Protein AF-A0A218UCG9-F1 (afdb_monomer)

Mean predicted aligned error: 7.32 Å

pLDDT: mean 89.15, std 19.09, range [26.41, 98.94]

Structure (mmCIF, N/CA/C/O backbone):
data_AF-A0A218UCG9-F1
#
_entry.id   AF-A0A218UCG9-F1
#
loop_
_atom_site.group_PDB
_atom_site.id
_atom_site.type_symbol
_atom_site.label_atom_id
_atom_site.label_alt_id
_atom_site.label_comp_id
_atom_site.label_asym_id
_atom_site.label_entity_id
_atom_site.label_seq_id
_atom_site.pdbx_PDB_ins_code
_atom_site.Cartn_x
_atom_site.Cartn_y
_atom_site.Cartn_z
_atom_site.occupancy
_atom_site.B_iso_or_equiv
_atom_site.auth_seq_id
_atom_site.auth_comp_id
_atom_site.auth_asym_id
_atom_site.auth_atom_id
_atom_site.pdbx_PDB_model_num
ATOM 1 N N . MET A 1 1 ? 18.295 7.820 -29.537 1.00 63.53 1 MET A N 1
ATOM 2 C CA . MET A 1 1 ? 17.544 6.668 -28.992 1.00 63.53 1 MET A CA 1
ATOM 3 C C . MET A 1 1 ? 18.217 5.347 -29.344 1.00 63.53 1 MET A C 1
ATOM 5 O O . MET A 1 1 ? 18.337 4.524 -28.452 1.00 63.53 1 MET A O 1
ATOM 9 N N . ALA A 1 2 ? 18.728 5.161 -30.570 1.00 69.00 2 ALA A N 1
ATOM 10 C CA . ALA A 1 2 ? 19.475 3.954 -30.943 1.00 69.00 2 ALA A CA 1
ATOM 11 C C . ALA A 1 2 ? 20.537 3.550 -29.897 1.00 69.00 2 ALA A C 1
ATOM 13 O O . ALA A 1 2 ? 21.327 4.386 -29.454 1.00 69.00 2 ALA A O 1
ATOM 14 N N . GLY A 1 3 ? 20.516 2.280 -29.487 1.00 86.81 3 GLY A N 1
ATOM 15 C CA . GLY A 1 3 ? 21.429 1.706 -28.495 1.00 86.81 3 GLY A CA 1
ATOM 16 C C . GLY A 1 3 ? 21.031 1.907 -27.028 1.00 86.81 3 GLY A C 1
ATOM 17 O O . GLY A 1 3 ? 21.696 1.351 -26.157 1.00 86.81 3 GLY A O 1
ATOM 18 N N . LYS A 1 4 ? 19.956 2.654 -26.732 1.00 95.88 4 LYS A N 1
ATOM 19 C CA . LYS A 1 4 ? 19.441 2.807 -25.362 1.00 95.88 4 LYS A CA 1
ATOM 20 C C . LYS A 1 4 ? 18.717 1.552 -24.885 1.00 95.88 4 LYS A C 1
ATOM 22 O O . LYS A 1 4 ? 18.033 0.881 -25.662 1.00 95.88 4 LYS A O 1
ATOM 27 N N . LYS A 1 5 ? 18.853 1.245 -23.597 1.00 98.31 5 LYS A N 1
ATOM 28 C CA . LYS A 1 5 ? 18.184 0.127 -22.927 1.00 98.31 5 LYS A CA 1
ATOM 29 C C . LYS A 1 5 ? 16.985 0.637 -22.139 1.00 98.31 5 LYS A C 1
ATOM 31 O O . LYS A 1 5 ? 17.120 1.528 -21.304 1.00 98.31 5 LYS A O 1
ATOM 36 N N . VAL A 1 6 ? 15.817 0.061 -22.391 1.00 98.69 6 VAL A N 1
ATOM 37 C CA . VAL A 1 6 ? 14.566 0.428 -21.723 1.00 98.69 6 VAL A CA 1
ATOM 38 C C . VAL A 1 6 ? 14.056 -0.763 -20.926 1.00 98.69 6 VAL A C 1
ATOM 40 O O . VAL A 1 6 ? 13.921 -1.856 -21.473 1.00 98.69 6 VAL A O 1
ATOM 43 N N . LEU A 1 7 ? 13.749 -0.545 -19.649 1.00 98.81 7 LEU A N 1
ATOM 44 C CA . LEU A 1 7 ? 12.991 -1.487 -18.832 1.00 98.81 7 LEU A CA 1
ATOM 45 C C . LEU A 1 7 ? 11.553 -0.991 -18.717 1.00 98.81 7 LEU A C 1
ATOM 47 O O . LEU A 1 7 ? 11.323 0.090 -18.182 1.00 98.81 7 LEU A O 1
ATOM 51 N N . ILE A 1 8 ? 10.590 -1.790 -19.171 1.00 98.81 8 ILE A N 1
ATOM 52 C CA . ILE A 1 8 ? 9.170 -1.549 -18.908 1.00 98.81 8 ILE A CA 1
ATOM 53 C C . ILE A 1 8 ? 8.723 -2.471 -17.773 1.00 98.81 8 ILE A C 1
ATOM 55 O O . ILE A 1 8 ? 8.709 -3.691 -17.935 1.00 98.81 8 ILE A O 1
ATOM 59 N N . VAL A 1 9 ? 8.349 -1.898 -16.632 1.00 98.81 9 VAL A N 1
ATOM 60 C CA . VAL A 1 9 ? 7.700 -2.617 -15.531 1.00 98.81 9 VAL A CA 1
ATOM 61 C C . VAL A 1 9 ? 6.192 -2.495 -15.730 1.00 98.81 9 VAL A C 1
ATOM 63 O O . VAL A 1 9 ? 5.617 -1.409 -15.619 1.00 98.81 9 VAL A O 1
ATOM 66 N N . TYR A 1 10 ? 5.558 -3.608 -16.081 1.00 98.75 10 TYR A N 1
ATOM 67 C CA . TYR A 1 10 ? 4.154 -3.672 -16.466 1.00 98.75 10 TYR A CA 1
ATOM 68 C C . TYR A 1 10 ? 3.320 -4.356 -15.385 1.00 98.75 10 TYR A C 1
ATOM 70 O O . TYR A 1 10 ? 3.647 -5.456 -14.939 1.00 98.75 10 TYR A O 1
ATOM 78 N N . ALA A 1 11 ? 2.226 -3.714 -14.975 1.00 98.19 11 ALA A N 1
ATOM 79 C CA . ALA A 1 11 ? 1.339 -4.211 -13.930 1.00 98.19 11 ALA A CA 1
ATOM 80 C C . ALA A 1 11 ? -0.123 -4.169 -14.382 1.00 98.19 11 ALA A C 1
ATOM 82 O O . ALA A 1 11 ? -0.868 -3.251 -14.041 1.00 98.19 11 ALA A O 1
ATOM 83 N N . HIS A 1 12 ? -0.545 -5.177 -15.144 1.00 96.62 12 HIS A N 1
ATOM 84 C CA . HIS A 1 12 ? -1.955 -5.412 -15.438 1.00 96.62 12 HIS A CA 1
ATOM 85 C C . HIS A 1 12 ? -2.219 -6.904 -15.682 1.00 96.62 12 HIS A C 1
ATOM 87 O O . HIS A 1 12 ? -1.478 -7.561 -16.403 1.00 96.62 12 HIS A O 1
ATOM 93 N N . GLN A 1 13 ? -3.288 -7.436 -15.095 1.00 92.81 13 GLN A N 1
ATOM 94 C CA . GLN A 1 13 ? -3.608 -8.869 -15.112 1.00 92.81 13 GLN A CA 1
ATOM 95 C C . GLN A 1 13 ? -4.192 -9.393 -16.436 1.00 92.81 13 GLN A C 1
ATOM 97 O O . GLN A 1 13 ? -4.227 -10.598 -16.656 1.00 92.81 13 GLN A O 1
ATOM 102 N N . GLU A 1 14 ? -4.674 -8.498 -17.301 1.00 93.25 14 GLU A N 1
ATOM 103 C CA . GLU A 1 14 ? -5.245 -8.827 -18.616 1.00 93.25 14 GLU A CA 1
ATOM 104 C C . GLU A 1 14 ? -4.355 -8.275 -19.751 1.00 93.25 14 GLU A C 1
ATOM 106 O O . GLU A 1 14 ? -4.349 -7.051 -19.962 1.00 93.25 14 GLU A O 1
ATOM 111 N N . PRO A 1 15 ? -3.617 -9.132 -20.486 1.00 91.38 15 PRO A N 1
ATOM 112 C CA . PRO A 1 15 ? -2.743 -8.726 -21.591 1.00 91.38 15 PRO A CA 1
ATOM 113 C C . PRO A 1 15 ? -3.464 -8.063 -22.771 1.00 91.38 15 PRO A C 1
ATOM 115 O O . PRO A 1 15 ? -2.863 -7.253 -23.475 1.00 91.38 15 PRO A O 1
ATOM 118 N N . LYS A 1 16 ? -4.749 -8.365 -23.004 1.00 92.00 16 LYS A N 1
ATOM 119 C CA . LYS A 1 16 ? -5.552 -7.734 -24.072 1.00 92.00 16 LYS A CA 1
ATOM 120 C C . LYS A 1 16 ? -6.190 -6.405 -23.654 1.00 92.00 16 LYS A C 1
ATOM 122 O O . LYS A 1 16 ? -6.933 -5.805 -24.425 1.00 92.00 16 LYS A O 1
ATOM 127 N N . SER A 1 17 ? -5.923 -5.937 -22.438 1.00 93.12 17 SER A N 1
ATOM 128 C CA . SER A 1 17 ? -6.448 -4.668 -21.935 1.00 93.12 17 SER A CA 1
ATOM 129 C C . SER A 1 17 ? -5.906 -3.462 -22.704 1.00 93.12 17 SER A C 1
ATOM 131 O O . SER A 1 17 ? -4.928 -3.546 -23.453 1.00 93.12 17 SER A O 1
ATOM 133 N N . PHE A 1 18 ? -6.482 -2.286 -22.446 1.00 92.88 18 PHE A N 1
ATOM 134 C CA . PHE A 1 18 ? -5.922 -1.031 -22.944 1.00 92.88 18 PHE A CA 1
ATOM 135 C C . PHE A 1 18 ? -4.480 -0.809 -22.446 1.00 92.88 18 PHE A C 1
ATOM 137 O O . PHE A 1 18 ? -3.621 -0.423 -23.230 1.00 92.88 18 PHE A O 1
ATOM 144 N N . ASN A 1 19 ? -4.169 -1.160 -21.189 1.00 95.38 19 ASN A N 1
ATOM 145 C CA . ASN A 1 19 ? -2.794 -1.134 -20.671 1.00 95.38 19 ASN A CA 1
ATOM 146 C C . ASN A 1 19 ? -1.866 -2.083 -21.441 1.00 95.38 19 ASN A C 1
ATOM 148 O O . ASN A 1 19 ? -0.729 -1.722 -21.729 1.00 95.38 19 ASN A O 1
ATOM 152 N N . GLY A 1 20 ? -2.331 -3.288 -21.779 1.00 96.06 20 GLY A N 1
ATOM 153 C CA . GLY A 1 20 ? -1.560 -4.235 -22.593 1.00 96.06 20 GLY A CA 1
ATOM 154 C C . GLY A 1 20 ? -1.344 -3.752 -24.026 1.00 96.06 20 GLY A C 1
ATOM 155 O O . GLY A 1 20 ? -0.258 -3.908 -24.582 1.00 96.06 20 GLY A O 1
ATOM 156 N N . SER A 1 21 ? -2.331 -3.057 -24.591 1.00 96.62 21 SER A N 1
ATOM 157 C CA . SER A 1 21 ? -2.189 -2.383 -25.886 1.00 96.62 21 SER A CA 1
ATOM 158 C C . SER A 1 21 ? -1.150 -1.257 -25.829 1.00 96.62 21 SER A C 1
ATOM 160 O O . SER A 1 21 ? -0.301 -1.176 -26.715 1.00 96.62 21 SER A O 1
ATOM 162 N N . LEU A 1 22 ? -1.156 -0.435 -24.771 1.00 97.12 22 LEU A N 1
ATOM 163 C CA . LEU A 1 22 ? -0.139 0.603 -24.547 1.00 97.12 22 LEU A CA 1
ATOM 164 C C . LEU A 1 22 ? 1.263 0.005 -24.382 1.00 97.12 22 LEU A C 1
ATOM 166 O O . LEU A 1 22 ? 2.203 0.500 -25.001 1.00 97.12 22 LEU A O 1
ATOM 170 N N . LEU A 1 23 ? 1.400 -1.088 -23.619 1.00 98.19 23 LEU A N 1
ATOM 171 C CA . LEU A 1 23 ? 2.656 -1.836 -23.504 1.00 98.19 23 LEU A CA 1
ATOM 172 C C . LEU A 1 23 ? 3.152 -2.284 -24.883 1.00 98.19 23 LEU A C 1
ATOM 174 O O . LEU A 1 23 ? 4.303 -2.032 -25.231 1.00 98.19 23 LEU A O 1
ATOM 178 N N . LYS A 1 24 ? 2.288 -2.929 -25.675 1.00 98.06 24 LYS A N 1
ATOM 179 C CA . LYS A 1 24 ? 2.643 -3.432 -27.006 1.00 98.06 24 LYS A CA 1
ATOM 180 C C . LYS A 1 24 ? 3.116 -2.305 -27.925 1.00 98.06 24 LYS A C 1
ATOM 182 O O . LYS A 1 24 ? 4.172 -2.433 -28.537 1.00 98.06 24 LYS A O 1
ATOM 187 N N . ILE A 1 25 ? 2.381 -1.193 -27.968 1.00 97.88 25 ILE A N 1
ATOM 188 C CA . ILE A 1 25 ? 2.750 -0.012 -28.762 1.00 97.88 25 ILE A CA 1
ATOM 189 C C . ILE A 1 25 ? 4.098 0.553 -28.300 1.00 97.88 25 ILE A C 1
ATOM 191 O O . ILE A 1 25 ? 4.953 0.842 -29.136 1.00 97.88 25 ILE A O 1
ATOM 195 N N . ALA A 1 26 ? 4.316 0.678 -26.987 1.00 97.88 26 ALA A N 1
ATOM 196 C CA . ALA A 1 26 ? 5.573 1.181 -26.442 1.00 97.88 26 ALA A CA 1
ATOM 197 C C . ALA A 1 26 ? 6.760 0.287 -26.829 1.00 97.88 26 ALA A C 1
ATOM 199 O O . ALA A 1 26 ? 7.779 0.799 -27.288 1.00 97.88 26 ALA A O 1
ATOM 200 N N . VAL A 1 27 ? 6.624 -1.038 -26.697 1.00 98.50 27 VAL A N 1
ATOM 201 C CA . VAL A 1 27 ? 7.658 -1.999 -27.115 1.00 98.50 27 VAL A CA 1
ATOM 202 C C . VAL A 1 27 ? 7.946 -1.859 -28.609 1.00 98.50 27 VAL A C 1
ATOM 204 O O . VAL A 1 27 ? 9.099 -1.668 -28.988 1.00 98.50 27 VAL A O 1
ATOM 207 N N . GLU A 1 28 ? 6.915 -1.902 -29.455 1.00 98.38 28 GLU A N 1
ATOM 208 C CA . GLU A 1 28 ? 7.070 -1.819 -30.911 1.00 98.38 28 GLU A CA 1
ATOM 209 C C . GLU A 1 28 ? 7.769 -0.528 -31.350 1.00 98.38 28 GLU A C 1
ATOM 211 O O . GLU A 1 28 ? 8.692 -0.569 -32.166 1.00 98.38 28 GLU A O 1
ATOM 216 N N . GLU A 1 29 ? 7.348 0.615 -30.814 1.00 98.06 29 GLU A N 1
ATOM 217 C CA . GLU A 1 29 ? 7.859 1.919 -31.228 1.00 98.06 29 GLU A CA 1
ATOM 218 C C . GLU A 1 29 ? 9.285 2.167 -30.723 1.00 98.06 29 GLU A C 1
ATOM 220 O O . GLU A 1 29 ? 10.153 2.598 -31.484 1.00 98.06 29 GLU A O 1
ATOM 225 N N . LEU A 1 30 ? 9.584 1.805 -29.473 1.00 98.00 30 LEU A N 1
ATOM 226 C CA . LEU A 1 30 ? 10.942 1.908 -28.935 1.00 98.00 30 LEU A CA 1
ATOM 227 C C . LEU A 1 30 ? 11.913 0.981 -29.677 1.00 98.00 30 LEU A C 1
ATOM 229 O O . LEU A 1 30 ? 13.037 1.387 -29.983 1.00 98.00 30 LEU A O 1
ATOM 233 N N . THR A 1 31 ? 11.490 -0.239 -30.019 1.00 98.00 31 THR A N 1
ATOM 234 C CA . THR A 1 31 ? 12.310 -1.157 -30.819 1.00 98.00 31 THR A CA 1
ATOM 235 C C . THR A 1 31 ? 12.560 -0.615 -32.229 1.00 98.00 31 THR A C 1
ATOM 237 O O . THR A 1 31 ? 13.704 -0.655 -32.686 1.00 98.00 31 THR A O 1
ATOM 240 N N . LYS A 1 32 ? 11.556 -0.033 -32.904 1.00 97.94 32 LYS A N 1
ATOM 241 C CA . LYS A 1 32 ? 11.741 0.627 -34.218 1.00 97.94 32 LYS A CA 1
ATOM 242 C C . LYS A 1 32 ? 12.747 1.779 -34.166 1.00 97.94 32 LYS A C 1
ATOM 244 O O . LYS A 1 32 ? 13.480 1.993 -35.127 1.00 97.94 32 LYS A O 1
ATOM 249 N N . GLN A 1 33 ? 12.829 2.482 -33.038 1.00 97.31 33 GLN A N 1
ATOM 250 C CA . GLN A 1 33 ? 13.807 3.552 -32.801 1.00 97.31 33 GLN A CA 1
ATOM 251 C C . GLN A 1 33 ? 15.217 3.043 -32.432 1.00 97.31 33 GLN A C 1
ATOM 253 O O . GLN A 1 33 ? 16.117 3.846 -32.160 1.00 97.31 33 GLN A O 1
ATOM 258 N N . GLY A 1 34 ? 15.428 1.722 -32.425 1.00 97.69 34 GLY A N 1
ATOM 259 C CA . GLY A 1 34 ? 16.712 1.084 -32.139 1.00 97.69 34 GLY A CA 1
ATOM 260 C C . GLY A 1 34 ? 17.023 0.911 -30.650 1.00 97.69 34 GLY A C 1
ATOM 261 O O . GLY A 1 34 ? 18.193 0.723 -30.305 1.00 97.69 34 GLY A O 1
ATOM 262 N N . CYS A 1 35 ? 16.027 1.001 -29.761 1.00 98.06 35 CYS A N 1
ATOM 263 C CA . CYS A 1 35 ? 16.195 0.689 -28.341 1.00 98.06 35 CYS A CA 1
ATOM 264 C C . CYS A 1 35 ? 16.125 -0.827 -28.090 1.00 98.06 35 CYS A C 1
ATOM 266 O O . CYS A 1 35 ? 15.324 -1.538 -28.699 1.00 98.06 35 CYS A O 1
ATOM 268 N N . SER A 1 36 ? 16.902 -1.314 -27.121 1.00 98.19 36 SER A N 1
ATOM 269 C CA . SER A 1 36 ? 16.730 -2.655 -26.550 1.00 98.19 36 SER A CA 1
ATOM 270 C C . SER A 1 36 ? 15.690 -2.585 -25.437 1.00 98.19 36 SER A C 1
ATOM 272 O O . SER A 1 36 ? 15.929 -1.924 -24.427 1.00 98.19 36 SER A O 1
ATOM 274 N N . VAL A 1 37 ? 14.551 -3.256 -25.602 1.00 98.56 37 VAL A N 1
ATOM 275 C CA . VAL A 1 37 ? 13.436 -3.204 -24.644 1.00 98.56 37 VAL A CA 1
ATOM 276 C C . VAL A 1 37 ? 13.336 -4.519 -23.875 1.00 98.56 37 VAL A C 1
ATOM 278 O O . VAL A 1 37 ? 13.197 -5.583 -24.473 1.00 98.56 37 VAL A O 1
ATOM 281 N N . THR A 1 38 ? 13.369 -4.435 -22.548 1.00 98.62 38 THR A N 1
ATOM 282 C CA . THR A 1 38 ? 13.112 -5.545 -21.623 1.00 98.62 38 THR A CA 1
ATOM 283 C C . THR A 1 38 ? 11.809 -5.271 -20.885 1.00 98.62 38 THR A C 1
ATOM 285 O O . THR A 1 38 ? 11.592 -4.156 -20.414 1.00 98.62 38 THR A O 1
ATOM 288 N N . VAL A 1 39 ? 10.947 -6.280 -20.751 1.00 98.75 39 VAL A N 1
ATOM 289 C CA . VAL A 1 39 ? 9.670 -6.159 -20.034 1.00 98.75 39 VAL A CA 1
ATOM 290 C C . VAL A 1 39 ? 9.690 -7.037 -18.784 1.00 98.75 39 VAL A C 1
ATOM 292 O O . VAL A 1 39 ? 9.998 -8.227 -18.862 1.00 98.75 39 VAL A O 1
ATOM 295 N N . SER A 1 40 ? 9.341 -6.452 -17.641 1.00 98.81 40 SER A N 1
ATOM 296 C CA . SER A 1 40 ? 8.953 -7.169 -16.425 1.00 98.81 40 SER A CA 1
ATOM 297 C C . SER A 1 40 ? 7.432 -7.099 -16.294 1.00 98.81 40 SER A C 1
ATOM 299 O O . SER A 1 40 ? 6.897 -6.131 -15.756 1.00 98.81 40 SER A O 1
ATOM 301 N N . ASP A 1 41 ? 6.732 -8.101 -16.832 1.00 98.62 41 ASP A N 1
ATOM 302 C CA . ASP A 1 41 ? 5.285 -8.269 -16.647 1.00 98.62 41 ASP A CA 1
ATOM 303 C C . ASP A 1 41 ? 5.035 -8.925 -15.289 1.00 98.62 41 ASP A C 1
ATOM 305 O O . ASP A 1 41 ? 5.192 -10.136 -15.122 1.00 98.62 41 ASP A O 1
ATOM 309 N N . LEU A 1 42 ? 4.677 -8.109 -14.298 1.00 98.75 42 LEU A N 1
ATOM 310 C CA . LEU A 1 42 ? 4.601 -8.544 -12.908 1.00 98.75 42 LEU A CA 1
ATOM 311 C C . LEU A 1 42 ? 3.534 -9.621 -12.683 1.00 98.75 42 LEU A C 1
ATOM 313 O O . LEU A 1 42 ? 3.734 -10.503 -11.845 1.00 98.75 42 LEU A O 1
ATOM 317 N N . TYR A 1 43 ? 2.427 -9.581 -13.429 1.00 98.19 43 TYR A N 1
ATOM 318 C CA . TYR A 1 43 ? 1.375 -10.591 -13.315 1.00 98.19 43 TYR A CA 1
ATOM 319 C C . TYR A 1 43 ? 1.780 -11.894 -14.004 1.00 98.19 43 TYR A C 1
ATOM 321 O O . T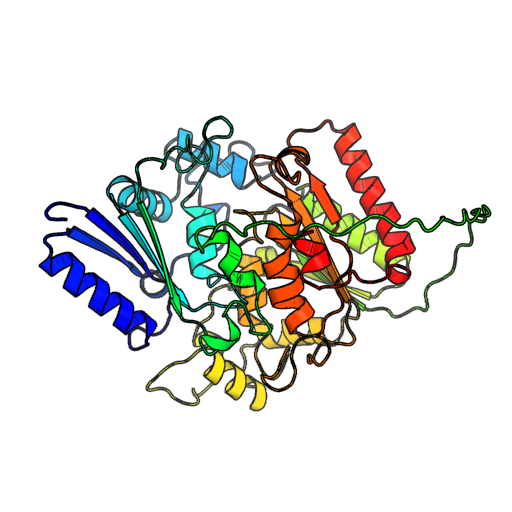YR A 1 43 ? 1.606 -12.960 -13.411 1.00 98.19 43 TYR A O 1
ATOM 329 N N . ALA A 1 44 ? 2.389 -11.831 -15.193 1.00 97.81 44 ALA A N 1
ATOM 330 C CA . ALA A 1 44 ? 2.912 -13.025 -15.865 1.00 97.81 44 ALA A CA 1
ATOM 331 C C . ALA A 1 44 ? 4.052 -13.688 -15.070 1.00 97.81 44 ALA A C 1
ATOM 333 O O . ALA A 1 44 ? 4.153 -14.914 -15.028 1.00 97.81 44 ALA A O 1
ATOM 334 N N . MET A 1 45 ? 4.878 -12.886 -14.393 1.00 97.94 45 MET A N 1
ATOM 335 C CA . MET A 1 45 ? 5.944 -13.351 -13.497 1.00 97.94 45 MET A CA 1
ATOM 336 C C . MET A 1 45 ? 5.426 -13.897 -12.160 1.00 97.94 45 MET A C 1
ATOM 338 O O . MET A 1 45 ? 6.211 -14.467 -11.407 1.00 97.94 45 MET A O 1
ATOM 342 N N . GLN A 1 46 ? 4.143 -13.694 -11.836 1.00 97.69 46 GLN A N 1
ATOM 343 C CA . GLN A 1 46 ? 3.578 -13.949 -10.505 1.00 97.69 46 GLN A CA 1
ATOM 344 C C . GLN A 1 46 ? 4.394 -13.280 -9.385 1.00 97.69 46 GLN A C 1
ATOM 346 O O . GLN A 1 46 ? 4.570 -13.846 -8.303 1.00 97.69 46 GLN A O 1
ATOM 351 N N . PHE A 1 47 ? 4.904 -12.069 -9.649 1.00 98.56 47 PHE A N 1
ATOM 352 C CA . PHE A 1 47 ? 5.809 -11.355 -8.750 1.00 98.56 47 PHE A CA 1
ATOM 353 C C . PHE A 1 47 ? 5.228 -11.302 -7.336 1.00 98.56 47 PHE A C 1
ATOM 355 O O . PHE A 1 47 ? 4.040 -11.027 -7.184 1.00 98.56 47 PHE A O 1
ATOM 362 N N . GLU A 1 48 ? 6.033 -11.587 -6.310 1.00 98.25 48 GLU A N 1
ATOM 363 C CA . GLU A 1 48 ? 5.617 -11.541 -4.906 1.00 98.25 48 GLU A CA 1
ATOM 364 C C . GLU A 1 48 ? 5.664 -10.118 -4.364 1.00 98.25 48 GLU A C 1
ATOM 366 O O . GLU A 1 48 ? 6.742 -9.591 -4.159 1.00 98.25 48 GLU A O 1
ATOM 371 N N . PRO A 1 49 ? 4.537 -9.427 -4.146 1.00 98.00 49 PRO A N 1
ATOM 372 C CA . PRO A 1 49 ? 4.605 -8.040 -3.712 1.00 98.00 49 PRO A CA 1
ATOM 373 C C . PRO A 1 49 ? 4.776 -7.890 -2.198 1.00 98.00 49 PRO A C 1
ATOM 375 O O . PRO A 1 49 ? 5.047 -6.784 -1.735 1.00 98.00 49 PRO A O 1
ATOM 378 N N . ARG A 1 50 ? 4.617 -8.955 -1.403 1.00 98.50 50 ARG A N 1
ATOM 379 C CA . ARG A 1 50 ? 4.808 -8.876 0.048 1.00 98.50 50 ARG A CA 1
ATOM 380 C C . ARG A 1 50 ? 6.298 -8.813 0.365 1.00 98.50 50 ARG A C 1
ATOM 382 O O . ARG A 1 50 ? 7.043 -9.751 0.096 1.00 98.50 50 ARG A O 1
ATOM 389 N N . ALA A 1 51 ? 6.702 -7.726 1.009 1.00 97.75 51 ALA A N 1
ATOM 390 C CA . ALA A 1 51 ? 8.001 -7.601 1.651 1.00 97.75 51 ALA A CA 1
ATOM 391 C C . ALA A 1 51 ? 8.090 -8.605 2.809 1.00 97.75 51 ALA A C 1
ATOM 393 O O . ALA A 1 51 ? 7.391 -8.457 3.813 1.00 97.75 51 ALA A O 1
ATOM 394 N N . THR A 1 52 ? 8.907 -9.651 2.692 1.00 96.50 52 THR A N 1
ATOM 395 C CA . THR A 1 52 ? 8.987 -10.702 3.723 1.00 96.50 52 THR A CA 1
ATOM 396 C C . THR A 1 52 ? 10.417 -11.139 3.990 1.00 96.50 52 THR A C 1
ATOM 398 O O . THR A 1 52 ? 11.349 -10.812 3.260 1.00 96.50 52 THR A O 1
ATOM 401 N N . ARG A 1 53 ? 10.591 -11.961 5.029 1.00 95.06 53 ARG A N 1
ATOM 402 C CA . ARG A 1 53 ? 11.852 -12.642 5.329 1.00 95.06 53 ARG A CA 1
ATOM 403 C C . ARG A 1 53 ? 12.441 -13.400 4.128 1.00 95.06 53 ARG A C 1
ATOM 405 O O . ARG A 1 53 ? 13.658 -13.573 4.070 1.00 95.06 53 ARG A O 1
ATOM 412 N N . ASN A 1 54 ? 11.608 -13.843 3.188 1.00 96.00 54 ASN A N 1
ATOM 413 C CA . ASN A 1 54 ? 12.042 -14.616 2.024 1.00 96.00 54 ASN A CA 1
ATOM 414 C C . ASN A 1 54 ? 12.875 -13.798 1.026 1.00 96.00 54 ASN A C 1
ATOM 416 O O . ASN A 1 54 ? 13.535 -14.386 0.176 1.00 96.00 54 ASN A O 1
ATOM 420 N N . ASP A 1 55 ? 12.914 -12.472 1.174 1.00 97.56 55 ASP A N 1
ATOM 421 C CA . ASP A 1 55 ? 13.735 -11.583 0.345 1.00 97.56 55 ASP A CA 1
ATOM 422 C C . ASP A 1 55 ? 15.233 -11.675 0.678 1.00 97.56 55 ASP A C 1
ATOM 424 O O . ASP A 1 55 ? 16.067 -11.081 -0.002 1.00 97.56 55 ASP A O 1
ATOM 428 N N . ILE A 1 56 ? 15.585 -12.431 1.723 1.00 97.44 56 ILE A N 1
ATOM 429 C CA . ILE A 1 56 ? 16.946 -12.579 2.234 1.00 97.44 56 ILE A CA 1
ATOM 430 C C . ILE A 1 56 ? 17.338 -14.057 2.195 1.00 97.44 56 ILE A C 1
ATOM 432 O O . ILE A 1 56 ? 16.725 -14.915 2.831 1.00 97.44 56 ILE A O 1
ATOM 436 N N . VAL A 1 57 ? 18.408 -14.371 1.484 1.00 95.75 57 VAL A N 1
ATOM 437 C CA . VAL A 1 57 ? 19.019 -15.698 1.423 1.00 95.75 57 VAL A CA 1
ATOM 438 C C . VAL A 1 57 ? 20.075 -15.809 2.523 1.00 95.75 57 VAL A C 1
ATOM 440 O O . VAL A 1 57 ? 20.942 -14.955 2.652 1.00 95.75 57 VAL A O 1
ATOM 443 N N . GLY A 1 58 ? 20.039 -16.872 3.325 1.00 90.81 58 GLY A N 1
ATOM 444 C CA . GLY A 1 58 ? 20.983 -17.049 4.436 1.00 90.81 58 GLY A CA 1
ATOM 445 C C . GLY A 1 58 ? 20.468 -16.465 5.751 1.00 90.81 58 GLY A C 1
ATOM 446 O O . GLY A 1 58 ? 19.272 -16.542 6.008 1.00 90.81 58 GLY A O 1
ATOM 447 N N . HIS A 1 59 ? 21.349 -15.954 6.616 1.00 90.00 59 HIS A N 1
ATOM 448 C CA . HIS A 1 59 ? 21.002 -15.505 7.972 1.00 90.00 59 HIS A CA 1
ATOM 449 C C . HIS A 1 59 ? 20.573 -14.029 8.019 1.00 90.00 59 HIS A C 1
ATOM 451 O O . HIS A 1 59 ? 21.037 -13.205 7.232 1.00 90.00 59 HIS A O 1
ATOM 457 N N . LEU A 1 60 ? 19.701 -13.699 8.977 1.00 92.38 60 LEU A N 1
ATOM 458 C CA . LEU A 1 60 ? 19.377 -12.310 9.313 1.00 92.38 60 LEU A CA 1
ATOM 459 C C . LEU A 1 60 ? 20.545 -11.653 10.042 1.00 92.38 60 LEU A C 1
ATOM 461 O O . LEU A 1 60 ? 21.307 -12.335 10.724 1.00 92.38 60 LEU A O 1
ATOM 465 N N . HIS A 1 61 ? 20.671 -10.338 9.909 1.00 89.75 61 HIS A N 1
ATOM 466 C CA . HIS A 1 61 ? 21.544 -9.534 10.755 1.00 89.75 61 HIS A CA 1
ATOM 467 C C . HIS A 1 61 ? 21.092 -9.592 12.223 1.00 89.75 61 HIS A C 1
ATOM 469 O O . HIS A 1 61 ? 21.916 -9.825 13.104 1.00 89.75 61 HIS A O 1
ATOM 475 N N . ASN A 1 62 ? 19.788 -9.475 12.478 1.00 88.00 62 ASN A N 1
ATOM 476 C CA . ASN A 1 62 ? 19.164 -9.633 13.783 1.00 88.00 62 ASN A CA 1
ATOM 477 C C . ASN A 1 62 ? 17.942 -10.563 13.689 1.00 88.00 62 ASN A C 1
ATOM 479 O O . ASN A 1 62 ? 16.838 -10.168 13.317 1.00 88.00 62 ASN A O 1
ATOM 483 N N . SER A 1 63 ? 18.124 -11.828 14.073 1.00 82.94 63 SER A N 1
ATOM 484 C CA . SER A 1 63 ? 17.042 -12.820 14.063 1.00 82.94 63 SER A CA 1
ATOM 485 C C . SER A 1 63 ? 16.007 -12.651 15.177 1.00 82.94 63 SER A C 1
ATOM 487 O O . SER A 1 63 ? 14.977 -13.318 15.136 1.00 82.94 63 SER A O 1
ATOM 489 N N . GLU A 1 64 ? 16.270 -11.814 16.183 1.00 84.94 64 GLU A N 1
ATOM 490 C CA . GLU A 1 64 ? 15.382 -11.641 17.340 1.00 84.94 64 GLU A CA 1
ATOM 491 C C . GLU A 1 64 ? 14.372 -10.498 17.176 1.00 84.94 64 GLU A C 1
ATOM 493 O O . GLU A 1 64 ? 13.377 -10.459 17.910 1.00 84.94 64 GLU A O 1
ATOM 498 N N . ALA A 1 65 ? 14.629 -9.583 16.236 1.00 85.50 65 ALA A N 1
ATOM 499 C CA . ALA A 1 65 ? 13.784 -8.435 15.926 1.00 85.50 65 ALA A CA 1
ATOM 500 C C . ALA A 1 65 ? 13.881 -8.088 14.433 1.00 85.50 65 ALA A C 1
ATOM 502 O O . ALA A 1 65 ? 14.683 -7.243 14.029 1.00 85.50 65 ALA A O 1
ATOM 503 N N . PHE A 1 66 ? 13.058 -8.739 13.608 1.00 91.19 66 PHE A N 1
ATOM 504 C CA . PHE A 1 66 ? 13.101 -8.545 12.163 1.00 91.19 66 PHE A CA 1
ATOM 505 C C . PHE A 1 66 ? 12.660 -7.129 11.762 1.00 91.19 66 PHE A C 1
ATOM 507 O O . PHE A 1 66 ? 11.520 -6.712 11.984 1.00 91.19 66 PHE A O 1
ATOM 514 N N . ASN A 1 67 ? 13.566 -6.403 11.108 1.00 93.19 67 ASN A N 1
ATOM 515 C CA . ASN A 1 67 ? 13.294 -5.111 10.493 1.00 93.19 67 ASN A CA 1
ATOM 516 C C . ASN A 1 67 ? 13.550 -5.199 8.992 1.00 93.19 67 ASN A C 1
ATOM 518 O O . ASN A 1 67 ? 14.694 -5.297 8.565 1.00 93.19 67 ASN A O 1
ATOM 522 N N . TYR A 1 68 ? 12.496 -5.133 8.181 1.00 95.38 68 TYR A N 1
ATOM 523 C CA . TYR A 1 68 ? 12.623 -5.349 6.742 1.00 95.38 68 TYR A CA 1
ATOM 524 C C . TYR A 1 68 ? 13.629 -4.401 6.062 1.00 95.38 68 TYR A C 1
ATOM 526 O O . TYR A 1 68 ? 14.434 -4.852 5.248 1.00 95.38 68 TYR A O 1
ATOM 534 N N . GLY A 1 69 ? 13.627 -3.109 6.410 1.00 93.88 69 GLY A N 1
ATOM 535 C CA . GLY A 1 69 ? 14.524 -2.119 5.804 1.00 93.88 69 GLY A CA 1
ATOM 536 C C . GLY A 1 69 ? 15.992 -2.377 6.146 1.00 93.88 69 GLY A C 1
ATOM 537 O O . GLY A 1 69 ? 16.832 -2.461 5.251 1.00 93.88 69 GLY A O 1
ATOM 538 N N . VAL A 1 70 ? 16.292 -2.583 7.431 1.00 93.75 70 VAL A N 1
ATOM 539 C CA . VAL A 1 70 ? 17.658 -2.882 7.898 1.00 93.75 70 VAL A CA 1
ATOM 540 C C . VAL A 1 70 ? 18.143 -4.223 7.349 1.00 93.75 70 VAL A C 1
ATOM 542 O O . VAL A 1 70 ? 19.257 -4.334 6.843 1.00 93.75 70 VAL A O 1
ATOM 545 N N . GLU A 1 71 ? 17.300 -5.249 7.401 1.00 96.44 71 GLU A N 1
ATOM 546 C CA . GLU A 1 71 ? 17.672 -6.606 7.009 1.00 96.44 71 GLU A CA 1
ATOM 547 C C . GLU A 1 71 ? 17.914 -6.739 5.503 1.00 96.44 71 GLU A C 1
ATOM 549 O O . GLU A 1 71 ? 18.862 -7.408 5.085 1.00 96.44 71 GLU A O 1
ATOM 554 N N . THR A 1 72 ? 17.111 -6.068 4.671 1.00 97.06 72 THR A N 1
ATOM 555 C CA . THR A 1 72 ? 17.342 -6.038 3.218 1.00 97.06 72 THR A CA 1
ATOM 556 C C . THR A 1 72 ? 18.564 -5.205 2.844 1.00 97.06 72 THR A C 1
ATOM 558 O O . THR A 1 72 ? 19.301 -5.602 1.941 1.00 97.06 72 THR A O 1
ATOM 561 N N . TRP A 1 73 ? 18.853 -4.117 3.562 1.00 96.31 73 TRP A N 1
ATOM 562 C CA . TRP A 1 73 ? 20.096 -3.361 3.391 1.00 96.31 73 TRP A CA 1
ATOM 563 C C . TRP A 1 73 ? 21.337 -4.205 3.721 1.00 96.31 73 TRP A C 1
ATOM 565 O O . TRP A 1 73 ? 22.289 -4.266 2.937 1.00 96.31 73 TRP A O 1
ATOM 575 N N . GLU A 1 74 ? 21.324 -4.920 4.847 1.00 96.94 74 GLU A N 1
ATOM 576 C CA . GLU A 1 74 ? 22.406 -5.834 5.234 1.00 96.94 74 GLU A CA 1
ATOM 577 C C . GLU A 1 74 ? 22.542 -7.013 4.262 1.00 96.94 74 GLU A C 1
ATOM 579 O O . GLU A 1 74 ? 23.650 -7.421 3.898 1.00 96.94 74 GLU A O 1
ATOM 584 N N . ALA A 1 75 ? 21.425 -7.567 3.791 1.00 97.50 75 ALA A N 1
ATOM 585 C CA . ALA A 1 75 ? 21.431 -8.599 2.762 1.00 97.50 75 ALA A CA 1
ATOM 586 C C . ALA A 1 75 ? 21.994 -8.086 1.431 1.00 97.50 75 ALA A C 1
ATOM 588 O O . ALA A 1 75 ? 22.802 -8.785 0.819 1.00 97.50 75 ALA A O 1
ATOM 589 N N . TYR A 1 76 ? 21.654 -6.865 1.012 1.00 97.50 76 TYR A N 1
ATOM 590 C CA . TYR A 1 76 ? 22.211 -6.244 -0.189 1.00 97.50 76 TYR A CA 1
ATOM 591 C C . TYR A 1 76 ? 23.737 -6.123 -0.107 1.00 97.50 76 TYR A C 1
ATOM 593 O O . TYR A 1 76 ? 24.429 -6.581 -1.017 1.00 97.50 76 TYR A O 1
ATOM 601 N N . LYS A 1 77 ? 24.276 -5.607 1.009 1.00 96.75 77 LYS A N 1
ATOM 602 C CA . LYS A 1 77 ? 25.734 -5.491 1.224 1.00 96.75 77 LYS A CA 1
ATOM 603 C C . LYS A 1 77 ? 26.461 -6.834 1.112 1.00 96.75 77 LYS A C 1
ATOM 605 O O . LYS A 1 77 ? 27.596 -6.880 0.647 1.00 96.75 77 LYS A O 1
ATOM 610 N N . ARG A 1 78 ? 25.808 -7.923 1.524 1.00 96.81 78 ARG A N 1
ATOM 611 C CA . ARG A 1 78 ? 26.357 -9.289 1.483 1.00 96.81 78 ARG A CA 1
ATOM 612 C C . ARG A 1 78 ? 26.096 -10.027 0.163 1.00 96.81 78 ARG A C 1
ATOM 614 O O . ARG A 1 78 ? 26.593 -11.135 -0.002 1.00 96.81 78 ARG A O 1
ATOM 621 N N . GLY A 1 79 ? 25.325 -9.455 -0.766 1.00 97.06 79 GLY A N 1
ATOM 622 C CA . GLY A 1 79 ? 24.894 -10.155 -1.984 1.00 97.06 79 GLY A CA 1
ATOM 623 C C . GLY A 1 79 ? 23.900 -11.292 -1.712 1.00 97.06 79 GLY A C 1
ATOM 624 O O . GLY A 1 79 ? 23.848 -12.270 -2.451 1.00 97.06 79 GLY A O 1
ATOM 625 N N . CYS A 1 80 ? 23.122 -11.169 -0.638 1.00 97.62 80 CYS A N 1
ATOM 626 C CA . CYS A 1 80 ? 22.227 -12.187 -0.095 1.00 97.62 80 CYS A CA 1
ATOM 627 C C . CYS A 1 80 ? 20.742 -11.856 -0.310 1.00 97.62 80 CYS A C 1
ATOM 629 O O . CYS A 1 80 ? 19.901 -12.317 0.453 1.00 97.62 80 CYS A O 1
ATOM 631 N N . LEU A 1 81 ? 20.393 -11.038 -1.304 1.00 98.44 81 LEU A N 1
ATOM 632 C CA . LEU A 1 81 ? 18.989 -10.836 -1.673 1.00 98.44 81 LEU A CA 1
ATOM 633 C C . LEU A 1 81 ? 18.447 -12.047 -2.441 1.00 98.44 81 LEU A C 1
ATOM 635 O O . LEU A 1 81 ? 19.205 -12.787 -3.074 1.00 98.44 81 LEU A O 1
ATOM 639 N N . SER A 1 82 ? 17.132 -12.242 -2.398 1.00 98.25 82 SER A N 1
ATOM 640 C CA . SER A 1 82 ? 16.464 -13.269 -3.196 1.00 98.25 82 SER A CA 1
ATOM 641 C C . SER A 1 82 ? 16.722 -13.074 -4.693 1.00 98.25 82 SER A C 1
ATOM 643 O O . SER A 1 82 ? 16.963 -11.971 -5.194 1.00 98.25 82 SER A O 1
ATOM 645 N N . LYS A 1 83 ? 16.688 -14.189 -5.426 1.00 98.25 83 LYS A N 1
ATOM 646 C CA . LYS A 1 83 ? 17.042 -14.227 -6.847 1.00 98.25 83 LYS A CA 1
ATOM 647 C C . LYS A 1 83 ? 16.189 -13.272 -7.690 1.00 98.25 83 LYS A C 1
ATOM 649 O O . LYS A 1 83 ? 16.734 -12.595 -8.554 1.00 98.25 83 LYS A O 1
ATOM 654 N N . ASP A 1 84 ? 14.890 -13.194 -7.419 1.00 98.19 84 ASP A N 1
ATOM 655 C CA . ASP A 1 84 ? 13.964 -12.313 -8.135 1.00 98.19 84 ASP A CA 1
ATOM 656 C C . ASP A 1 84 ? 14.321 -10.828 -7.953 1.00 98.19 84 ASP A C 1
ATOM 658 O O . ASP A 1 84 ? 14.357 -10.085 -8.932 1.00 98.19 84 ASP A O 1
ATOM 662 N N . LEU A 1 85 ? 14.691 -10.402 -6.740 1.00 98.50 85 LEU A N 1
ATOM 663 C CA . LEU A 1 85 ? 15.169 -9.038 -6.482 1.00 98.50 85 LEU A CA 1
ATOM 664 C C . LEU A 1 85 ? 16.468 -8.758 -7.235 1.00 98.50 85 LEU A C 1
ATOM 666 O O . LEU A 1 85 ? 16.591 -7.720 -7.883 1.00 98.50 85 LEU A O 1
ATOM 670 N N . VAL A 1 86 ? 17.436 -9.677 -7.190 1.00 98.56 86 VAL A N 1
ATOM 671 C CA . VAL A 1 86 ? 18.721 -9.508 -7.889 1.00 98.56 86 VAL A CA 1
ATOM 672 C C . VAL A 1 86 ? 18.524 -9.399 -9.406 1.00 98.56 86 VAL A C 1
ATOM 674 O O . VAL A 1 86 ? 19.185 -8.579 -10.052 1.00 98.56 86 VAL A O 1
ATOM 677 N N . GLU A 1 87 ? 17.614 -10.191 -9.976 1.00 98.69 87 GLU A N 1
ATOM 678 C CA . GLU A 1 87 ? 17.268 -10.155 -11.399 1.00 98.69 87 GLU A CA 1
ATOM 679 C C . GLU A 1 87 ? 16.584 -8.840 -11.794 1.00 98.69 87 GLU A C 1
ATOM 681 O O . GLU A 1 87 ? 17.000 -8.216 -12.775 1.00 98.69 87 GLU A O 1
ATOM 686 N N . GLU A 1 88 ? 15.612 -8.355 -11.018 1.00 98.81 88 GLU A N 1
ATOM 687 C CA . GLU A 1 88 ? 14.974 -7.057 -11.280 1.00 98.81 88 GLU A CA 1
ATOM 688 C C . GLU A 1 88 ? 15.958 -5.894 -11.118 1.00 98.81 88 GLU A C 1
ATOM 690 O O . GLU A 1 88 ? 16.034 -5.017 -11.981 1.00 98.81 88 GLU A O 1
ATOM 695 N N . GLN A 1 89 ? 16.795 -5.910 -10.078 1.00 98.75 89 GLN A N 1
ATOM 696 C CA . GLN A 1 89 ? 17.839 -4.902 -9.901 1.00 98.75 89 GLN A CA 1
ATOM 697 C C . GLN A 1 89 ? 18.837 -4.908 -11.060 1.00 98.75 89 GLN A C 1
ATOM 699 O O . GLN A 1 89 ? 19.290 -3.845 -11.479 1.00 98.75 89 GLN A O 1
ATOM 704 N N . LYS A 1 90 ? 19.176 -6.077 -11.619 1.00 98.69 90 LYS A N 1
ATOM 705 C CA . LYS A 1 90 ? 20.021 -6.163 -12.819 1.00 98.69 90 LYS A CA 1
ATOM 706 C C . LYS A 1 90 ? 19.370 -5.448 -14.003 1.00 98.69 90 LYS A C 1
ATOM 708 O O . LYS A 1 90 ? 20.038 -4.632 -14.636 1.00 98.69 90 LYS A O 1
ATOM 713 N N . LYS A 1 91 ? 18.079 -5.685 -14.257 1.00 98.75 91 LYS A N 1
ATOM 714 C CA . LYS A 1 91 ? 17.334 -4.986 -15.319 1.00 98.75 91 LYS A CA 1
ATOM 715 C C . LYS A 1 91 ? 17.339 -3.472 -15.097 1.00 98.75 91 LYS A C 1
ATOM 717 O O . LYS A 1 91 ? 17.600 -2.722 -16.033 1.00 98.75 91 LYS A O 1
ATOM 722 N N . VAL A 1 92 ? 17.129 -3.022 -13.856 1.00 98.56 92 VAL A N 1
ATOM 723 C CA . VAL A 1 92 ? 17.194 -1.596 -13.496 1.00 98.56 92 VAL A CA 1
ATOM 724 C C . VAL A 1 92 ? 18.591 -1.027 -13.741 1.00 98.56 92 VAL A C 1
ATOM 726 O O . VAL A 1 92 ? 18.698 0.040 -14.338 1.00 98.56 92 VAL A O 1
ATOM 729 N N . ARG A 1 93 ? 19.671 -1.715 -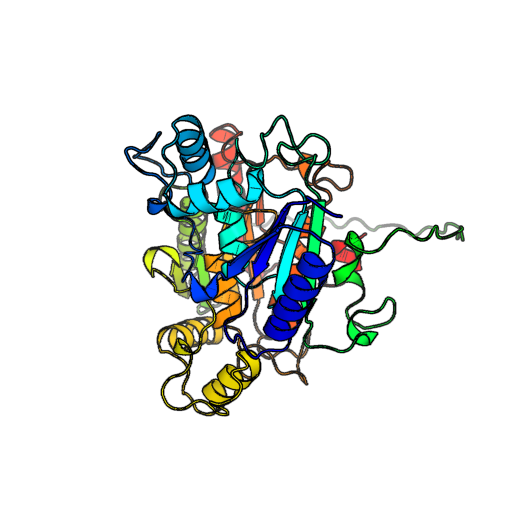13.332 1.00 98.00 93 ARG A N 1
ATOM 730 C CA . ARG A 1 93 ? 21.059 -1.265 -13.569 1.00 98.00 93 ARG A CA 1
ATOM 731 C C . ARG A 1 93 ? 21.348 -1.091 -15.052 1.00 98.00 93 ARG A C 1
ATOM 733 O O . ARG A 1 93 ? 21.926 -0.075 -15.422 1.00 98.00 93 ARG A O 1
ATOM 740 N N . GLU A 1 94 ? 20.933 -2.054 -15.867 1.00 97.56 94 GLU A N 1
ATOM 741 C CA . GLU A 1 94 ? 21.177 -2.057 -17.308 1.00 97.56 94 GLU A CA 1
ATOM 742 C C . GLU A 1 94 ? 20.340 -1.026 -18.070 1.00 97.56 94 GLU A C 1
ATOM 744 O O . GLU A 1 94 ? 20.767 -0.597 -19.137 1.00 97.56 94 GLU A O 1
ATOM 749 N N . ALA A 1 95 ? 19.174 -0.635 -17.554 1.00 98.31 95 ALA A N 1
ATOM 750 C CA . ALA A 1 95 ? 18.297 0.324 -18.209 1.00 98.31 95 ALA A CA 1
ATOM 751 C C . ALA A 1 95 ? 18.804 1.771 -18.090 1.00 98.31 95 ALA A C 1
ATOM 753 O O . ALA A 1 95 ? 19.194 2.228 -17.010 1.00 98.31 95 ALA A O 1
ATOM 754 N N . ASP A 1 96 ? 18.715 2.502 -19.200 1.00 97.75 96 ASP A N 1
ATOM 755 C CA . ASP A 1 96 ? 18.815 3.962 -19.263 1.00 97.75 96 ASP A CA 1
ATOM 756 C C . ASP A 1 96 ? 17.477 4.632 -18.895 1.00 97.75 96 ASP A C 1
ATOM 758 O O . ASP A 1 96 ? 17.455 5.721 -18.322 1.00 97.75 96 ASP A O 1
ATOM 762 N N . LEU A 1 97 ? 16.359 3.984 -19.246 1.00 98.06 97 LEU A N 1
ATOM 763 C CA . LEU A 1 97 ? 14.993 4.464 -19.027 1.00 98.06 97 LEU A CA 1
ATOM 764 C C . LEU A 1 97 ? 14.142 3.370 -18.379 1.00 98.06 97 LEU A C 1
ATOM 766 O O . LEU A 1 97 ? 14.068 2.249 -18.888 1.00 98.06 97 LEU A O 1
ATOM 770 N N . LEU A 1 98 ? 13.457 3.723 -17.295 1.00 98.50 98 LEU A N 1
ATOM 771 C CA . LEU A 1 98 ? 12.414 2.916 -16.675 1.00 98.50 98 LEU A CA 1
ATOM 772 C C . LEU A 1 98 ? 11.044 3.455 -17.088 1.00 98.50 98 LEU A C 1
ATOM 774 O O . LEU A 1 98 ? 10.763 4.636 -16.904 1.00 98.50 98 LEU A O 1
ATOM 778 N N . ILE A 1 99 ? 10.176 2.597 -17.612 1.00 98.50 99 ILE A N 1
ATOM 779 C CA . ILE A 1 99 ? 8.776 2.925 -17.887 1.00 98.50 99 ILE A CA 1
ATOM 780 C C . ILE A 1 99 ? 7.900 2.074 -16.976 1.00 98.50 99 ILE A C 1
ATOM 782 O O . ILE A 1 99 ? 7.977 0.850 -17.007 1.00 98.50 99 ILE A O 1
ATOM 786 N N . PHE A 1 100 ? 7.037 2.708 -16.197 1.00 98.56 100 PHE A N 1
ATOM 787 C CA . PHE A 1 100 ? 6.015 2.026 -15.412 1.00 98.56 100 PHE A CA 1
ATOM 788 C C . PHE A 1 100 ? 4.686 2.100 -16.161 1.00 98.56 100 PHE A C 1
ATOM 790 O O . PHE A 1 100 ? 4.193 3.203 -16.390 1.00 98.56 100 PHE A O 1
ATOM 797 N N . GLN A 1 101 ? 4.118 0.950 -16.542 1.00 98.31 101 GLN A N 1
ATOM 798 C CA . GLN A 1 101 ? 2.828 0.857 -17.240 1.00 98.31 101 GLN A CA 1
ATOM 799 C C . GLN A 1 101 ? 1.780 0.147 -16.374 1.00 98.31 101 GLN A C 1
ATOM 801 O O . GLN A 1 101 ? 1.905 -1.052 -16.120 1.00 98.31 101 GLN A O 1
ATOM 806 N N . PHE A 1 102 ? 0.747 0.865 -15.924 1.00 97.31 102 PHE A N 1
ATOM 807 C CA . PHE A 1 102 ? -0.233 0.330 -14.964 1.00 97.31 102 PHE A CA 1
ATOM 808 C C . PHE A 1 102 ? -1.568 1.103 -14.949 1.00 97.31 102 PHE A C 1
ATOM 810 O O . PHE A 1 102 ? -1.616 2.264 -15.343 1.00 97.31 102 PHE A O 1
ATOM 817 N N . PRO A 1 103 ? -2.673 0.515 -14.463 1.00 95.19 103 PRO A N 1
ATOM 818 C CA . PRO A 1 103 ? -3.902 1.251 -14.179 1.00 95.19 103 PRO A CA 1
ATOM 819 C C . PRO A 1 103 ? -3.842 1.949 -12.812 1.00 95.19 103 PRO A C 1
ATOM 821 O O . PRO A 1 103 ? -3.271 1.405 -11.869 1.00 95.19 103 PRO A O 1
ATOM 824 N N . LEU A 1 104 ? -4.488 3.109 -12.653 1.00 92.56 104 LEU A N 1
ATOM 825 C CA . LEU A 1 104 ? -4.680 3.695 -11.322 1.00 92.56 104 LEU A CA 1
ATOM 826 C C . LEU A 1 104 ? -5.712 2.905 -10.516 1.00 92.56 104 LEU A C 1
ATOM 828 O O . LEU A 1 104 ? -6.884 2.846 -10.887 1.00 92.56 104 LEU A O 1
ATOM 832 N N . PHE A 1 105 ? -5.281 2.357 -9.384 1.00 91.94 105 PHE A N 1
ATOM 833 C CA . PHE A 1 105 ? -6.119 1.744 -8.356 1.00 91.94 105 PHE A CA 1
ATOM 834 C C . PHE A 1 105 ? -6.064 2.626 -7.113 1.00 91.94 105 PHE A C 1
ATOM 836 O O . PHE A 1 105 ? -4.986 2.803 -6.534 1.00 91.94 105 PHE A O 1
ATOM 843 N N . TRP A 1 106 ? -7.209 3.181 -6.707 1.00 91.12 106 TRP A N 1
ATOM 844 C CA . TRP A 1 106 ? -7.297 4.092 -5.558 1.00 91.12 106 TRP A CA 1
ATOM 845 C C . TRP A 1 106 ? -6.330 5.273 -5.652 1.00 91.12 106 TRP A C 1
ATOM 847 O O . TRP A 1 106 ? -5.562 5.545 -4.733 1.00 91.12 106 TRP A O 1
ATOM 857 N N . PHE A 1 107 ? -6.318 5.929 -6.816 1.00 85.56 107 PHE A N 1
ATOM 858 C CA . PHE A 1 107 ? -5.441 7.070 -7.104 1.00 85.56 107 PHE A CA 1
ATOM 859 C C . PHE A 1 107 ? -3.942 6.781 -6.934 1.00 85.56 107 PHE A C 1
ATOM 861 O O . PHE A 1 107 ? -3.134 7.687 -6.743 1.00 85.56 107 PHE A O 1
ATOM 868 N N . ASN A 1 108 ? -3.559 5.509 -7.017 1.00 90.50 108 ASN A N 1
ATOM 869 C CA . ASN A 1 108 ? -2.184 5.063 -6.899 1.00 90.50 108 ASN A CA 1
ATOM 870 C C . ASN A 1 108 ? -1.935 3.845 -7.799 1.00 90.50 108 ASN A C 1
ATOM 872 O O . ASN A 1 108 ? -2.833 3.368 -8.492 1.00 90.50 108 ASN A O 1
ATOM 876 N N . MET A 1 109 ? -0.715 3.322 -7.797 1.00 95.50 109 MET A N 1
ATOM 877 C CA . MET A 1 109 ? -0.399 2.076 -8.486 1.00 95.50 109 MET A CA 1
ATOM 878 C C . MET A 1 109 ? -1.075 0.858 -7.826 1.00 95.50 109 MET A C 1
ATOM 880 O O . MET A 1 109 ? -1.342 0.882 -6.617 1.00 95.50 109 MET A O 1
ATOM 884 N N . PRO A 1 110 ? -1.314 -0.238 -8.569 1.00 97.88 110 PRO A N 1
ATOM 885 C CA . PRO A 1 110 ? -1.779 -1.492 -7.991 1.00 97.88 110 PRO A CA 1
ATOM 886 C C . PRO A 1 110 ? -0.749 -2.063 -7.016 1.00 97.88 110 PRO A C 1
ATOM 888 O O . PRO A 1 110 ? 0.462 -1.884 -7.194 1.00 97.88 110 PRO A O 1
ATOM 891 N N . ALA A 1 111 ? -1.219 -2.808 -6.019 1.00 98.56 111 ALA A N 1
ATOM 892 C CA . ALA A 1 111 ? -0.375 -3.406 -4.990 1.00 98.56 111 ALA A CA 1
ATOM 893 C C . ALA A 1 111 ? 0.799 -4.234 -5.538 1.00 98.56 111 ALA A C 1
ATOM 895 O O . ALA A 1 111 ? 1.869 -4.233 -4.936 1.00 98.56 111 ALA A O 1
ATOM 896 N N . ILE A 1 112 ? 0.645 -4.896 -6.693 1.00 98.75 112 ILE A N 1
ATOM 897 C CA . ILE A 1 112 ? 1.739 -5.676 -7.286 1.00 98.75 112 ILE A CA 1
ATOM 898 C C . ILE A 1 112 ? 2.924 -4.795 -7.716 1.00 98.75 112 ILE A C 1
ATOM 900 O O . ILE A 1 112 ? 4.074 -5.152 -7.469 1.00 98.75 112 ILE A O 1
ATOM 904 N N . LEU A 1 113 ? 2.651 -3.612 -8.283 1.00 98.81 113 LEU A N 1
ATOM 905 C CA . LEU A 1 113 ? 3.688 -2.645 -8.646 1.00 98.81 113 LEU A CA 1
ATOM 906 C C . LEU A 1 113 ? 4.257 -1.960 -7.402 1.00 98.81 113 LEU A C 1
ATOM 908 O O . LEU A 1 113 ? 5.469 -1.773 -7.305 1.00 98.81 113 LEU A O 1
ATOM 912 N N . LYS A 1 114 ? 3.405 -1.663 -6.413 1.00 98.62 114 LYS A N 1
ATOM 913 C CA . LYS A 1 114 ? 3.874 -1.156 -5.120 1.00 98.62 114 LYS A CA 1
ATOM 914 C C . LYS A 1 114 ? 4.847 -2.133 -4.461 1.00 98.62 114 LYS A C 1
ATOM 916 O O . LYS A 1 114 ? 5.885 -1.715 -3.964 1.00 98.62 114 LYS A O 1
ATOM 921 N N . GLY A 1 115 ? 4.555 -3.429 -4.518 1.00 98.69 115 GLY A N 1
ATOM 922 C CA . GLY A 1 115 ? 5.431 -4.470 -3.988 1.00 98.69 115 GLY A CA 1
ATOM 923 C C . GLY A 1 115 ? 6.743 -4.599 -4.746 1.00 98.69 115 GLY A C 1
ATOM 924 O O . GLY A 1 115 ? 7.779 -4.847 -4.135 1.00 98.69 115 GLY A O 1
ATOM 925 N N . TRP A 1 116 ? 6.731 -4.378 -6.063 1.00 98.81 116 TRP A N 1
ATOM 926 C CA . TRP A 1 116 ? 7.970 -4.286 -6.834 1.00 98.81 116 TRP A CA 1
ATOM 927 C C . TRP A 1 116 ? 8.838 -3.128 -6.336 1.00 98.81 116 TRP A C 1
ATOM 929 O O . TRP A 1 116 ? 10.023 -3.327 -6.089 1.00 98.81 116 TRP A O 1
ATOM 939 N N . MET A 1 117 ? 8.258 -1.950 -6.088 1.00 98.50 117 MET A N 1
ATOM 940 C CA . MET A 1 117 ? 9.008 -0.822 -5.520 1.00 98.50 117 MET A CA 1
ATOM 941 C C . MET A 1 117 ? 9.516 -1.122 -4.105 1.00 98.50 117 MET A C 1
ATOM 943 O O . MET A 1 117 ? 10.693 -0.904 -3.828 1.00 98.50 117 MET A O 1
ATOM 947 N N . ASP A 1 118 ? 8.664 -1.687 -3.246 1.00 98.44 118 ASP A N 1
ATOM 948 C CA . ASP A 1 118 ? 8.996 -2.036 -1.857 1.00 98.44 118 ASP A CA 1
ATOM 949 C C . ASP A 1 118 ? 10.172 -3.002 -1.746 1.00 98.44 118 ASP A C 1
ATOM 951 O O . ASP A 1 118 ? 10.998 -2.855 -0.847 1.00 98.44 118 ASP A O 1
ATOM 955 N N . ARG A 1 119 ? 10.249 -3.973 -2.660 1.00 98.44 119 ARG A N 1
ATOM 956 C CA . ARG A 1 119 ? 11.234 -5.057 -2.598 1.00 98.44 119 ARG A CA 1
ATOM 957 C C . ARG A 1 119 ? 12.475 -4.802 -3.449 1.00 98.44 119 ARG A C 1
ATOM 959 O O . ARG A 1 119 ? 13.569 -5.181 -3.052 1.00 98.44 119 ARG A O 1
ATOM 966 N N . VAL A 1 120 ? 12.342 -4.197 -4.632 1.00 98.62 120 VAL A N 1
ATOM 967 C CA . VAL A 1 120 ? 13.468 -4.040 -5.577 1.00 98.62 120 VAL A CA 1
ATOM 968 C C . VAL A 1 120 ? 14.323 -2.827 -5.228 1.00 98.62 120 VAL A C 1
ATOM 970 O O . VAL A 1 120 ? 15.556 -2.896 -5.305 1.00 98.62 120 VAL A O 1
ATOM 973 N N . LEU A 1 121 ? 13.691 -1.726 -4.817 1.00 97.56 121 LEU A N 1
ATOM 974 C CA . LEU A 1 121 ? 14.366 -0.477 -4.479 1.00 97.56 121 LEU A CA 1
ATOM 975 C C . LEU A 1 121 ? 14.830 -0.509 -3.014 1.00 97.56 121 LEU A C 1
ATOM 977 O O . LEU A 1 121 ? 14.342 0.221 -2.166 1.00 97.56 121 LEU A O 1
ATOM 981 N N . VAL A 1 122 ? 15.768 -1.389 -2.678 1.00 97.12 122 VAL A N 1
ATOM 982 C CA . VAL A 1 122 ? 16.321 -1.447 -1.312 1.00 97.12 122 VAL A CA 1
ATOM 983 C C . VAL A 1 122 ? 17.384 -0.367 -1.091 1.00 97.12 122 VAL A C 1
ATOM 985 O O . VAL A 1 122 ? 18.008 0.124 -2.044 1.00 97.12 122 VAL A O 1
ATOM 988 N N . GLN A 1 123 ? 17.646 -0.029 0.173 1.00 96.19 123 GLN A N 1
ATOM 989 C CA . GLN A 1 123 ? 18.791 0.806 0.536 1.00 96.19 123 GLN A CA 1
ATOM 990 C C . GLN A 1 123 ? 20.110 0.147 0.093 1.00 96.19 123 GLN A C 1
ATOM 992 O O . GLN A 1 123 ? 20.268 -1.073 0.130 1.00 96.19 123 GLN A O 1
ATOM 997 N N . GLY A 1 124 ? 21.071 0.959 -0.339 1.00 96.38 124 GLY A N 1
ATOM 998 C CA . GLY A 1 124 ? 22.333 0.537 -0.946 1.00 96.38 124 GLY A CA 1
ATOM 999 C C . GLY A 1 124 ? 22.221 0.266 -2.448 1.00 96.38 124 GLY A C 1
ATOM 1000 O O . GLY A 1 124 ? 23.224 0.373 -3.156 1.00 96.38 124 GLY A O 1
ATOM 1001 N N . PHE A 1 125 ? 21.016 -0.033 -2.946 1.00 97.56 125 PHE A N 1
ATOM 1002 C CA . PHE A 1 125 ? 20.743 -0.167 -4.374 1.00 97.56 125 PHE A CA 1
ATOM 1003 C C . PHE A 1 125 ? 20.152 1.111 -4.972 1.00 97.56 125 PHE A C 1
ATOM 1005 O O . PHE A 1 125 ? 20.738 1.694 -5.881 1.00 97.56 125 PHE A O 1
ATOM 1012 N N . ALA A 1 126 ? 18.986 1.536 -4.477 1.00 95.88 126 ALA A N 1
ATOM 1013 C CA . ALA A 1 126 ? 18.242 2.658 -5.050 1.00 95.88 126 ALA A CA 1
ATOM 1014 C C . ALA A 1 126 ? 18.599 4.003 -4.403 1.00 95.88 126 ALA A C 1
ATOM 1016 O O . ALA A 1 126 ? 18.652 5.036 -5.072 1.00 95.88 126 ALA A O 1
ATOM 1017 N N . TYR A 1 127 ? 18.871 3.980 -3.101 1.00 94.50 127 TYR A N 1
ATOM 1018 C CA . TYR A 1 127 ? 19.233 5.144 -2.301 1.00 94.50 127 TYR A CA 1
ATOM 1019 C C . TYR A 1 127 ? 20.168 4.735 -1.163 1.00 94.50 127 TYR A C 1
ATOM 1021 O O . TYR A 1 127 ? 20.271 3.559 -0.816 1.00 94.50 127 TYR A O 1
ATOM 1029 N N . ASP A 1 128 ? 20.813 5.715 -0.553 1.00 92.81 128 ASP A N 1
ATOM 1030 C CA . ASP A 1 128 ? 21.378 5.607 0.791 1.00 92.81 128 ASP A CA 1
ATOM 1031 C C . ASP A 1 128 ? 20.917 6.832 1.592 1.00 92.81 128 ASP A C 1
ATOM 1033 O O . ASP A 1 128 ? 20.564 7.839 0.986 1.00 92.81 128 ASP A O 1
ATOM 1037 N N . LEU A 1 129 ? 20.899 6.799 2.927 1.00 86.50 129 LEU A N 1
ATOM 1038 C CA . LEU A 1 129 ? 20.475 7.971 3.714 1.00 86.50 129 LEU A CA 1
ATOM 1039 C C . LEU A 1 129 ? 21.340 9.214 3.433 1.00 86.50 129 LEU A C 1
ATOM 1041 O O . LEU A 1 129 ? 20.862 10.338 3.554 1.00 86.50 129 LEU A O 1
ATOM 1045 N N . SER A 1 130 ? 22.588 9.012 3.000 1.00 89.44 130 SER A N 1
ATOM 1046 C CA . SER A 1 130 ? 23.491 10.077 2.540 1.00 89.44 130 SER A CA 1
ATOM 1047 C C . SER A 1 130 ? 23.317 10.472 1.062 1.00 89.44 130 SER A C 1
ATOM 1049 O O . SER A 1 130 ? 23.871 11.482 0.629 1.00 89.44 130 SER A O 1
ATOM 1051 N N . LYS A 1 131 ? 22.576 9.682 0.274 1.00 92.62 131 LYS A N 1
ATOM 1052 C CA . LYS A 1 131 ? 22.423 9.796 -1.186 1.00 92.62 131 LYS A CA 1
ATOM 1053 C C . LYS A 1 131 ? 20.965 9.589 -1.596 1.00 92.62 131 LYS A C 1
ATOM 1055 O O . LYS A 1 131 ? 20.540 8.475 -1.919 1.00 92.62 131 LYS A O 1
ATOM 1060 N N . VAL A 1 132 ? 20.214 10.687 -1.592 1.00 90.38 132 VAL A N 1
ATOM 1061 C CA . VAL A 1 132 ? 18.776 10.757 -1.900 1.00 90.38 132 VAL A CA 1
ATOM 1062 C C . VAL A 1 132 ? 18.482 11.814 -2.973 1.00 90.38 132 VAL A C 1
ATOM 1064 O O . VAL A 1 132 ? 19.308 12.696 -3.216 1.00 90.38 132 VAL A O 1
ATOM 1067 N N . TYR A 1 133 ? 17.297 11.734 -3.588 1.00 87.31 133 TYR A N 1
ATOM 1068 C CA . TYR A 1 133 ? 16.796 12.668 -4.612 1.00 87.31 133 TYR A CA 1
ATOM 1069 C C . TYR A 1 133 ? 17.808 12.890 -5.747 1.00 87.31 133 TYR A C 1
ATOM 1071 O O . TYR A 1 133 ? 18.260 11.916 -6.350 1.00 87.31 133 TYR A O 1
ATOM 1079 N N . ASP A 1 134 ? 18.198 14.141 -5.999 1.00 89.44 134 ASP A N 1
ATOM 1080 C CA . ASP A 1 134 ? 19.126 14.532 -7.065 1.00 89.44 134 ASP A CA 1
ATOM 1081 C C . ASP A 1 134 ? 20.536 13.951 -6.897 1.00 89.44 134 ASP A C 1
ATOM 1083 O O . ASP A 1 134 ? 21.290 13.937 -7.859 1.00 89.44 134 ASP A O 1
ATOM 1087 N N . ASN A 1 135 ? 20.881 13.454 -5.701 1.00 91.12 135 ASN A N 1
ATOM 1088 C CA . ASN A 1 135 ? 22.148 12.773 -5.408 1.00 91.12 135 ASN A CA 1
ATOM 1089 C C . ASN A 1 135 ? 21.971 11.255 -5.204 1.00 91.12 135 ASN A C 1
ATOM 1091 O O . ASN A 1 135 ? 22.842 10.587 -4.636 1.00 91.12 135 ASN A O 1
ATOM 1095 N N . GLY A 1 136 ? 20.809 10.710 -5.578 1.00 92.44 136 GLY A N 1
ATOM 1096 C CA . GLY A 1 136 ? 20.450 9.308 -5.385 1.00 92.44 136 GLY A CA 1
ATOM 1097 C C . GLY A 1 136 ? 21.321 8.337 -6.186 1.00 92.44 136 GLY A C 1
ATOM 1098 O O . GLY A 1 136 ? 21.941 8.686 -7.189 1.00 92.44 136 GLY A O 1
ATOM 1099 N N . LEU A 1 137 ? 21.326 7.062 -5.789 1.00 96.38 137 LEU A N 1
ATOM 1100 C CA . LEU A 1 137 ? 22.127 6.028 -6.467 1.00 96.38 137 LEU A CA 1
ATOM 1101 C C . LEU A 1 137 ? 21.639 5.716 -7.892 1.00 96.38 137 LEU A C 1
ATOM 1103 O O . LEU A 1 137 ? 22.368 5.111 -8.676 1.00 96.38 137 LEU A O 1
ATOM 1107 N N . LEU A 1 138 ? 20.421 6.145 -8.235 1.00 95.75 138 LEU A N 1
ATOM 1108 C CA . LEU A 1 138 ? 19.821 6.003 -9.562 1.00 95.75 138 LEU A CA 1
ATOM 1109 C C . LEU A 1 138 ? 19.692 7.341 -10.314 1.00 95.75 138 LEU A C 1
ATOM 1111 O O . LEU A 1 138 ? 18.972 7.387 -11.305 1.00 95.75 138 LEU A O 1
ATOM 1115 N N . GLN A 1 139 ? 20.382 8.407 -9.882 1.00 93.00 139 GLN A N 1
ATOM 1116 C CA . GLN A 1 139 ? 20.262 9.772 -10.436 1.00 93.00 139 GLN A CA 1
ATOM 1117 C C . GLN A 1 139 ? 20.484 9.883 -11.959 1.00 93.00 139 GLN A C 1
ATOM 1119 O O . GLN A 1 139 ? 19.972 10.795 -12.596 1.00 93.00 139 GLN A O 1
ATOM 1124 N N . GLU A 1 140 ? 21.232 8.956 -12.565 1.00 93.06 140 GLU A N 1
ATOM 1125 C CA . GLU A 1 140 ? 21.503 8.955 -14.012 1.00 93.06 140 GLU A CA 1
ATOM 1126 C C . GLU A 1 140 ? 20.382 8.307 -14.843 1.00 93.06 140 GLU A C 1
ATOM 1128 O O . GLU A 1 140 ? 20.416 8.341 -16.075 1.00 93.06 140 GLU A O 1
ATOM 1133 N N . LYS A 1 141 ? 19.398 7.677 -14.190 1.00 94.94 141 LYS A N 1
ATOM 1134 C CA . LYS A 1 141 ? 18.314 6.950 -14.855 1.00 94.94 141 LYS A CA 1
ATOM 1135 C C . LYS A 1 141 ? 17.138 7.871 -15.126 1.00 94.94 141 LYS A C 1
ATOM 1137 O O . LYS A 1 141 ? 16.706 8.624 -14.258 1.00 94.94 141 LYS A O 1
ATOM 1142 N N . LEU A 1 142 ? 16.556 7.744 -16.313 1.00 95.94 142 LEU A N 1
ATOM 1143 C CA . LEU A 1 142 ? 15.279 8.376 -16.624 1.00 95.94 142 LEU A CA 1
ATOM 1144 C C . LEU A 1 142 ? 14.129 7.482 -16.153 1.00 95.94 142 LEU A C 1
ATOM 1146 O O . LEU A 1 142 ? 14.224 6.253 -16.209 1.00 95.94 142 LEU A O 1
ATOM 1150 N N . SER A 1 143 ? 13.022 8.090 -15.729 1.00 95.38 143 SER A N 1
ATOM 1151 C CA . SER A 1 143 ? 11.790 7.366 -15.413 1.00 95.38 143 SER A CA 1
ATOM 1152 C C . SER A 1 143 ? 10.573 8.014 -16.071 1.00 95.38 143 SER A C 1
ATOM 1154 O O . SER A 1 143 ? 10.497 9.235 -16.200 1.00 95.38 143 SER A O 1
ATOM 1156 N N . LEU A 1 144 ? 9.632 7.183 -16.511 1.00 95.94 144 LEU A N 1
ATOM 1157 C CA . LEU A 1 144 ? 8.356 7.582 -17.091 1.00 95.94 144 LEU A CA 1
ATOM 1158 C C . LEU A 1 144 ? 7.237 6.759 -16.457 1.00 95.94 144 LEU A C 1
ATOM 1160 O O . LEU A 1 144 ? 7.301 5.532 -16.410 1.00 95.94 144 LEU A O 1
ATOM 1164 N N . PHE A 1 145 ? 6.177 7.435 -16.032 1.00 94.25 145 PHE A N 1
ATOM 1165 C CA . PHE A 1 145 ? 4.951 6.804 -15.563 1.00 94.25 145 PHE A CA 1
ATOM 1166 C C . PHE A 1 145 ? 3.887 6.937 -16.654 1.00 94.25 145 PHE A C 1
ATOM 1168 O O . PHE A 1 145 ? 3.463 8.042 -16.983 1.00 94.25 145 PHE A O 1
ATOM 1175 N N . SER A 1 146 ? 3.475 5.809 -17.227 1.00 95.12 146 SER A N 1
ATOM 1176 C CA . SER A 1 146 ? 2.383 5.709 -18.193 1.00 95.12 146 SER A CA 1
ATOM 1177 C C . SER A 1 146 ? 1.244 4.942 -17.538 1.00 95.12 146 SER A C 1
ATOM 1179 O O . SER A 1 146 ? 1.362 3.752 -17.262 1.00 95.12 146 SER A O 1
ATOM 1181 N N . PHE A 1 147 ? 0.132 5.606 -17.244 1.00 93.44 147 PHE A N 1
ATOM 1182 C CA . PHE A 1 147 ? -0.966 4.955 -16.539 1.00 93.44 147 PHE A CA 1
ATOM 1183 C C . PHE A 1 147 ? -2.330 5.344 -17.080 1.00 93.44 147 PHE A C 1
ATOM 1185 O O . PHE A 1 147 ? -2.513 6.399 -17.685 1.00 93.44 147 PHE A O 1
ATOM 1192 N N . THR A 1 148 ? -3.301 4.464 -16.859 1.00 91.62 148 THR A N 1
ATOM 1193 C CA . THR A 1 148 ? -4.689 4.672 -17.282 1.00 91.62 148 THR A CA 1
ATOM 1194 C C . THR A 1 148 ? -5.556 5.061 -16.096 1.00 91.62 148 THR A C 1
ATOM 1196 O O . THR A 1 148 ? -5.440 4.467 -15.022 1.00 91.62 148 THR A O 1
ATOM 1199 N N . THR A 1 149 ? -6.475 5.997 -16.300 1.00 87.06 149 THR A N 1
ATOM 1200 C CA . THR A 1 149 ? -7.459 6.421 -15.298 1.00 87.06 149 THR A CA 1
ATOM 1201 C C . THR A 1 149 ? -8.840 5.846 -15.609 1.00 87.06 149 THR A C 1
ATOM 1203 O O . THR A 1 149 ? -9.150 5.559 -16.763 1.00 87.06 149 THR A O 1
ATOM 1206 N N . GLY A 1 150 ? -9.682 5.681 -14.584 1.00 74.69 150 GLY A N 1
ATOM 1207 C CA . GLY A 1 150 ? -11.081 5.263 -14.759 1.00 74.69 150 GLY A CA 1
ATOM 1208 C C . GLY A 1 150 ? -12.049 6.408 -15.096 1.00 74.69 150 GLY A C 1
ATOM 1209 O O . GLY A 1 150 ? -13.168 6.147 -15.521 1.00 74.69 150 GLY A O 1
ATOM 1210 N N . GLY A 1 151 ? -11.633 7.667 -14.906 1.00 71.06 151 GLY A N 1
ATOM 1211 C CA . GLY A 1 151 ? -12.423 8.872 -15.198 1.00 71.06 151 GLY A CA 1
ATOM 1212 C C . GLY A 1 151 ? -11.919 9.658 -16.413 1.00 71.06 151 GLY A C 1
ATOM 1213 O O . GLY A 1 151 ? -10.807 9.416 -16.894 1.00 71.06 151 GLY A O 1
ATOM 1214 N N . SER A 1 152 ? -12.731 10.610 -16.888 1.00 66.62 152 SER A N 1
ATOM 1215 C CA . SER A 1 152 ? -12.394 11.475 -18.027 1.00 66.62 152 SER A CA 1
ATOM 1216 C C . SER A 1 152 ? -11.284 12.472 -17.687 1.00 66.62 152 SER A C 1
ATOM 1218 O O . SER A 1 152 ? -11.011 12.747 -16.518 1.00 66.62 152 SER A O 1
ATOM 1220 N N . LYS A 1 153 ? -10.654 13.057 -18.712 1.00 66.88 153 LYS A N 1
ATOM 1221 C CA . LYS A 1 153 ? -9.602 14.069 -18.533 1.00 66.88 153 LYS A CA 1
ATOM 1222 C C . LYS A 1 153 ? -10.091 15.258 -17.705 1.00 66.88 153 LYS A C 1
ATOM 1224 O O . LYS A 1 153 ? -9.323 15.796 -16.917 1.00 66.88 153 LYS A O 1
ATOM 1229 N N . GLU A 1 154 ? -11.352 15.647 -17.863 1.00 63.84 154 GLU A N 1
ATOM 1230 C CA . GLU A 1 154 ? -11.982 16.763 -17.155 1.00 63.84 154 GLU A CA 1
ATOM 1231 C C . GLU A 1 154 ? -12.042 16.507 -15.648 1.00 63.84 154 GLU A C 1
ATOM 1233 O O . GLU A 1 154 ? -11.773 17.429 -14.883 1.00 63.84 154 GLU A O 1
ATOM 1238 N N . ASN A 1 155 ? -12.273 15.257 -15.225 1.00 59.94 155 ASN A N 1
ATOM 1239 C CA . ASN A 1 155 ? -12.254 14.878 -13.811 1.00 59.94 155 ASN A CA 1
ATOM 1240 C C . ASN A 1 155 ? -10.868 15.100 -13.178 1.00 59.94 155 ASN A C 1
ATOM 1242 O O . ASN A 1 155 ? -10.786 15.399 -11.992 1.00 59.94 155 ASN A O 1
ATOM 1246 N N . TYR A 1 156 ? -9.791 15.014 -13.967 1.00 56.25 156 TYR A N 1
ATOM 1247 C CA . TYR A 1 156 ? -8.402 15.203 -13.521 1.00 56.25 156 TYR A CA 1
ATOM 1248 C C . TYR A 1 156 ? -7.779 16.543 -13.962 1.00 56.25 156 TYR A C 1
ATOM 1250 O O . TYR A 1 156 ? -6.590 16.773 -13.738 1.00 56.25 156 TYR A O 1
ATOM 1258 N N . ALA A 1 157 ? -8.540 17.424 -14.619 1.00 45.75 157 ALA A N 1
ATOM 1259 C CA . ALA A 1 157 ? -8.060 18.725 -15.077 1.00 45.75 157 ALA A CA 1
ATOM 1260 C C . ALA A 1 157 ? -8.115 19.775 -13.953 1.00 45.75 157 ALA A C 1
ATOM 1262 O O . ALA A 1 157 ? -8.874 19.643 -12.999 1.00 45.75 157 ALA A O 1
ATOM 1263 N N . ILE A 1 158 ? -7.376 20.879 -14.126 1.00 42.94 158 ILE A N 1
ATOM 1264 C CA . ILE A 1 158 ? -7.218 22.010 -13.180 1.00 42.94 158 ILE A CA 1
ATOM 1265 C C . ILE A 1 158 ? -8.561 22.579 -12.645 1.00 42.94 158 ILE A C 1
ATOM 1267 O O . ILE A 1 158 ? -8.587 23.229 -11.604 1.00 42.94 158 ILE A O 1
ATOM 1271 N N . ARG A 1 159 ? -9.692 22.327 -13.326 1.00 42.25 159 ARG A N 1
ATOM 1272 C CA . ARG A 1 159 ? -11.045 22.782 -12.942 1.00 42.25 159 ARG A CA 1
ATOM 1273 C C . ARG A 1 159 ? -12.042 21.663 -12.572 1.00 42.25 159 ARG A C 1
ATOM 1275 O O . ARG A 1 159 ? -13.193 21.991 -12.308 1.00 42.25 159 ARG A O 1
ATOM 1282 N N . GLY A 1 160 ? -11.652 20.387 -12.591 1.00 39.81 160 GLY A N 1
ATOM 1283 C CA . GLY A 1 160 ? -12.515 19.261 -12.186 1.00 39.81 160 GLY A CA 1
ATOM 1284 C C . GLY A 1 160 ? -12.444 18.986 -10.685 1.00 39.81 160 GLY A C 1
ATOM 1285 O O . GLY A 1 160 ? -11.524 19.466 -10.044 1.00 39.81 160 GLY A O 1
ATOM 1286 N N . ASP A 1 161 ? -13.360 18.203 -10.108 1.00 48.81 161 ASP A N 1
ATOM 1287 C CA . ASP A 1 161 ? -13.423 17.936 -8.652 1.00 48.81 161 ASP A CA 1
ATOM 1288 C C . ASP A 1 161 ? -12.141 17.319 -8.060 1.00 48.81 161 ASP A C 1
ATOM 1290 O O . ASP A 1 161 ? -11.859 17.453 -6.871 1.00 48.81 161 ASP A O 1
ATOM 1294 N N . ILE A 1 162 ? -11.302 16.708 -8.900 1.00 49.97 162 ILE A N 1
ATOM 1295 C CA . ILE A 1 162 ? -10.137 15.930 -8.480 1.00 49.97 162 ILE A CA 1
ATOM 1296 C C . ILE A 1 162 ? -8.800 16.690 -8.680 1.00 49.97 162 ILE A C 1
ATOM 1298 O O . ILE A 1 162 ? -7.734 16.096 -8.871 1.00 49.97 162 ILE A O 1
ATOM 1302 N N . ARG A 1 163 ? -8.875 18.033 -8.592 1.00 49.03 163 ARG A N 1
ATOM 1303 C CA . ARG A 1 163 ? -7.851 19.080 -8.861 1.00 49.03 163 ARG A CA 1
ATOM 1304 C C . ARG A 1 163 ? -6.397 18.783 -8.457 1.00 49.03 163 ARG A C 1
ATOM 1306 O O . ARG A 1 163 ? -5.489 19.298 -9.099 1.00 49.03 163 ARG A O 1
ATOM 1313 N N . TYR A 1 164 ? -6.149 18.012 -7.397 1.00 45.44 164 TYR A N 1
ATOM 1314 C CA . TYR A 1 164 ? -4.835 17.962 -6.728 1.00 45.44 164 TYR A CA 1
ATOM 1315 C C . TYR A 1 164 ? -4.051 16.661 -6.926 1.00 45.44 164 TYR A C 1
ATOM 1317 O O . TYR A 1 164 ? -2.953 16.508 -6.398 1.00 45.44 164 TYR A O 1
ATOM 1325 N N . LEU A 1 165 ? -4.574 15.715 -7.704 1.00 47.78 165 LEU A N 1
ATOM 1326 C CA . LEU A 1 165 ? -3.960 14.389 -7.829 1.00 47.78 165 LEU A CA 1
ATOM 1327 C C . LEU A 1 165 ? -2.695 14.321 -8.678 1.00 47.78 165 LEU A C 1
ATOM 1329 O O . LEU A 1 165 ? -1.898 13.404 -8.507 1.00 47.78 165 LEU A O 1
ATOM 1333 N N . LEU A 1 166 ? -2.532 15.248 -9.620 1.00 48.31 166 LEU A N 1
ATOM 1334 C CA . LEU A 1 166 ? -1.420 15.245 -10.575 1.00 48.31 166 LEU A CA 1
ATOM 1335 C C . LEU A 1 166 ? -0.483 16.440 -10.377 1.00 48.31 166 LEU A C 1
ATOM 1337 O O . LEU A 1 166 ? 0.422 16.635 -11.185 1.00 48.31 166 LEU A O 1
ATOM 1341 N N . TRP A 1 167 ? -0.683 17.233 -9.319 1.00 37.38 167 TRP A N 1
ATOM 1342 C CA . TRP A 1 167 ? 0.081 18.458 -9.080 1.00 37.38 167 TRP A CA 1
ATOM 1343 C C . TRP A 1 167 ? 1.605 18.243 -8.971 1.00 37.38 167 TRP A C 1
ATOM 1345 O O . TRP A 1 167 ? 2.329 19.089 -9.488 1.00 37.38 167 TRP A O 1
ATOM 1355 N N . PRO A 1 168 ? 2.147 17.111 -8.462 1.00 42.72 168 PRO A N 1
ATOM 1356 C CA . PRO A 1 168 ? 3.595 16.895 -8.531 1.00 42.72 168 PRO A CA 1
ATOM 1357 C C . PRO A 1 168 ? 4.119 16.610 -9.951 1.00 42.72 168 PRO A C 1
ATOM 1359 O O . PRO A 1 168 ? 5.327 16.592 -10.158 1.00 42.72 168 PRO A O 1
ATOM 1362 N N . MET A 1 169 ? 3.246 16.356 -10.934 1.00 39.59 169 MET A N 1
ATOM 1363 C CA . MET A 1 169 ? 3.621 15.920 -12.288 1.00 39.59 169 MET A CA 1
ATOM 1364 C C . MET A 1 169 ? 3.374 16.972 -13.376 1.00 39.59 169 MET A C 1
ATOM 1366 O O . MET A 1 169 ? 3.573 16.684 -14.557 1.00 39.59 169 MET A O 1
ATOM 1370 N N . GLN A 1 170 ? 2.954 18.189 -13.021 1.00 39.75 170 GLN A N 1
ATOM 1371 C CA . GLN A 1 170 ? 2.734 19.263 -13.990 1.00 39.75 170 GLN A CA 1
ATOM 1372 C C . GLN A 1 170 ? 3.655 20.444 -13.681 1.00 39.75 170 GLN A C 1
ATOM 1374 O O . GLN A 1 170 ? 3.653 20.993 -12.585 1.00 39.75 170 GLN A O 1
ATOM 1379 N N . THR A 1 171 ? 4.480 20.806 -14.667 1.00 34.09 171 THR A N 1
ATOM 1380 C CA . THR A 1 171 ? 5.422 21.935 -14.624 1.00 34.09 171 THR A CA 1
ATOM 1381 C C . THR A 1 171 ? 4.758 23.208 -14.087 1.00 34.09 171 THR A C 1
ATOM 1383 O O . THR A 1 171 ? 3.671 23.543 -14.569 1.00 34.09 171 THR A O 1
ATOM 1386 N N . PRO A 1 172 ? 5.407 23.972 -13.188 1.00 34.62 172 PRO A N 1
ATOM 1387 C CA . PRO A 1 172 ? 4.836 25.213 -12.690 1.00 34.62 172 PRO A CA 1
ATOM 1388 C C . PRO A 1 172 ? 4.720 26.226 -13.833 1.00 34.62 172 PRO A C 1
ATOM 1390 O O . PRO A 1 172 ? 5.728 26.719 -14.347 1.00 34.62 172 PRO A O 1
ATOM 1393 N N . GLN A 1 173 ? 3.496 26.571 -14.234 1.00 35.50 173 GLN A N 1
ATOM 1394 C CA . GLN A 1 173 ? 3.275 27.842 -14.913 1.00 35.50 173 GLN A CA 1
ATOM 1395 C C . GLN A 1 173 ? 3.336 28.940 -13.852 1.00 35.50 173 GLN A C 1
ATOM 1397 O O . GLN A 1 173 ? 2.625 28.897 -12.854 1.00 35.50 173 GLN A O 1
ATOM 1402 N N . LYS A 1 174 ? 4.242 29.900 -14.061 1.00 32.75 174 LYS A N 1
ATOM 1403 C CA . LYS A 1 174 ? 4.397 31.098 -13.233 1.00 32.75 174 LYS A CA 1
ATOM 1404 C C . LYS A 1 174 ? 3.058 31.832 -13.134 1.00 32.75 174 LYS A C 1
ATOM 1406 O O . LYS A 1 174 ? 2.654 32.483 -14.095 1.00 32.75 174 LYS A O 1
ATOM 1411 N N . GLU A 1 175 ? 2.408 31.781 -11.978 1.00 34.06 175 GLU A N 1
ATOM 1412 C CA . GLU A 1 175 ? 1.318 32.703 -11.673 1.00 34.06 175 GLU A CA 1
ATOM 1413 C C . GLU A 1 175 ? 1.915 34.080 -11.358 1.00 34.06 175 GLU A C 1
ATOM 1415 O O . GLU A 1 175 ? 2.704 34.257 -10.428 1.00 34.06 175 GLU A O 1
ATOM 1420 N N . GLN A 1 176 ? 1.588 35.056 -12.207 1.00 29.06 176 GLN A N 1
ATOM 1421 C CA . GLN A 1 176 ? 1.860 36.466 -11.961 1.00 29.06 176 GLN A CA 1
ATOM 1422 C C . GLN A 1 176 ? 0.884 36.997 -10.912 1.00 29.06 176 GLN A C 1
ATOM 1424 O O . GLN A 1 176 ? -0.293 36.646 -10.894 1.00 29.06 176 GLN A O 1
ATOM 1429 N N . GLY A 1 177 ? 1.430 37.830 -10.027 1.00 31.47 177 GLY A N 1
ATOM 1430 C CA . GLY A 1 177 ? 0.832 38.211 -8.760 1.00 31.47 177 GLY A CA 1
ATOM 1431 C C . GLY A 1 177 ? -0.515 38.917 -8.844 1.00 31.47 177 GLY A C 1
ATOM 1432 O O . GLY A 1 177 ? -0.749 39.773 -9.693 1.00 31.47 177 GLY A O 1
ATOM 1433 N N . VAL A 1 178 ? -1.339 38.633 -7.840 1.00 29.72 178 VAL A N 1
ATOM 1434 C CA . VAL A 1 178 ? -2.376 39.542 -7.360 1.00 29.72 178 VAL A CA 1
ATOM 1435 C C . VAL A 1 178 ? -2.331 39.518 -5.832 1.00 29.72 178 VAL A C 1
ATOM 1437 O O . VAL A 1 178 ? -2.526 38.482 -5.204 1.00 29.72 178 VAL A O 1
ATOM 1440 N N . SER A 1 179 ? -2.017 40.671 -5.244 1.00 34.75 179 SER A N 1
ATOM 1441 C CA . SER A 1 179 ? -2.122 40.939 -3.806 1.00 34.75 179 SER A CA 1
ATOM 1442 C C . SER A 1 179 ? -3.590 41.109 -3.404 1.00 34.75 179 SER A C 1
ATOM 1444 O O . SER A 1 179 ? -4.363 41.670 -4.188 1.00 34.75 179 SER A O 1
ATOM 1446 N N . PRO A 1 180 ? -3.963 40.745 -2.165 1.00 33.25 180 PRO A N 1
ATOM 1447 C CA . PRO A 1 180 ? -4.900 41.610 -1.467 1.00 33.25 180 PRO A CA 1
ATOM 1448 C C . PRO A 1 180 ? -4.487 41.979 -0.038 1.00 33.25 180 PRO A C 1
ATOM 1450 O O . PRO A 1 180 ? -3.899 41.215 0.725 1.00 33.25 180 PRO A O 1
ATOM 1453 N N . ASN A 1 181 ? -4.879 43.213 0.269 1.00 28.12 181 ASN A N 1
ATOM 1454 C CA . ASN A 1 181 ? -4.774 43.943 1.517 1.00 28.12 181 ASN A CA 1
ATOM 1455 C C . ASN A 1 181 ? -5.234 43.179 2.764 1.00 28.12 181 ASN A C 1
ATOM 1457 O O . ASN A 1 181 ? -6.210 42.433 2.767 1.00 28.12 181 ASN A O 1
ATOM 1461 N N . SER A 1 182 ? -4.550 43.522 3.851 1.00 30.41 182 SER A N 1
ATOM 1462 C CA . SER A 1 182 ? -4.856 43.232 5.245 1.00 30.41 182 SER A CA 1
ATOM 1463 C C . SER A 1 182 ? -6.196 43.803 5.713 1.00 30.41 182 SER A C 1
ATOM 1465 O O . SER A 1 182 ? -6.435 44.999 5.545 1.00 30.41 182 SER A O 1
ATOM 1467 N N . THR A 1 183 ? -6.948 43.016 6.483 1.00 27.89 183 THR A N 1
ATOM 1468 C CA . THR A 1 183 ? -7.733 43.517 7.621 1.00 27.89 183 THR A CA 1
ATOM 1469 C C . THR A 1 183 ? -7.819 42.471 8.736 1.00 27.89 183 THR A C 1
ATOM 1471 O O . THR A 1 183 ? -7.991 41.278 8.506 1.00 27.89 183 THR A O 1
ATOM 1474 N N . ASN A 1 184 ? -7.646 42.975 9.957 1.00 27.69 184 ASN A N 1
ATOM 1475 C CA . ASN A 1 184 ? -7.666 42.291 11.246 1.00 27.69 184 ASN A CA 1
ATOM 1476 C C . ASN A 1 184 ? -8.976 41.546 11.533 1.00 27.69 184 ASN A C 1
ATOM 1478 O O . ASN A 1 184 ? -10.040 42.089 11.258 1.00 27.69 184 ASN A O 1
ATOM 1482 N N . CYS A 1 185 ? -8.892 40.440 12.283 1.00 26.41 185 CYS A N 1
ATOM 1483 C CA . CYS A 1 185 ? -9.872 40.129 13.327 1.00 26.41 185 CYS A CA 1
ATOM 1484 C C . CYS A 1 185 ? -9.240 39.316 14.470 1.00 26.41 185 CYS A C 1
ATOM 1486 O O . CYS A 1 185 ? -8.491 38.365 14.270 1.00 26.41 185 CYS A O 1
ATOM 1488 N N . SER A 1 186 ? -9.549 39.769 15.679 1.00 27.59 186 SER A N 1
ATOM 1489 C CA . SER A 1 186 ? -9.096 39.348 17.002 1.00 27.59 186 SER A CA 1
ATOM 1490 C C . SER A 1 186 ? -9.580 37.960 17.430 1.00 27.59 186 SER A C 1
ATOM 1492 O O . SER A 1 186 ? -10.748 37.622 17.250 1.00 27.59 186 SER A O 1
ATOM 1494 N N . ALA A 1 187 ? -8.706 37.217 18.109 1.00 27.89 187 ALA A N 1
ATOM 1495 C CA . ALA A 1 187 ? -9.035 35.997 18.843 1.00 27.89 187 ALA A CA 1
ATOM 1496 C C . ALA A 1 187 ? -9.756 36.292 20.174 1.00 27.89 187 ALA A C 1
ATOM 1498 O O . ALA A 1 187 ? -9.429 37.285 20.831 1.00 27.89 187 ALA A O 1
ATOM 1499 N N . PRO A 1 188 ? -10.618 35.382 20.660 1.00 28.95 188 PRO A N 1
ATOM 1500 C CA . PRO A 1 188 ? -10.871 35.243 22.082 1.00 28.95 188 PRO A CA 1
ATOM 1501 C C . PRO A 1 188 ? -10.208 33.974 22.634 1.00 28.95 188 PRO A C 1
ATOM 1503 O O . PRO A 1 188 ? -10.377 32.866 22.128 1.00 28.95 188 PRO A O 1
ATOM 1506 N N . ALA A 1 189 ? -9.466 34.161 23.722 1.00 29.88 189 ALA A N 1
ATOM 1507 C CA . ALA A 1 189 ? -8.985 33.094 24.583 1.00 29.88 189 ALA A CA 1
ATOM 1508 C C . ALA A 1 189 ? -10.164 32.417 25.301 1.00 29.88 189 ALA A C 1
ATOM 1510 O O . ALA A 1 189 ? -11.029 33.100 25.851 1.00 29.88 189 ALA A O 1
ATOM 1511 N N . SER A 1 190 ? -10.160 31.085 25.374 1.00 29.47 190 SER A N 1
ATOM 1512 C CA . SER A 1 190 ? -11.025 30.340 26.293 1.00 29.47 190 SER A CA 1
ATOM 1513 C C . SER A 1 190 ? -10.184 29.459 27.218 1.00 29.47 190 SER A C 1
ATOM 1515 O O . SER A 1 190 ? -9.234 28.793 26.814 1.00 29.47 190 SER A O 1
ATOM 1517 N N . ARG A 1 191 ? -10.502 29.569 28.511 1.00 29.27 191 ARG A N 1
ATOM 1518 C CA . ARG A 1 191 ? -9.871 28.885 29.642 1.00 29.27 191 ARG A CA 1
ATOM 1519 C C . ARG A 1 191 ? -10.366 27.441 29.717 1.00 29.27 191 ARG A C 1
ATOM 1521 O O . ARG A 1 191 ? -11.566 27.203 29.635 1.00 29.27 191 ARG A O 1
ATOM 1528 N N . ILE A 1 192 ? -9.450 26.512 29.973 1.00 31.86 192 ILE A N 1
ATOM 1529 C CA . ILE A 1 192 ? -9.741 25.113 30.313 1.00 31.86 192 ILE A CA 1
ATOM 1530 C C . ILE A 1 192 ? -9.975 25.020 31.830 1.00 31.86 192 ILE A C 1
ATOM 1532 O O . ILE A 1 192 ? -9.096 25.447 32.585 1.00 31.86 192 ILE A O 1
ATOM 1536 N N . PRO A 1 193 ? -11.085 24.443 32.325 1.00 35.41 193 PRO A N 1
ATOM 1537 C CA . PRO A 1 193 ? -11.153 23.965 33.695 1.00 35.41 193 PRO A CA 1
ATOM 1538 C C . PRO A 1 193 ? -10.646 22.521 33.779 1.00 35.41 193 PRO A C 1
ATOM 1540 O O . PRO A 1 193 ? -11.091 21.635 33.050 1.00 35.41 193 PRO A O 1
ATOM 1543 N N . ASN A 1 194 ? -9.725 22.298 34.716 1.00 37.16 194 ASN A N 1
ATOM 1544 C CA . ASN A 1 194 ? -9.294 20.984 35.173 1.00 37.16 194 ASN A CA 1
ATOM 1545 C C . ASN A 1 194 ? -10.471 20.201 35.771 1.00 37.16 194 ASN A C 1
ATOM 1547 O O . ASN A 1 194 ? -11.111 20.659 36.716 1.00 37.16 194 ASN A O 1
ATOM 1551 N N . GLY A 1 195 ? -10.693 18.987 35.270 1.00 31.88 195 GLY A N 1
ATOM 1552 C CA . GLY A 1 195 ? -11.607 18.012 35.854 1.00 31.88 195 GLY A CA 1
ATOM 1553 C C . GLY A 1 195 ? -11.445 16.663 35.164 1.00 31.88 195 GLY A C 1
ATOM 1554 O O . GLY A 1 195 ? -11.913 16.476 34.044 1.00 31.88 195 GLY A O 1
ATOM 1555 N N . LEU A 1 196 ? -10.752 15.726 35.816 1.00 38.72 196 LEU A N 1
ATOM 1556 C CA . LEU A 1 196 ? -10.601 14.349 35.349 1.00 38.72 196 LEU A CA 1
ATOM 1557 C C . LEU A 1 196 ? -11.935 13.612 35.542 1.00 38.72 196 LEU A C 1
ATOM 1559 O O . LEU A 1 196 ? -12.163 12.955 36.553 1.00 38.72 196 LEU A O 1
ATOM 1563 N N . LEU A 1 197 ? -12.838 13.768 34.579 1.00 35.47 197 LEU A N 1
ATOM 1564 C CA . LEU A 1 197 ? -14.078 13.007 34.501 1.00 35.47 197 LEU A CA 1
ATOM 1565 C C . LEU A 1 197 ? -13.819 11.745 33.671 1.00 35.47 197 LEU A C 1
ATOM 1567 O O . LEU A 1 197 ? -13.696 11.796 32.444 1.00 35.47 197 LEU A O 1
ATOM 1571 N N . VAL A 1 198 ? -13.715 10.607 34.359 1.00 36.59 198 VAL A N 1
ATOM 1572 C CA . VAL A 1 198 ? -13.737 9.277 33.740 1.00 36.59 198 VAL A CA 1
ATOM 1573 C C . VAL A 1 198 ? -15.171 9.024 33.275 1.00 36.59 198 VAL A C 1
ATOM 1575 O O . VAL A 1 198 ? -16.012 8.537 34.025 1.00 36.59 198 VAL A O 1
ATOM 1578 N N . PHE A 1 199 ? -15.475 9.439 32.048 1.00 44.88 199 PHE A N 1
ATOM 1579 C CA . PHE A 1 199 ? -16.728 9.099 31.384 1.00 44.88 199 PHE A CA 1
ATOM 1580 C C . PHE A 1 199 ? -16.597 7.705 30.772 1.00 44.88 199 PHE A C 1
ATOM 1582 O O . PHE A 1 199 ? -15.746 7.483 29.911 1.00 44.88 199 PHE A O 1
ATOM 1589 N N . PHE A 1 200 ? -17.452 6.782 31.203 1.00 45.66 200 PHE A N 1
ATOM 1590 C CA . PHE A 1 200 ? -17.673 5.528 30.494 1.00 45.66 200 PHE A CA 1
ATOM 1591 C C . PHE A 1 200 ? -18.249 5.854 29.108 1.00 45.66 200 PHE A C 1
ATOM 1593 O O . PHE A 1 200 ? -19.319 6.456 29.004 1.00 45.66 200 PHE A O 1
ATOM 1600 N N . LEU A 1 201 ? -17.519 5.499 28.048 1.00 51.09 201 LEU A N 1
ATOM 1601 C CA . LEU A 1 201 ? -18.046 5.486 26.683 1.00 51.09 201 LEU A CA 1
ATOM 1602 C C . LEU A 1 201 ? -19.245 4.530 26.634 1.00 51.09 201 LEU A C 1
ATOM 1604 O O . LEU A 1 201 ? -19.244 3.536 27.367 1.00 51.09 201 LEU A O 1
ATOM 1608 N N . PRO A 1 202 ? -20.271 4.795 25.807 1.00 48.81 202 PRO A N 1
ATOM 1609 C CA . PRO A 1 202 ? -21.361 3.847 25.660 1.00 48.81 202 PRO A CA 1
ATOM 1610 C C . PRO A 1 202 ? -20.769 2.497 25.212 1.00 48.81 202 PRO A C 1
ATOM 1612 O O . PRO A 1 202 ? -20.060 2.456 24.201 1.00 48.81 202 PRO A O 1
ATOM 1615 N N . PRO A 1 203 ? -20.995 1.405 25.964 1.00 55.50 203 PRO A N 1
ATOM 1616 C CA . PRO A 1 203 ? -20.475 0.094 25.601 1.00 55.50 203 PRO A CA 1
ATOM 1617 C C . PRO A 1 203 ? -20.969 -0.291 24.202 1.00 55.50 203 PRO A C 1
ATOM 1619 O O . PRO A 1 203 ? -22.137 -0.079 23.878 1.00 55.50 203 PRO A O 1
ATOM 1622 N N . GLY A 1 204 ? -20.083 -0.861 23.379 1.00 80.38 204 GLY A N 1
ATOM 1623 C CA . GLY A 1 204 ? -20.474 -1.455 22.095 1.00 80.38 204 GLY A CA 1
ATOM 1624 C C . GLY A 1 204 ? -19.876 -0.853 20.822 1.00 80.38 204 GLY A C 1
ATOM 1625 O O . GLY A 1 204 ? -20.244 -1.320 19.747 1.00 80.38 204 GLY A O 1
ATOM 1626 N N . LYS A 1 205 ? -18.947 0.114 20.893 1.00 94.94 205 LYS A N 1
ATOM 1627 C CA . LYS A 1 205 ? -18.200 0.543 19.695 1.00 94.94 205 LYS A CA 1
ATOM 1628 C C . LYS A 1 205 ? -17.316 -0.584 19.163 1.00 94.94 205 LYS A C 1
ATOM 1630 O O . LYS A 1 205 ? -16.631 -1.263 19.933 1.00 94.94 205 LYS A O 1
ATOM 1635 N N . LYS A 1 206 ? -17.330 -0.786 17.849 1.00 98.50 206 LYS A N 1
ATOM 1636 C CA . LYS A 1 206 ? -16.560 -1.819 17.153 1.00 98.50 206 LYS A CA 1
ATOM 1637 C C . LYS A 1 206 ? -15.386 -1.190 16.411 1.00 98.50 206 LYS A C 1
ATOM 1639 O O . LYS A 1 206 ? -15.559 -0.249 15.641 1.00 98.50 206 LYS A O 1
ATOM 1644 N N . VAL A 1 207 ? -14.191 -1.724 16.623 1.00 98.88 207 VAL A N 1
ATOM 1645 C CA . VAL A 1 207 ? -12.960 -1.250 15.983 1.00 98.88 207 VAL A CA 1
ATOM 1646 C C . VAL A 1 207 ? -12.359 -2.376 15.159 1.00 98.88 207 VAL A C 1
ATOM 1648 O O . VAL A 1 207 ? -12.136 -3.470 15.677 1.00 98.88 207 VAL A O 1
ATOM 1651 N N . LEU A 1 208 ? -12.060 -2.097 13.894 1.00 98.94 208 LEU A N 1
ATOM 1652 C CA . LEU A 1 208 ? -11.210 -2.945 13.067 1.00 98.94 208 LEU A CA 1
ATOM 1653 C C . LEU A 1 208 ? -9.825 -2.309 12.977 1.00 98.94 208 LEU A C 1
ATOM 1655 O O . LEU A 1 208 ? -9.688 -1.186 12.497 1.00 98.94 208 LEU A O 1
ATOM 1659 N N . ILE A 1 209 ? -8.800 -3.041 13.404 1.00 98.94 209 ILE A N 1
ATOM 1660 C CA . ILE A 1 209 ? -7.402 -2.670 13.190 1.00 98.94 209 ILE A CA 1
ATOM 1661 C C . ILE A 1 209 ? -6.843 -3.528 12.057 1.00 98.94 209 ILE A C 1
ATOM 1663 O O . ILE A 1 209 ? -6.720 -4.744 12.196 1.00 98.94 209 ILE A O 1
ATOM 1667 N N . VAL A 1 210 ? -6.489 -2.904 10.938 1.00 98.94 210 VAL A N 1
ATOM 1668 C CA . VAL A 1 210 ? -5.774 -3.557 9.839 1.00 98.94 210 VAL A CA 1
ATOM 1669 C C . VAL A 1 210 ? -4.282 -3.307 10.044 1.00 98.94 210 VAL A C 1
ATOM 1671 O O . VAL A 1 210 ? -3.807 -2.171 9.969 1.00 98.94 210 VAL A O 1
ATOM 1674 N N . TYR A 1 211 ? -3.549 -4.371 10.359 1.00 98.94 211 TYR A N 1
ATOM 1675 C CA . TYR A 1 211 ? -2.147 -4.325 10.761 1.00 98.94 211 TYR A CA 1
ATOM 1676 C C . TYR A 1 211 ? -1.247 -4.917 9.679 1.00 98.94 211 TYR A C 1
ATOM 1678 O O . TYR A 1 211 ? -1.472 -6.034 9.212 1.00 98.94 211 TYR A O 1
ATOM 1686 N N . ALA A 1 212 ? -0.211 -4.174 9.292 1.00 98.75 212 ALA A N 1
ATOM 1687 C CA . ALA A 1 212 ? 0.696 -4.549 8.214 1.00 98.75 212 ALA A CA 1
ATOM 1688 C C . ALA A 1 212 ? 2.164 -4.436 8.641 1.00 98.75 212 ALA A C 1
ATOM 1690 O O . ALA A 1 212 ? 2.893 -3.560 8.175 1.00 98.75 212 ALA A O 1
ATOM 1691 N N . HIS A 1 213 ? 2.619 -5.345 9.504 1.00 98.44 213 HIS A N 1
ATOM 1692 C CA . HIS A 1 213 ? 4.038 -5.497 9.826 1.00 98.44 213 HIS A CA 1
ATOM 1693 C C . HIS A 1 213 ? 4.399 -6.975 10.063 1.00 98.44 213 HIS A C 1
ATOM 1695 O O . HIS A 1 213 ? 3.594 -7.738 10.583 1.00 98.44 213 HIS A O 1
ATOM 1701 N N . GLN A 1 214 ? 5.601 -7.386 9.656 1.00 95.88 214 GLN A N 1
ATOM 1702 C CA . GLN A 1 214 ? 6.048 -8.787 9.646 1.00 95.88 214 GLN A CA 1
ATOM 1703 C C . GLN A 1 214 ? 6.469 -9.292 11.034 1.00 95.88 214 GLN A C 1
ATOM 1705 O O . GLN A 1 214 ? 6.379 -10.478 11.323 1.00 95.88 214 GLN A O 1
ATOM 1710 N N . GLU A 1 215 ? 6.990 -8.384 11.860 1.00 95.69 215 GLU A N 1
ATOM 1711 C CA . GLU A 1 215 ? 7.561 -8.671 13.180 1.00 95.69 215 GLU A CA 1
ATOM 1712 C C . GLU A 1 215 ? 6.634 -8.206 14.322 1.00 95.69 215 GLU A C 1
ATOM 1714 O O . GLU A 1 215 ? 6.493 -6.990 14.519 1.00 95.69 215 GLU A O 1
ATOM 1719 N N . PRO A 1 216 ? 6.047 -9.127 15.113 1.00 93.69 216 PRO A N 1
ATOM 1720 C CA . PRO A 1 216 ? 5.214 -8.792 16.270 1.00 93.69 216 PRO A CA 1
ATOM 1721 C C . PRO A 1 216 ? 5.928 -7.984 17.362 1.00 93.69 216 PRO A C 1
ATOM 1723 O O . PRO A 1 216 ? 5.280 -7.211 18.067 1.00 93.69 216 PRO A O 1
ATOM 1726 N N . LYS A 1 217 ? 7.254 -8.120 17.514 1.00 94.12 217 LYS A N 1
ATOM 1727 C CA . LYS A 1 217 ? 8.050 -7.342 18.487 1.00 94.12 217 LYS A CA 1
ATOM 1728 C C . LYS A 1 217 ? 8.452 -5.950 17.987 1.00 94.12 217 LYS A C 1
ATOM 1730 O O . LYS A 1 217 ? 9.145 -5.213 18.691 1.00 94.12 217 LYS A O 1
ATOM 1735 N N . SER A 1 218 ? 8.056 -5.582 16.771 1.00 96.06 218 SER A N 1
ATOM 1736 C CA . SER A 1 218 ? 8.362 -4.275 16.192 1.00 96.06 218 SER A CA 1
ATOM 1737 C C . SER A 1 218 ? 7.702 -3.135 16.963 1.00 96.06 218 SER A C 1
ATOM 1739 O O . SER A 1 218 ? 6.748 -3.322 17.721 1.00 96.06 218 SER A O 1
ATOM 1741 N N . PHE A 1 219 ? 8.150 -1.906 16.705 1.00 97.50 219 PHE A N 1
ATOM 1742 C CA . PHE A 1 219 ? 7.472 -0.727 17.238 1.00 97.50 219 PHE A CA 1
ATOM 1743 C C . PHE A 1 219 ? 6.008 -0.635 16.760 1.00 97.50 219 PHE A C 1
ATOM 1745 O O . PHE A 1 219 ? 5.130 -0.300 17.549 1.00 97.50 219 PHE A O 1
ATOM 1752 N N . ASN A 1 220 ? 5.722 -1.038 15.514 1.00 98.56 220 ASN A N 1
ATOM 1753 C CA . ASN A 1 220 ? 4.354 -1.169 14.999 1.00 98.56 220 ASN A CA 1
ATOM 1754 C C . ASN A 1 220 ? 3.536 -2.214 15.779 1.00 98.56 220 ASN A C 1
ATOM 1756 O O . ASN A 1 220 ? 2.365 -1.980 16.064 1.00 98.56 220 ASN A O 1
ATOM 1760 N N . GLY A 1 221 ? 4.139 -3.351 16.141 1.00 98.38 221 GLY A N 1
ATOM 1761 C CA . GLY A 1 221 ? 3.505 -4.370 16.986 1.00 98.38 221 GLY A CA 1
ATOM 1762 C C . GLY A 1 221 ? 3.177 -3.852 18.389 1.00 98.38 221 GLY A C 1
ATOM 1763 O O . GLY A 1 221 ? 2.086 -4.097 18.902 1.00 98.38 221 GLY A O 1
ATOM 1764 N N . SER A 1 222 ? 4.060 -3.041 18.977 1.00 98.56 222 SER A N 1
ATOM 1765 C CA . SER A 1 222 ? 3.788 -2.351 20.245 1.00 98.56 222 SER A CA 1
ATOM 1766 C C . SER A 1 222 ? 2.628 -1.353 20.138 1.00 98.56 222 SER A C 1
ATOM 1768 O O .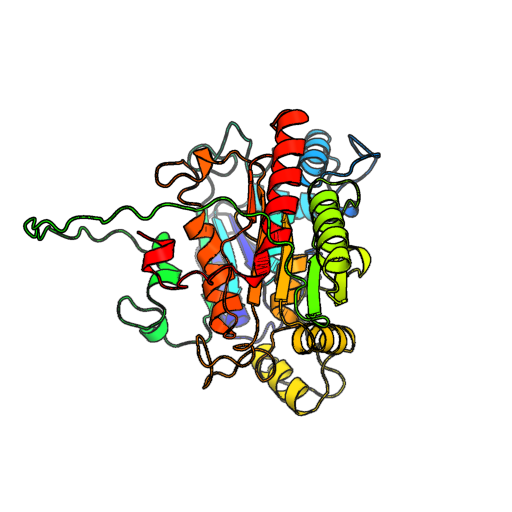 SER A 1 222 ? 1.774 -1.325 21.024 1.00 98.56 222 SER A O 1
ATOM 1770 N N . LEU A 1 223 ? 2.551 -0.571 19.052 1.00 98.88 223 LEU A N 1
ATOM 1771 C CA . LEU A 1 223 ? 1.430 0.349 18.799 1.00 98.88 223 LEU A CA 1
ATOM 1772 C C . LEU A 1 223 ? 0.098 -0.400 18.629 1.00 98.88 223 LEU A C 1
ATOM 1774 O O . LEU A 1 223 ? -0.909 0.012 19.211 1.00 98.88 223 LEU A O 1
ATOM 1778 N N . LEU A 1 224 ? 0.101 -1.525 17.900 1.00 98.88 224 LEU A N 1
ATOM 1779 C CA . LEU A 1 224 ? -1.054 -2.422 17.780 1.00 98.88 224 LEU A CA 1
ATOM 1780 C C . LEU A 1 224 ? -1.494 -2.937 19.154 1.00 98.88 224 LEU A C 1
ATOM 1782 O O . LEU A 1 224 ? -2.669 -2.834 19.501 1.00 98.88 224 LEU A O 1
ATOM 1786 N N . LYS A 1 225 ? -0.560 -3.479 19.942 1.00 98.75 225 LYS A N 1
ATOM 1787 C CA . LYS A 1 225 ? -0.854 -4.041 21.265 1.00 98.75 225 LYS A CA 1
ATOM 1788 C C . LYS A 1 225 ? -1.494 -3.001 22.185 1.00 98.75 225 LYS A C 1
ATOM 1790 O O . LYS A 1 225 ? -2.517 -3.286 22.800 1.00 98.75 225 LYS A O 1
ATOM 1795 N N . ILE A 1 226 ? -0.937 -1.790 22.230 1.00 98.81 226 ILE A N 1
ATOM 1796 C CA . ILE A 1 226 ? -1.499 -0.672 23.002 1.00 98.81 226 ILE A CA 1
ATOM 1797 C C . ILE A 1 226 ? -2.906 -0.319 22.517 1.00 98.81 226 ILE A C 1
ATOM 1799 O O . ILE A 1 226 ? -3.797 -0.151 23.346 1.00 98.81 226 ILE A O 1
ATOM 1803 N N . ALA A 1 227 ? -3.126 -0.248 21.199 1.00 98.81 227 ALA A N 1
ATOM 1804 C CA . ALA A 1 227 ? -4.444 0.035 20.637 1.00 98.81 227 ALA A CA 1
ATOM 1805 C C . ALA A 1 227 ? -5.483 -1.007 21.061 1.00 98.81 227 ALA A C 1
ATOM 1807 O O . ALA A 1 227 ? -6.549 -0.642 21.555 1.00 98.81 227 ALA A O 1
ATOM 1808 N N . VAL A 1 228 ? -5.153 -2.295 20.935 1.00 98.81 228 VAL A N 1
ATOM 1809 C CA . VAL A 1 228 ? -6.028 -3.393 21.364 1.00 98.81 228 VAL A CA 1
ATOM 1810 C C . VAL A 1 228 ? -6.324 -3.300 22.858 1.00 98.81 228 VAL A C 1
ATOM 1812 O O . VAL A 1 228 ? -7.491 -3.339 23.248 1.00 98.81 228 VAL A O 1
ATOM 1815 N N . GLU A 1 229 ? -5.299 -3.157 23.698 1.00 98.56 229 GLU A N 1
ATOM 1816 C CA . GLU A 1 229 ? -5.465 -3.113 25.152 1.00 98.56 229 GLU A CA 1
ATOM 1817 C C . GLU A 1 229 ? -6.302 -1.916 25.608 1.00 98.56 229 GLU A C 1
ATOM 1819 O O . GLU A 1 229 ? -7.223 -2.082 26.405 1.00 98.56 229 GLU A O 1
ATOM 1824 N N . GLU A 1 230 ? -5.992 -0.714 25.127 1.00 98.38 230 GLU A N 1
ATOM 1825 C CA . GLU A 1 230 ? -6.642 0.519 25.570 1.00 98.38 230 GLU A CA 1
ATOM 1826 C C . GLU A 1 230 ? -8.098 0.594 25.092 1.00 98.38 230 GLU A C 1
ATOM 1828 O O . GLU A 1 230 ? -8.995 0.860 25.890 1.00 98.38 230 GLU A O 1
ATOM 1833 N N . LEU A 1 231 ? -8.373 0.253 23.829 1.00 97.88 231 LEU A N 1
ATOM 1834 C CA . LEU A 1 231 ? -9.742 0.250 23.305 1.00 97.88 231 LEU A CA 1
ATOM 1835 C C . LEU A 1 231 ? -10.600 -0.852 23.945 1.00 97.88 231 LEU A C 1
ATOM 1837 O O . LEU A 1 231 ? -11.776 -0.626 24.236 1.00 97.88 231 LEU A O 1
ATOM 1841 N N . THR A 1 232 ? -10.017 -2.020 24.239 1.00 97.62 232 THR A N 1
ATOM 1842 C CA . THR A 1 232 ? -10.720 -3.089 24.971 1.00 97.62 232 THR A CA 1
ATOM 1843 C C . THR A 1 232 ? -11.030 -2.666 26.408 1.00 97.62 232 THR A C 1
ATOM 1845 O O . THR A 1 232 ? -12.146 -2.885 26.878 1.00 97.62 232 THR A O 1
ATOM 1848 N N . LYS A 1 233 ? -10.093 -2.002 27.106 1.00 96.75 233 LYS A N 1
ATOM 1849 C CA . LYS A 1 233 ? -10.324 -1.447 28.459 1.00 96.75 233 LYS A CA 1
ATOM 1850 C C . LYS A 1 233 ? -11.472 -0.437 28.486 1.00 96.75 233 LYS A C 1
ATOM 1852 O O . LYS A 1 233 ? -12.179 -0.351 29.485 1.00 96.75 233 LYS A O 1
ATOM 1857 N N . GLN A 1 234 ? -11.680 0.289 27.391 1.00 95.56 234 GLN A N 1
ATOM 1858 C CA . GLN A 1 234 ? -12.795 1.224 27.218 1.00 95.56 234 GLN A CA 1
ATOM 1859 C C . GLN A 1 234 ? -14.138 0.544 26.884 1.00 95.56 234 GLN A C 1
ATOM 1861 O O . GLN A 1 234 ? -15.149 1.232 26.764 1.00 95.56 234 GLN A O 1
ATOM 1866 N N . GLY A 1 235 ? -14.174 -0.785 26.731 1.00 96.25 235 GLY A N 1
ATOM 1867 C CA . GLY A 1 235 ? -15.385 -1.540 26.392 1.00 96.25 235 GLY A CA 1
ATOM 1868 C C . GLY A 1 235 ? -15.683 -1.634 24.891 1.00 96.25 235 GLY A C 1
ATOM 1869 O O . GLY A 1 235 ? -16.806 -1.985 24.520 1.00 96.25 235 GLY A O 1
ATOM 1870 N N . CYS A 1 236 ? -14.711 -1.329 24.021 1.00 97.31 236 CYS A N 1
ATOM 1871 C CA . CYS A 1 236 ? -14.849 -1.548 22.580 1.00 97.31 236 CYS A CA 1
ATOM 1872 C C . CYS A 1 236 ? -14.672 -3.034 22.228 1.00 97.31 236 CYS A C 1
ATOM 1874 O O . CYS A 1 236 ? 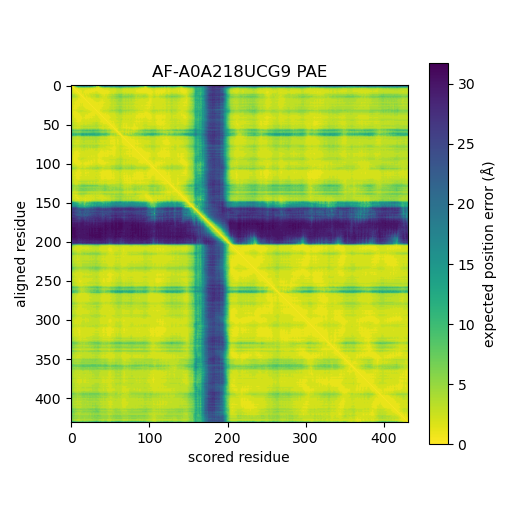-13.863 -3.739 22.833 1.00 97.31 236 CYS A O 1
ATOM 1876 N N . SER A 1 237 ? -15.365 -3.499 21.190 1.00 98.00 237 SER A N 1
ATOM 1877 C CA . SER A 1 237 ? -15.059 -4.776 20.540 1.00 98.00 237 SER A CA 1
ATOM 1878 C C . SER A 1 237 ? -13.977 -4.545 19.488 1.00 98.00 237 SER A C 1
ATOM 1880 O O . SER A 1 237 ? -14.214 -3.850 18.501 1.00 98.00 237 SER A O 1
ATOM 1882 N N . VAL A 1 238 ? -12.780 -5.091 19.706 1.00 98.69 238 VAL A N 1
ATOM 1883 C CA . VAL A 1 238 ? -11.631 -4.897 18.810 1.00 98.69 238 VAL A CA 1
ATOM 1884 C C . VAL A 1 238 ? -11.390 -6.158 17.985 1.00 98.69 238 VAL A C 1
ATOM 1886 O O . VAL A 1 238 ? -11.178 -7.238 18.533 1.00 98.69 238 VAL A O 1
ATOM 1889 N N . THR A 1 239 ? -11.395 -6.016 16.663 1.00 98.81 239 THR A N 1
ATOM 1890 C CA . THR A 1 239 ? -11.016 -7.059 15.702 1.00 98.81 239 THR A CA 1
ATOM 1891 C C . THR A 1 239 ? -9.724 -6.653 15.006 1.00 98.81 239 THR A C 1
ATOM 1893 O O . THR A 1 239 ? -9.563 -5.493 14.634 1.00 98.81 239 THR A O 1
ATOM 1896 N N . VAL A 1 240 ? -8.806 -7.599 14.808 1.00 98.94 240 VAL A N 1
ATOM 1897 C CA . VAL A 1 240 ? -7.531 -7.353 14.121 1.00 98.94 240 VAL A CA 1
ATOM 1898 C C . VAL A 1 240 ? -7.461 -8.187 12.845 1.00 98.94 240 VAL A C 1
ATOM 1900 O O . VAL A 1 240 ? -7.686 -9.397 12.876 1.00 98.94 240 VAL A O 1
ATOM 1903 N N . SER A 1 241 ? -7.123 -7.539 11.734 1.00 98.94 241 SER A N 1
ATOM 1904 C CA . SER A 1 241 ? -6.660 -8.192 10.509 1.00 98.94 241 SER A CA 1
ATOM 1905 C C . SER A 1 241 ? -5.147 -8.013 10.411 1.00 98.94 241 SER A C 1
ATOM 1907 O O . SER A 1 241 ? -4.666 -7.001 9.904 1.00 98.94 241 SER A O 1
ATOM 1909 N N . ASP A 1 242 ? -4.398 -8.978 10.948 1.00 98.88 242 ASP A N 1
ATOM 1910 C CA . ASP A 1 242 ? -2.942 -9.050 10.803 1.00 98.88 242 ASP A CA 1
ATOM 1911 C C . ASP A 1 242 ? -2.614 -9.627 9.426 1.00 98.88 242 ASP A C 1
ATOM 1913 O O . ASP A 1 242 ? -2.661 -10.839 9.206 1.00 98.88 242 ASP A O 1
ATOM 1917 N N . LEU A 1 243 ? -2.324 -8.740 8.476 1.00 98.88 243 LEU A N 1
ATOM 1918 C CA . LEU A 1 243 ? -2.221 -9.106 7.069 1.00 98.88 243 LEU A CA 1
ATOM 1919 C C . LEU A 1 243 ? -1.075 -10.086 6.798 1.00 98.88 243 LEU A C 1
ATOM 1921 O O . LEU A 1 243 ? -1.216 -10.963 5.942 1.00 98.88 243 LEU A O 1
ATOM 1925 N N . TYR A 1 244 ? 0.041 -9.969 7.523 1.00 98.62 244 TYR A N 1
ATOM 1926 C CA . TYR A 1 244 ? 1.171 -10.881 7.353 1.00 98.62 244 TYR A CA 1
ATOM 1927 C C . TYR A 1 244 ? 0.895 -12.238 7.997 1.00 98.62 244 TYR A C 1
ATOM 1929 O O . TYR A 1 244 ? 1.155 -13.258 7.357 1.00 98.62 244 TYR A O 1
ATOM 1937 N N . ALA A 1 245 ? 0.304 -12.277 9.196 1.00 98.38 245 ALA A N 1
ATOM 1938 C CA . ALA A 1 245 ? -0.101 -13.539 9.822 1.00 98.38 245 ALA A CA 1
ATOM 1939 C C . ALA A 1 245 ? -1.173 -14.275 9.000 1.00 98.38 245 ALA A C 1
ATOM 1941 O O . ALA A 1 245 ? -1.150 -15.500 8.895 1.00 98.38 245 ALA A O 1
ATOM 1942 N N . MET A 1 246 ? -2.079 -13.527 8.365 1.00 98.50 246 MET A N 1
ATOM 1943 C CA . MET A 1 246 ? -3.102 -14.052 7.456 1.00 98.50 246 MET A CA 1
ATOM 1944 C C . MET A 1 246 ? -2.544 -14.502 6.102 1.00 98.50 246 MET A C 1
ATOM 1946 O O . MET A 1 246 ? -3.274 -15.122 5.331 1.00 98.50 246 MET A O 1
ATOM 1950 N N . GLN A 1 247 ? -1.289 -14.163 5.784 1.00 98.19 247 GLN A N 1
ATOM 1951 C CA . GLN A 1 247 ? -0.723 -14.289 4.439 1.00 98.19 247 GLN A CA 1
ATOM 1952 C C . GLN A 1 247 ? -1.647 -13.685 3.372 1.00 98.19 247 GLN A C 1
ATOM 1954 O O . GLN A 1 247 ? -1.818 -14.264 2.298 1.00 98.19 247 GLN A O 1
ATOM 1959 N N . PHE A 1 248 ? -2.243 -12.525 3.669 1.00 98.81 248 PHE A N 1
ATOM 1960 C CA . PHE A 1 248 ? -3.234 -11.887 2.805 1.00 98.81 248 PHE A CA 1
ATOM 1961 C C . PHE A 1 248 ? -2.686 -11.749 1.379 1.00 98.81 248 PHE A C 1
ATOM 1963 O O . PHE A 1 248 ? -1.542 -11.328 1.206 1.00 98.81 248 PHE A O 1
ATOM 1970 N N . GLU A 1 249 ? -3.470 -12.138 0.372 1.00 98.62 249 GLU A N 1
ATOM 1971 C CA . GLU A 1 249 ? -3.101 -12.019 -1.042 1.00 98.62 249 GLU A CA 1
ATOM 1972 C C . GLU A 1 249 ? -3.301 -10.564 -1.481 1.00 98.62 249 GLU A C 1
ATOM 1974 O O . GLU A 1 249 ? -4.423 -10.074 -1.457 1.00 98.62 249 GLU A O 1
ATOM 1979 N N . PRO A 1 250 ? -2.262 -9.813 -1.854 1.00 98.38 250 PRO A N 1
ATOM 1980 C CA . PRO A 1 250 ? -2.457 -8.413 -2.220 1.00 98.38 250 PRO A CA 1
ATOM 1981 C C . PRO A 1 250 ? -2.716 -8.191 -3.713 1.00 98.38 250 PRO A C 1
ATOM 1983 O O . PRO A 1 250 ? -3.076 -7.081 -4.103 1.00 98.38 250 PRO A O 1
ATOM 1986 N N . ARG A 1 251 ? -2.520 -9.194 -4.573 1.00 98.69 251 ARG A N 1
ATOM 1987 C CA . ARG A 1 251 ? -2.711 -9.046 -6.018 1.00 98.69 251 ARG A CA 1
ATOM 1988 C C . ARG A 1 251 ? -4.200 -9.130 -6.349 1.00 98.69 251 ARG A C 1
ATOM 1990 O O . ARG A 1 251 ? -4.833 -10.155 -6.124 1.00 98.69 251 ARG A O 1
ATOM 1997 N N . ALA A 1 252 ? -4.729 -8.079 -6.964 1.00 98.00 252 ALA A N 1
ATOM 1998 C CA . ALA A 1 252 ? -6.046 -8.097 -7.591 1.00 98.00 252 ALA A CA 1
ATOM 1999 C C . ALA A 1 252 ? -6.026 -9.019 -8.821 1.00 98.00 252 ALA A C 1
ATOM 2001 O O . ALA A 1 252 ? -5.298 -8.743 -9.783 1.00 98.00 252 ALA A O 1
ATOM 2002 N N . THR A 1 253 ? -6.776 -10.123 -8.794 1.00 97.06 253 THR A N 1
ATOM 2003 C CA . THR A 1 253 ? -6.787 -11.126 -9.878 1.00 97.06 253 THR A CA 1
ATOM 2004 C C . THR A 1 253 ? -8.177 -11.719 -10.104 1.00 97.06 253 THR A C 1
ATOM 2006 O O . THR A 1 253 ? -9.085 -11.557 -9.298 1.00 97.06 253 THR A O 1
ATOM 2009 N N . ARG A 1 254 ? -8.346 -12.503 -11.178 1.00 95.50 254 ARG A N 1
ATOM 2010 C CA . ARG A 1 254 ? -9.588 -13.260 -11.420 1.00 95.50 254 ARG A CA 1
ATOM 2011 C C . ARG A 1 254 ? -9.948 -14.235 -10.289 1.00 95.50 254 ARG A C 1
ATOM 2013 O O . ARG A 1 254 ? -11.095 -14.651 -10.211 1.00 95.50 254 ARG A O 1
ATOM 2020 N N . ASN A 1 255 ? -8.988 -14.616 -9.435 1.00 96.50 255 ASN A N 1
ATOM 2021 C CA . ASN A 1 255 ? -9.236 -15.513 -8.300 1.00 96.50 255 ASN A CA 1
ATOM 2022 C C . ASN A 1 255 ? -10.095 -14.860 -7.203 1.00 96.50 255 ASN A C 1
ATOM 2024 O O . ASN A 1 255 ? -10.612 -15.571 -6.346 1.00 96.50 255 ASN A O 1
ATOM 2028 N N . ASP A 1 256 ? -10.284 -13.540 -7.259 1.00 98.31 256 ASP A N 1
ATOM 2029 C CA . ASP A 1 256 ? -11.160 -12.797 -6.348 1.00 98.31 256 ASP A CA 1
ATOM 2030 C C . ASP A 1 256 ? -12.650 -13.015 -6.668 1.00 98.31 256 ASP A C 1
ATOM 2032 O O . ASP A 1 256 ? -13.521 -12.611 -5.898 1.00 98.31 256 ASP A O 1
ATOM 2036 N N . ILE A 1 257 ? -12.954 -13.684 -7.788 1.00 98.25 257 ILE A N 1
ATOM 2037 C CA . ILE A 1 257 ? -14.304 -14.020 -8.241 1.00 98.25 257 ILE A CA 1
ATOM 2038 C C . ILE A 1 257 ? -14.484 -15.542 -8.227 1.00 98.25 257 ILE A C 1
ATOM 2040 O O . ILE A 1 257 ? -13.738 -16.295 -8.855 1.00 98.25 257 ILE A O 1
ATOM 2044 N N . VAL A 1 258 ? -15.512 -15.998 -7.521 1.00 97.19 258 VAL A N 1
ATOM 2045 C CA . VAL A 1 258 ? -15.924 -17.399 -7.430 1.00 97.19 258 VAL A CA 1
ATOM 2046 C C . VAL A 1 258 ? -16.966 -17.683 -8.511 1.00 97.19 258 VAL A C 1
ATOM 2048 O O . VAL A 1 258 ? -17.995 -17.019 -8.593 1.00 97.19 258 VAL A O 1
ATOM 2051 N N . GLY A 1 259 ? -16.731 -18.710 -9.325 1.00 93.62 259 GLY A N 1
ATOM 2052 C CA . GLY A 1 259 ? -17.636 -19.084 -10.411 1.00 93.62 259 GLY A CA 1
ATOM 2053 C C . GLY A 1 259 ? -17.309 -18.369 -11.722 1.00 93.62 259 GLY A C 1
ATOM 2054 O O . GLY A 1 259 ? -16.146 -18.294 -12.116 1.00 93.62 259 GLY A O 1
ATOM 2055 N N . HIS A 1 260 ? -18.338 -17.913 -12.439 1.00 91.75 260 HIS A N 1
ATOM 2056 C CA . HIS A 1 260 ? -18.186 -17.367 -13.788 1.00 91.75 260 HIS A CA 1
ATOM 2057 C C . HIS A 1 260 ? -17.987 -15.846 -13.790 1.00 91.75 260 HIS A C 1
ATOM 2059 O O . HIS A 1 260 ? -18.708 -15.099 -13.122 1.00 91.75 260 HIS A O 1
ATOM 2065 N N . LEU A 1 261 ? -17.042 -15.397 -14.618 1.00 94.06 261 LEU A N 1
ATOM 2066 C CA . LEU A 1 261 ? -16.871 -13.988 -14.963 1.00 94.06 261 LEU A CA 1
ATOM 2067 C C . LEU A 1 261 ? -18.121 -13.460 -15.681 1.00 94.06 261 LEU A C 1
ATOM 2069 O O . LEU A 1 261 ? -18.821 -14.207 -16.365 1.00 94.06 261 LEU A O 1
ATOM 2073 N N . HIS A 1 262 ? -18.408 -12.176 -15.508 1.00 92.12 262 HIS A N 1
ATOM 2074 C CA . HIS A 1 262 ? -19.423 -11.461 -16.273 1.00 92.12 262 HIS A CA 1
ATOM 2075 C C . HIS A 1 262 ? -19.049 -11.396 -17.763 1.00 92.12 262 HIS A C 1
ATOM 2077 O O . HIS A 1 262 ? -19.903 -11.627 -18.617 1.00 92.12 262 HIS A O 1
ATOM 2083 N N . ASN A 1 263 ? -17.775 -11.152 -18.071 1.00 91.50 263 ASN A N 1
ATOM 2084 C CA . ASN A 1 263 ? -17.209 -11.175 -19.412 1.00 91.50 263 ASN A CA 1
ATOM 2085 C C . ASN A 1 263 ? -15.842 -11.884 -19.416 1.00 91.50 263 ASN A C 1
ATOM 2087 O O . ASN A 1 263 ? -14.798 -11.290 -19.146 1.00 91.50 263 ASN A O 1
ATOM 2091 N N . SER A 1 264 ? -15.836 -13.165 -19.788 1.00 85.69 264 SER A N 1
ATOM 2092 C CA . SER A 1 264 ? -14.610 -13.970 -19.857 1.00 85.69 264 SER A CA 1
ATOM 2093 C C . SER A 1 264 ? -13.654 -13.586 -20.990 1.00 85.69 264 SER A C 1
ATOM 2095 O O . SER A 1 264 ? -12.492 -13.978 -20.940 1.00 85.69 264 SER A O 1
ATOM 2097 N N . GLU A 1 265 ? -14.113 -12.842 -22.000 1.00 86.81 265 GLU A N 1
ATOM 2098 C CA . GLU A 1 265 ? -13.302 -12.475 -23.171 1.00 86.81 265 GLU A CA 1
ATOM 2099 C C . GLU A 1 265 ? -12.466 -11.206 -22.951 1.00 86.81 265 GLU A C 1
ATOM 2101 O O . GLU A 1 265 ? -11.474 -10.987 -23.651 1.00 86.81 265 GLU A O 1
ATOM 2106 N N . ALA A 1 266 ? -12.861 -10.361 -21.993 1.00 86.94 266 ALA A N 1
ATOM 2107 C CA . ALA A 1 266 ? -12.188 -9.104 -21.680 1.00 86.94 266 ALA A CA 1
ATOM 2108 C C . ALA A 1 266 ? -12.250 -8.814 -20.175 1.00 86.94 266 ALA A C 1
ATOM 2110 O O . ALA A 1 266 ? -13.111 -8.067 -19.704 1.00 86.94 266 ALA A O 1
ATOM 2111 N N . PHE A 1 267 ? -11.314 -9.391 -19.416 1.00 92.06 267 PHE A N 1
ATOM 2112 C CA . PHE A 1 267 ? -11.295 -9.245 -17.966 1.00 92.06 267 PHE A CA 1
ATOM 2113 C C . PHE A 1 267 ? -10.993 -7.799 -17.540 1.00 92.06 267 PHE A C 1
ATOM 2115 O O . PHE A 1 267 ? -9.888 -7.280 -17.726 1.00 92.06 267 PHE A O 1
ATOM 2122 N N . ASN A 1 268 ? -11.965 -7.161 -16.889 1.00 93.94 268 ASN A N 1
ATOM 2123 C CA . ASN A 1 268 ? -11.797 -5.877 -16.217 1.00 93.94 268 ASN A CA 1
ATOM 2124 C C . ASN A 1 268 ? -12.076 -6.056 -14.724 1.00 93.94 268 ASN A C 1
ATOM 2126 O O . ASN A 1 268 ? -13.219 -6.260 -14.331 1.00 93.94 268 ASN A O 1
ATOM 2130 N N . TYR A 1 269 ? -11.037 -5.945 -13.895 1.00 95.75 269 TYR A N 1
ATOM 2131 C CA . TYR A 1 269 ? -11.133 -6.237 -12.463 1.00 95.75 269 TYR A CA 1
ATOM 2132 C C . TYR A 1 269 ? -12.226 -5.425 -11.750 1.00 95.75 269 TYR A C 1
ATOM 2134 O O . TYR A 1 269 ? -12.974 -5.985 -10.954 1.00 95.75 269 TYR A O 1
ATOM 2142 N N . GLY A 1 270 ? -12.364 -4.131 -12.062 1.00 94.38 270 GLY A N 1
ATOM 2143 C CA . GLY A 1 270 ? -13.377 -3.274 -11.439 1.00 94.38 270 GLY A CA 1
ATOM 2144 C C . GLY A 1 270 ? -14.803 -3.708 -11.781 1.00 94.38 270 GLY A C 1
ATOM 2145 O O . GLY A 1 270 ? -15.630 -3.869 -10.889 1.00 94.38 270 GLY A O 1
ATOM 2146 N N . VAL A 1 271 ? -15.072 -3.975 -13.063 1.00 94.94 271 VAL A N 1
ATOM 2147 C CA . VAL A 1 271 ? -16.391 -4.451 -13.523 1.00 94.94 271 VAL A CA 1
ATOM 2148 C C . VAL A 1 271 ? -16.695 -5.837 -12.959 1.00 94.94 271 VAL A C 1
ATOM 2150 O O . VAL A 1 271 ? -17.773 -6.074 -12.422 1.00 94.94 271 VAL A O 1
ATOM 2153 N N . GLU A 1 272 ? -15.736 -6.752 -13.045 1.00 97.44 272 GLU A N 1
ATOM 2154 C CA . GLU A 1 272 ? -15.921 -8.141 -12.635 1.00 97.44 272 GLU A CA 1
ATOM 2155 C C . GLU A 1 272 ? -16.147 -8.282 -11.129 1.00 97.44 272 GLU A C 1
ATOM 2157 O O . GLU A 1 272 ? -17.033 -9.024 -10.704 1.00 97.44 272 GLU A O 1
ATOM 2162 N N . THR A 1 273 ? -15.401 -7.539 -10.309 1.00 97.94 273 THR A N 1
ATOM 2163 C CA . THR A 1 273 ? -15.603 -7.548 -8.853 1.00 97.94 273 THR A CA 1
ATOM 2164 C C . THR A 1 273 ? -16.897 -6.859 -8.437 1.00 97.94 273 THR A C 1
ATOM 2166 O O . THR A 1 273 ? -17.554 -7.334 -7.512 1.00 97.94 273 THR A O 1
ATOM 2169 N N . TRP A 1 274 ? -17.328 -5.810 -9.143 1.00 97.56 274 TRP A N 1
ATOM 2170 C CA . TRP A 1 274 ? -18.640 -5.197 -8.926 1.00 97.56 274 TRP A CA 1
ATOM 2171 C C . TRP A 1 274 ? -19.789 -6.171 -9.229 1.00 97.56 274 TRP A C 1
ATOM 2173 O O . TRP A 1 274 ? -20.702 -6.347 -8.417 1.00 97.56 274 TRP A O 1
ATOM 2183 N N . GLU A 1 275 ? -19.733 -6.866 -10.367 1.00 98.00 275 GLU A N 1
ATOM 2184 C CA . GLU A 1 275 ? -20.716 -7.892 -10.735 1.00 98.00 275 GLU A CA 1
ATOM 2185 C C . GLU A 1 275 ? -20.674 -9.101 -9.792 1.00 98.00 275 GLU A C 1
ATOM 2187 O O . GLU A 1 275 ? -21.712 -9.659 -9.425 1.00 98.00 275 GLU A O 1
ATOM 21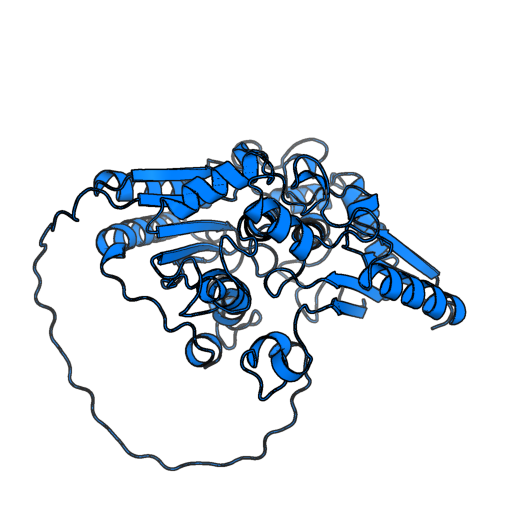92 N N . ALA A 1 276 ? -19.485 -9.517 -9.357 1.00 98.25 276 ALA A N 1
ATOM 2193 C CA . ALA A 1 276 ? -19.329 -10.572 -8.363 1.00 98.25 276 ALA A CA 1
ATOM 2194 C C . ALA A 1 276 ? -19.900 -10.163 -7.001 1.00 98.25 276 ALA A C 1
ATOM 2196 O O . ALA A 1 276 ? -20.609 -10.965 -6.396 1.00 98.25 276 ALA A O 1
ATOM 2197 N N . TYR A 1 277 ? -19.684 -8.926 -6.547 1.00 98.25 277 TYR A N 1
ATOM 2198 C CA . TYR A 1 277 ? -20.267 -8.417 -5.306 1.00 98.25 277 TYR A CA 1
ATOM 2199 C C . TYR A 1 277 ? -21.798 -8.474 -5.336 1.00 98.25 277 TYR A C 1
ATOM 2201 O O . TYR A 1 277 ? -22.404 -9.044 -4.429 1.00 98.25 277 TYR A O 1
ATOM 2209 N N . LYS A 1 278 ? -22.431 -7.986 -6.416 1.00 97.69 278 LYS A N 1
ATOM 2210 C CA . LYS A 1 278 ? -23.899 -8.037 -6.586 1.00 97.69 278 LYS A CA 1
ATOM 2211 C C . LYS A 1 278 ? -24.461 -9.458 -6.513 1.00 97.69 278 LYS A C 1
ATOM 2213 O O . LYS A 1 278 ? -25.574 -9.656 -6.035 1.00 97.69 278 LYS A O 1
ATOM 2218 N N . ARG A 1 279 ? -23.695 -10.443 -6.986 1.00 97.44 279 ARG A N 1
ATOM 2219 C CA . ARG A 1 279 ? -24.079 -11.863 -6.997 1.00 97.44 279 ARG A CA 1
ATOM 2220 C C . ARG A 1 279 ? -23.671 -12.620 -5.728 1.00 97.44 279 ARG A C 1
ATOM 2222 O O . ARG A 1 279 ? -24.031 -13.784 -5.593 1.00 97.44 279 ARG A O 1
ATOM 2229 N N . GLY A 1 280 ? -22.929 -11.997 -4.808 1.00 97.56 280 GLY A N 1
ATOM 2230 C CA . GLY A 1 280 ? -22.361 -12.680 -3.640 1.00 97.56 280 GLY A CA 1
ATOM 2231 C C . GLY A 1 280 ? -21.261 -13.689 -3.999 1.00 97.56 280 GLY A C 1
ATOM 2232 O O . GLY A 1 280 ? -21.078 -14.682 -3.303 1.00 97.56 280 GLY A O 1
ATOM 2233 N N . CYS A 1 281 ? -20.546 -13.449 -5.098 1.00 98.19 281 CYS A N 1
ATOM 2234 C CA . CYS A 1 281 ? -19.553 -14.345 -5.690 1.00 98.19 281 CYS A CA 1
ATOM 2235 C C . CYS A 1 281 ? -18.111 -13.834 -5.537 1.00 98.19 281 CYS A C 1
ATOM 2237 O O . CYS A 1 281 ? -17.256 -14.180 -6.347 1.00 98.19 281 CYS A O 1
ATOM 2239 N N . LEU A 1 282 ? -17.824 -12.992 -4.543 1.00 98.69 282 LEU A N 1
ATOM 2240 C CA . LEU A 1 282 ? -16.439 -12.659 -4.195 1.00 98.69 282 LEU A CA 1
ATOM 2241 C C . LEU A 1 282 ? -15.776 -13.821 -3.448 1.00 98.69 282 LEU A C 1
ATOM 2243 O O . LEU A 1 282 ? -16.450 -14.642 -2.818 1.00 98.69 282 LEU A O 1
ATOM 2247 N N . SER A 1 283 ? -14.449 -13.888 -3.504 1.00 98.56 283 SER A N 1
ATOM 2248 C CA . SER A 1 283 ? -13.672 -14.859 -2.739 1.00 98.56 283 SER A CA 1
ATOM 2249 C C . SER A 1 283 ? -13.908 -14.711 -1.232 1.00 98.56 283 SER A C 1
ATOM 2251 O O . SER A 1 283 ? -14.218 -13.637 -0.709 1.00 98.56 283 SER A O 1
ATOM 2253 N N . LYS A 1 284 ? -13.777 -15.828 -0.510 1.00 98.50 284 LYS A N 1
ATOM 2254 C CA . LYS A 1 284 ? -14.123 -15.900 0.916 1.00 98.50 284 LYS A CA 1
ATOM 2255 C C . LYS A 1 284 ? -13.331 -14.904 1.766 1.00 98.50 284 LYS A C 1
ATOM 2257 O O . LYS A 1 284 ? -13.902 -14.295 2.660 1.00 98.50 284 LYS A O 1
ATOM 2262 N N . ASP A 1 285 ? -12.040 -14.740 1.498 1.00 98.50 285 ASP A N 1
ATOM 2263 C CA . ASP A 1 285 ? -11.186 -13.795 2.219 1.00 98.50 285 ASP A CA 1
ATOM 2264 C C . ASP A 1 285 ? -11.691 -12.350 2.087 1.00 98.50 285 ASP A C 1
ATOM 2266 O O . ASP A 1 285 ? -11.776 -11.649 3.092 1.00 98.50 285 ASP A O 1
ATOM 2270 N N . LEU A 1 286 ? -12.131 -11.931 0.896 1.00 98.56 286 LEU A N 1
ATOM 2271 C CA . LEU A 1 286 ? -12.731 -10.610 0.681 1.00 98.56 286 LEU A CA 1
ATOM 2272 C C . LEU A 1 286 ? -14.042 -10.456 1.448 1.00 98.56 286 LEU A C 1
ATOM 2274 O O . LEU A 1 286 ? -14.239 -9.445 2.116 1.00 98.56 286 LEU A O 1
ATOM 2278 N N . VAL A 1 287 ? -14.926 -11.456 1.391 1.00 98.69 287 VAL A N 1
ATOM 2279 C CA . VAL A 1 287 ? -16.216 -11.419 2.100 1.00 98.69 287 VAL A CA 1
ATOM 2280 C C . VAL A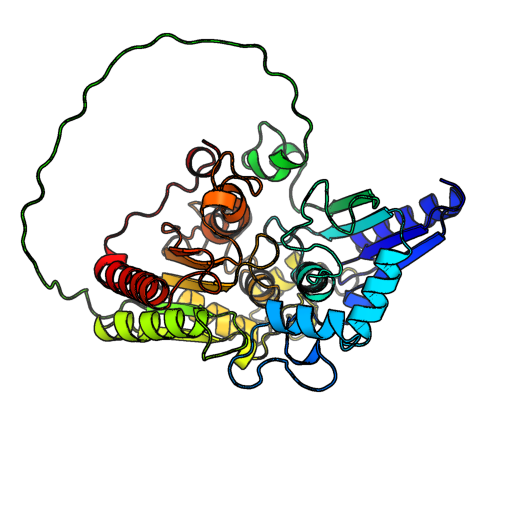 1 287 ? -16.018 -11.294 3.616 1.00 98.69 287 VAL A C 1
ATOM 2282 O O . VAL A 1 287 ? -16.720 -10.513 4.263 1.00 98.69 287 VAL A O 1
ATOM 2285 N N . GLU A 1 288 ? -15.052 -12.015 4.189 1.00 98.81 288 GLU A N 1
ATOM 2286 C CA . GLU A 1 288 ? -14.742 -11.922 5.620 1.00 98.81 288 GLU A CA 1
ATOM 2287 C C . GLU A 1 288 ? -14.169 -10.547 5.999 1.00 98.81 288 GLU A C 1
ATOM 2289 O O . GLU A 1 288 ? -14.598 -9.961 6.996 1.00 98.81 288 GLU A O 1
ATOM 2294 N N . GLU A 1 289 ? -13.266 -9.972 5.199 1.00 98.94 289 GLU A N 1
ATOM 2295 C CA . GLU A 1 289 ? -12.755 -8.619 5.458 1.00 98.94 289 GLU A CA 1
ATOM 2296 C C . GLU A 1 289 ? -13.849 -7.549 5.309 1.00 98.94 289 GLU A C 1
ATOM 2298 O O . GLU A 1 289 ? -13.973 -6.664 6.159 1.00 98.94 289 GLU A O 1
ATOM 2303 N N . GLN A 1 290 ? -14.712 -7.661 4.296 1.00 98.88 290 GLN A N 1
ATOM 2304 C CA . GLN A 1 290 ? -15.858 -6.764 4.111 1.00 98.88 290 GLN A CA 1
ATOM 2305 C C . GLN A 1 290 ? -16.843 -6.840 5.278 1.00 98.88 290 GLN A C 1
ATOM 2307 O O . GLN A 1 290 ? -17.402 -5.819 5.686 1.00 98.88 290 GLN A O 1
ATOM 2312 N N . LYS A 1 291 ? -17.047 -8.029 5.857 1.00 98.88 291 LYS A N 1
ATOM 2313 C CA . LYS A 1 291 ? -17.857 -8.193 7.067 1.00 98.88 291 LYS A CA 1
ATOM 2314 C C . LYS A 1 291 ? -17.258 -7.414 8.239 1.00 98.88 291 LYS A C 1
ATOM 2316 O O . LYS A 1 291 ? -17.983 -6.656 8.881 1.00 98.88 291 LYS A O 1
ATOM 2321 N N . LYS A 1 292 ? -15.948 -7.535 8.480 1.00 98.88 292 LYS A N 1
ATOM 2322 C CA . LYS A 1 292 ? -15.259 -6.781 9.543 1.00 98.88 292 LYS A CA 1
ATOM 2323 C C . LYS A 1 292 ? -15.401 -5.270 9.345 1.00 98.88 292 LYS A C 1
ATOM 2325 O O . LYS A 1 292 ? -15.724 -4.561 10.293 1.00 98.88 292 LYS A O 1
ATOM 2330 N N . VAL A 1 293 ? -15.222 -4.785 8.113 1.00 98.88 293 VAL A N 1
ATOM 2331 C CA . VAL A 1 293 ? -15.397 -3.362 7.772 1.00 98.88 293 VAL A CA 1
ATOM 2332 C C . VAL A 1 293 ? -16.839 -2.913 8.005 1.00 98.88 293 VAL A C 1
ATOM 2334 O O . VAL A 1 293 ? -17.060 -1.869 8.613 1.00 98.88 293 VAL A O 1
ATOM 2337 N N . ARG A 1 294 ? -17.832 -3.699 7.568 1.00 98.62 294 ARG A N 1
ATOM 2338 C CA . ARG A 1 294 ? -19.257 -3.387 7.758 1.00 98.62 294 ARG A CA 1
ATOM 2339 C C . ARG A 1 294 ? -19.602 -3.231 9.233 1.00 98.62 294 ARG A C 1
ATOM 2341 O O . ARG A 1 294 ? -20.325 -2.304 9.584 1.00 98.62 294 ARG A O 1
ATOM 2348 N N . GLU A 1 295 ? -19.078 -4.116 10.072 1.00 98.25 295 GLU A N 1
ATOM 2349 C CA . GLU A 1 295 ? -19.338 -4.112 11.508 1.00 98.25 295 GLU A CA 1
ATOM 2350 C C . GLU A 1 295 ? -18.606 -3.002 12.270 1.00 98.25 295 GLU A C 1
ATOM 2352 O O . GLU A 1 295 ? -19.093 -2.593 13.317 1.00 98.25 295 GLU A O 1
ATOM 2357 N N . ALA A 1 296 ? -17.459 -2.523 11.788 1.00 98.75 296 ALA A N 1
ATOM 2358 C CA . ALA A 1 296 ? -16.660 -1.529 12.495 1.00 98.75 296 ALA A CA 1
ATOM 2359 C C . ALA A 1 296 ? -17.268 -0.116 12.436 1.00 98.75 296 ALA A C 1
ATOM 2361 O O . ALA A 1 296 ? -17.705 0.340 11.378 1.00 98.75 296 ALA A O 1
ATOM 2362 N N . ASP A 1 297 ? -17.213 0.600 13.558 1.00 98.62 297 ASP A N 1
ATOM 2363 C CA . ASP A 1 297 ? -17.409 2.052 13.642 1.00 98.62 297 ASP A CA 1
ATOM 2364 C C . ASP A 1 297 ? -16.118 2.817 13.300 1.00 98.62 297 ASP A C 1
ATOM 2366 O O . ASP A 1 297 ? -16.168 3.935 12.793 1.00 98.62 297 ASP A O 1
ATOM 2370 N N . LEU A 1 298 ? -14.958 2.223 13.607 1.00 98.88 298 LEU A N 1
ATOM 2371 C CA . LEU A 1 298 ? -13.633 2.812 13.415 1.00 98.88 298 LEU A CA 1
ATOM 2372 C C . LEU A 1 298 ? -12.688 1.823 12.725 1.00 98.88 298 LEU A C 1
ATOM 2374 O O . LEU A 1 298 ? -12.535 0.682 13.167 1.00 98.88 298 LEU A O 1
ATOM 2378 N N . LEU A 1 299 ? -12.007 2.302 11.686 1.00 98.94 299 LEU A N 1
ATOM 2379 C CA . LEU A 1 299 ? -10.937 1.613 10.972 1.00 98.94 299 LEU A CA 1
ATOM 2380 C C . LEU A 1 299 ? -9.581 2.211 11.373 1.00 98.94 299 LEU A C 1
ATOM 2382 O O . LEU A 1 299 ? -9.307 3.372 11.080 1.00 98.94 299 LEU A O 1
ATOM 2386 N N . ILE A 1 300 ? -8.714 1.437 12.024 1.00 98.94 300 ILE A N 1
ATOM 2387 C CA . ILE A 1 300 ? -7.332 1.845 12.312 1.00 98.94 300 ILE A CA 1
ATOM 2388 C C . ILE A 1 300 ? -6.394 1.104 11.364 1.00 98.94 300 ILE A C 1
ATOM 2390 O O . ILE A 1 300 ? -6.391 -0.124 11.327 1.00 98.94 300 ILE A O 1
ATOM 2394 N N . PHE A 1 301 ? -5.553 1.835 10.643 1.00 98.94 301 PHE A N 1
ATOM 2395 C CA . PHE A 1 301 ? -4.512 1.260 9.793 1.00 98.94 301 PHE A CA 1
ATOM 2396 C C . PHE A 1 301 ? -3.160 1.421 10.480 1.00 98.94 301 PHE A C 1
ATOM 2398 O O . PHE A 1 301 ? -2.709 2.551 10.641 1.00 98.94 301 PHE A O 1
ATOM 2405 N N . GLN A 1 302 ? -2.527 0.313 10.882 1.00 98.94 302 GLN A N 1
ATOM 2406 C CA . GLN A 1 302 ? -1.219 0.310 11.549 1.00 98.94 302 GLN A CA 1
ATOM 2407 C C . GLN A 1 302 ? -0.132 -0.256 10.630 1.00 98.94 302 GLN A C 1
ATOM 2409 O O . GLN A 1 302 ? -0.163 -1.444 10.301 1.00 98.94 302 GLN A O 1
ATOM 2414 N N . PHE A 1 303 ? 0.843 0.565 10.231 1.00 98.88 303 PHE A N 1
ATOM 2415 C CA . PHE A 1 303 ? 1.875 0.149 9.271 1.00 98.88 303 PHE A CA 1
ATOM 2416 C C . PHE A 1 303 ? 3.157 0.998 9.329 1.00 98.88 303 PHE A C 1
ATOM 2418 O O . PHE A 1 303 ? 3.125 2.149 9.758 1.00 98.88 303 PHE A O 1
ATOM 2425 N N . PRO A 1 304 ? 4.300 0.478 8.851 1.00 98.38 304 PRO A N 1
ATOM 2426 C CA . PRO A 1 304 ? 5.461 1.297 8.533 1.00 98.38 304 PRO A CA 1
ATOM 2427 C C . PRO A 1 304 ? 5.290 1.977 7.167 1.00 98.38 304 PRO A C 1
ATOM 2429 O O . PRO A 1 304 ? 4.848 1.350 6.204 1.00 98.38 304 PRO A O 1
ATOM 2432 N N . LEU A 1 305 ? 5.668 3.249 7.057 1.00 98.12 305 LEU A N 1
ATOM 2433 C CA . LEU A 1 305 ? 5.650 3.980 5.793 1.00 98.12 305 LEU A CA 1
ATOM 2434 C C . LEU A 1 305 ? 6.737 3.435 4.855 1.00 98.12 305 LEU A C 1
ATOM 2436 O O . LEU A 1 305 ? 7.928 3.568 5.133 1.00 98.12 305 LEU A O 1
ATOM 2440 N N . PHE A 1 306 ? 6.327 2.837 3.739 1.00 97.31 306 PHE A N 1
ATOM 2441 C CA . PHE A 1 306 ? 7.198 2.276 2.704 1.00 97.31 306 PHE A CA 1
ATOM 2442 C C . PHE A 1 306 ? 7.054 3.100 1.429 1.00 97.31 306 PHE A C 1
ATOM 2444 O O . PHE A 1 306 ? 5.959 3.171 0.867 1.00 97.31 306 PHE A O 1
ATOM 2451 N N . TRP A 1 307 ? 8.150 3.702 0.958 1.00 94.88 307 TRP A N 1
ATOM 2452 C CA . TRP A 1 307 ? 8.158 4.513 -0.266 1.00 94.88 307 TRP A CA 1
ATOM 2453 C C . TRP A 1 307 ? 7.038 5.563 -0.300 1.00 94.88 307 TRP A C 1
ATOM 2455 O O . TRP A 1 307 ? 6.257 5.625 -1.246 1.00 94.88 307 TRP A O 1
ATOM 2465 N N . PHE A 1 308 ? 6.948 6.371 0.767 1.00 94.62 308 PHE A N 1
ATOM 2466 C CA . PHE A 1 308 ? 5.970 7.463 0.893 1.00 94.62 308 PHE A CA 1
ATOM 2467 C C . PHE A 1 308 ? 4.517 6.971 0.749 1.00 94.62 308 PHE A C 1
ATOM 2469 O O . PHE A 1 308 ? 3.652 7.669 0.230 1.00 94.62 308 PHE A O 1
ATOM 2476 N N . ASN A 1 309 ? 4.245 5.735 1.176 1.00 95.81 309 ASN A N 1
ATOM 2477 C CA . ASN A 1 309 ? 2.924 5.121 1.112 1.00 95.81 309 ASN A CA 1
ATOM 2478 C C . ASN A 1 309 ? 2.835 3.922 2.079 1.00 95.81 309 ASN A C 1
ATOM 2480 O O . ASN A 1 309 ? 3.798 3.569 2.760 1.00 95.81 309 ASN A O 1
ATOM 2484 N N . MET A 1 310 ? 1.682 3.265 2.139 1.00 98.12 310 MET A N 1
ATOM 2485 C CA . MET A 1 310 ? 1.508 2.001 2.855 1.00 98.12 310 MET A CA 1
ATOM 2486 C C . MET A 1 310 ? 2.288 0.837 2.203 1.00 98.12 310 MET A C 1
ATOM 2488 O O . MET A 1 310 ? 2.535 0.869 0.990 1.00 98.12 310 MET A O 1
ATOM 2492 N N . PRO A 1 311 ? 2.643 -0.225 2.954 1.00 98.75 311 PRO A N 1
ATOM 2493 C CA . PRO A 1 311 ? 3.216 -1.441 2.385 1.00 98.75 311 PRO A CA 1
ATOM 2494 C C . PRO A 1 311 ? 2.276 -2.081 1.363 1.00 98.75 311 PRO A C 1
ATOM 2496 O O . PRO A 1 311 ? 1.053 -2.048 1.528 1.00 98.75 311 PRO A O 1
ATOM 2499 N N . ALA A 1 312 ? 2.836 -2.728 0.342 1.00 98.81 312 ALA A N 1
ATOM 2500 C CA . ALA A 1 312 ? 2.064 -3.370 -0.720 1.00 98.81 312 ALA A CA 1
ATOM 2501 C C . ALA A 1 312 ? 0.978 -4.339 -0.222 1.00 98.81 312 ALA A C 1
ATOM 2503 O O . ALA A 1 312 ? -0.089 -4.413 -0.826 1.00 98.81 312 ALA A O 1
ATOM 2504 N N . ILE A 1 313 ? 1.200 -5.041 0.898 1.00 98.88 313 ILE A N 1
ATOM 2505 C CA . ILE A 1 313 ? 0.185 -5.939 1.469 1.00 98.88 313 ILE A CA 1
ATOM 2506 C C . ILE A 1 313 ? -1.069 -5.186 1.941 1.00 98.88 313 ILE A C 1
ATOM 2508 O O . ILE A 1 313 ? -2.186 -5.641 1.707 1.00 98.88 313 ILE A O 1
ATOM 2512 N N . LEU A 1 314 ? -0.890 -3.997 2.530 1.00 98.94 314 LEU A N 1
ATOM 2513 C CA . LEU A 1 314 ? -1.988 -3.125 2.941 1.00 98.94 314 LEU A CA 1
ATOM 2514 C C . LEU A 1 314 ? -2.628 -2.443 1.731 1.00 98.94 314 LEU A C 1
ATOM 2516 O O . LEU A 1 314 ? -3.851 -2.366 1.653 1.00 98.94 314 LEU A O 1
ATOM 2520 N N . LYS A 1 315 ? -1.827 -2.036 0.737 1.00 98.81 315 LYS A N 1
ATOM 2521 C CA . LYS A 1 315 ? -2.369 -1.530 -0.533 1.00 98.81 315 LYS A CA 1
ATOM 2522 C C . LYS A 1 315 ? -3.245 -2.578 -1.220 1.00 98.81 315 LYS A C 1
ATOM 2524 O O . LYS A 1 315 ? -4.315 -2.244 -1.709 1.00 98.81 315 LYS A O 1
ATOM 2529 N N . GLY A 1 316 ? -2.833 -3.842 -1.198 1.00 98.81 316 GLY A N 1
ATOM 2530 C CA . GLY A 1 316 ? -3.607 -4.950 -1.750 1.00 98.81 316 GLY A CA 1
ATOM 2531 C C . GLY A 1 316 ? -4.904 -5.213 -0.998 1.00 98.81 316 GLY A C 1
ATOM 2532 O O . GLY A 1 316 ? -5.917 -5.522 -1.619 1.00 98.81 316 GLY A O 1
ATOM 2533 N N . TRP A 1 317 ? -4.906 -5.029 0.325 1.00 98.94 317 TRP A N 1
ATOM 2534 C CA . TRP A 1 317 ? -6.139 -5.061 1.111 1.00 98.94 317 TRP A CA 1
ATOM 2535 C C . TRP A 1 317 ? -7.111 -3.968 0.650 1.00 98.94 317 TRP A C 1
ATOM 2537 O O . TRP A 1 317 ? -8.268 -4.271 0.370 1.00 98.94 317 TRP A O 1
ATOM 2547 N N . MET A 1 318 ? -6.639 -2.734 0.445 1.00 98.75 318 MET A N 1
ATOM 2548 C CA . MET A 1 318 ? -7.471 -1.651 -0.105 1.00 98.75 318 MET A CA 1
ATOM 2549 C C . MET A 1 318 ? -7.965 -1.970 -1.528 1.00 98.75 318 MET A C 1
ATOM 2551 O O . MET A 1 318 ? -9.149 -1.813 -1.823 1.00 98.75 318 MET A O 1
ATOM 2555 N N . ASP A 1 319 ? -7.077 -2.461 -2.400 1.00 98.62 319 ASP A N 1
ATOM 2556 C CA . ASP A 1 319 ? -7.373 -2.797 -3.801 1.00 98.62 319 ASP A CA 1
ATOM 2557 C C . ASP A 1 319 ? -8.445 -3.884 -3.933 1.00 98.62 319 ASP A C 1
ATOM 2559 O O . ASP A 1 319 ? -9.285 -3.819 -4.832 1.00 98.62 319 ASP A O 1
ATOM 2563 N N . ARG A 1 320 ? -8.413 -4.887 -3.048 1.00 98.75 320 ARG A N 1
ATOM 2564 C CA . ARG A 1 320 ? -9.273 -6.072 -3.141 1.00 98.75 320 ARG A CA 1
ATOM 2565 C C . ARG A 1 320 ? -10.544 -5.978 -2.303 1.00 98.75 320 ARG A C 1
ATOM 2567 O O . ARG A 1 320 ? -11.573 -6.483 -2.734 1.00 98.75 320 ARG A O 1
ATOM 2574 N N . VAL A 1 321 ? -10.504 -5.356 -1.123 1.00 98.88 321 VAL A N 1
ATOM 2575 C CA . VAL A 1 321 ? -11.643 -5.353 -0.183 1.00 98.88 321 VAL A CA 1
ATOM 2576 C C . VAL A 1 321 ? -12.659 -4.262 -0.522 1.00 98.88 321 VAL A C 1
ATOM 2578 O O . VAL A 1 321 ? -13.866 -4.507 -0.449 1.00 98.88 321 VAL A O 1
ATOM 2581 N N . LEU A 1 322 ? -12.201 -3.075 -0.930 1.00 98.56 322 LEU A N 1
ATOM 2582 C CA . LEU A 1 322 ? -13.042 -1.880 -1.086 1.00 98.56 322 LEU A CA 1
ATOM 2583 C C . LEU A 1 322 ? -13.776 -1.801 -2.441 1.00 98.56 322 LEU A C 1
ATOM 2585 O O . LEU A 1 322 ? -13.931 -0.737 -3.020 1.00 98.56 322 LEU A O 1
ATOM 2589 N N . VAL A 1 323 ? -14.254 -2.914 -2.985 1.00 98.00 323 VAL A N 1
ATOM 2590 C CA . VAL A 1 323 ? -14.849 -2.952 -4.336 1.00 98.00 323 VAL A CA 1
ATOM 2591 C C . VAL A 1 323 ? -16.090 -2.054 -4.492 1.00 98.00 323 VAL A C 1
ATOM 2593 O O . VAL A 1 323 ? -16.789 -1.736 -3.520 1.00 98.00 323 VAL A O 1
ATOM 2596 N N . GLN A 1 324 ? -16.400 -1.686 -5.740 1.00 97.44 324 GLN A N 1
ATOM 2597 C CA . GLN A 1 324 ? -17.641 -0.982 -6.068 1.00 97.44 324 GLN A CA 1
ATOM 2598 C C . GLN A 1 324 ? -18.863 -1.805 -5.626 1.00 97.44 324 GLN A C 1
ATOM 2600 O O . GLN A 1 324 ? -18.877 -3.033 -5.711 1.00 97.44 324 GLN A O 1
ATOM 2605 N N . GLY A 1 325 ? -19.903 -1.124 -5.151 1.00 97.12 325 GLY A N 1
ATOM 2606 C CA . GLY A 1 325 ? -21.105 -1.707 -4.557 1.00 97.12 325 GLY A CA 1
ATOM 2607 C C . GLY A 1 325 ? -20.953 -2.007 -3.064 1.00 97.12 325 GLY A C 1
ATOM 2608 O O . GLY A 1 325 ? -21.957 -2.010 -2.351 1.00 97.12 325 GLY A O 1
ATOM 2609 N N . PHE A 1 326 ? -19.723 -2.215 -2.582 1.00 98.50 326 PHE A N 1
ATOM 2610 C CA . PHE A 1 326 ? -19.431 -2.364 -1.158 1.00 98.50 326 PHE A CA 1
ATOM 2611 C C . PHE A 1 326 ? -18.995 -1.044 -0.518 1.00 98.50 326 PHE A C 1
ATOM 2613 O O . PHE A 1 326 ? -19.675 -0.555 0.379 1.00 98.50 326 PHE A O 1
ATOM 2620 N N . ALA A 1 327 ? -17.864 -0.481 -0.959 1.00 98.00 327 ALA A N 1
ATOM 2621 C CA . ALA A 1 327 ? -17.259 0.687 -0.311 1.00 98.00 327 ALA A CA 1
ATOM 2622 C C . ALA A 1 327 ? -17.649 2.021 -0.968 1.00 98.00 327 ALA A C 1
ATOM 2624 O O . ALA A 1 327 ? -17.700 3.055 -0.308 1.00 98.00 327 ALA A O 1
ATOM 2625 N N . TYR A 1 328 ? -17.961 1.990 -2.262 1.00 95.94 328 TYR A N 1
ATOM 2626 C CA . TYR A 1 328 ? -18.398 3.145 -3.041 1.00 95.94 328 TYR A CA 1
ATOM 2627 C C . TYR A 1 328 ? -19.320 2.707 -4.179 1.00 95.94 328 TYR A C 1
ATOM 2629 O O . TYR A 1 328 ? -19.355 1.532 -4.553 1.00 95.94 328 TYR A O 1
ATOM 2637 N N . ASP A 1 329 ? -20.022 3.660 -4.773 1.00 93.44 329 ASP A N 1
ATOM 2638 C CA . ASP A 1 329 ? -20.585 3.527 -6.115 1.00 93.44 329 ASP A CA 1
ATOM 2639 C C . ASP A 1 329 ? -20.229 4.785 -6.914 1.00 93.44 329 ASP A C 1
ATOM 2641 O O . ASP A 1 329 ? -20.002 5.831 -6.318 1.00 93.44 329 ASP A O 1
ATOM 2645 N N . LEU A 1 330 ? -20.165 4.738 -8.247 1.00 87.00 330 LEU A N 1
ATOM 2646 C CA . LEU A 1 330 ? -19.821 5.934 -9.036 1.00 87.00 330 LEU A CA 1
ATOM 2647 C C . LEU A 1 330 ? -20.813 7.092 -8.832 1.00 87.00 330 LEU A C 1
ATOM 2649 O O . LEU A 1 330 ? -20.449 8.248 -9.027 1.00 87.00 330 LEU A O 1
ATOM 2653 N N . SER A 1 331 ? -22.046 6.789 -8.419 1.00 89.31 331 SER A N 1
ATOM 2654 C CA . SER A 1 331 ? -23.055 7.784 -8.033 1.00 89.31 331 SER A CA 1
ATOM 2655 C C . SER A 1 331 ? -22.948 8.272 -6.579 1.00 89.31 331 SER A C 1
ATOM 2657 O O . SER A 1 331 ? -23.663 9.197 -6.201 1.00 89.31 331 SER A O 1
ATOM 2659 N N . LYS A 1 332 ? -22.100 7.638 -5.760 1.00 91.38 332 LYS A N 1
ATOM 2660 C CA . LYS A 1 332 ? -21.982 7.814 -4.305 1.00 91.38 332 LYS A CA 1
ATOM 2661 C C . LYS A 1 332 ? -20.519 7.721 -3.875 1.00 91.38 332 LYS A C 1
ATOM 2663 O O . LYS A 1 332 ? -20.025 6.647 -3.515 1.00 91.38 332 LYS A O 1
ATOM 2668 N N . VAL A 1 333 ? -19.844 8.862 -3.940 1.00 92.81 333 VAL A N 1
ATOM 2669 C CA . VAL A 1 333 ? -18.427 9.045 -3.601 1.00 92.81 333 VAL A CA 1
ATOM 2670 C C . VAL A 1 333 ? -18.274 10.213 -2.632 1.00 92.81 333 VAL A C 1
ATOM 2672 O O . VAL A 1 333 ? -19.182 11.034 -2.504 1.00 92.81 333 VAL A O 1
ATOM 2675 N N . TYR A 1 334 ? -17.117 10.310 -1.980 1.00 94.50 334 TYR A N 1
ATOM 2676 C CA . TYR A 1 334 ? -16.847 11.345 -0.977 1.00 94.50 334 TYR A CA 1
ATOM 2677 C C . TYR A 1 334 ? -17.912 11.330 0.118 1.00 94.50 334 TYR A C 1
ATOM 2679 O O . TYR A 1 334 ? -18.265 10.249 0.572 1.00 94.50 334 TYR A O 1
ATOM 2687 N N . ASP A 1 335 ? -18.454 12.475 0.524 1.00 94.19 335 ASP A N 1
ATOM 2688 C CA . ASP A 1 335 ? -19.397 12.573 1.645 1.00 94.19 335 ASP A CA 1
ATOM 2689 C C . ASP A 1 335 ? -20.651 11.681 1.486 1.00 94.19 335 ASP A C 1
ATOM 2691 O O . ASP A 1 335 ? -21.228 11.263 2.487 1.00 94.19 335 ASP A O 1
ATOM 2695 N N . ASP A 1 336 ? -21.016 11.307 0.251 1.00 94.75 336 ASP A N 1
ATOM 2696 C CA . ASP A 1 336 ? -22.133 10.401 -0.057 1.00 94.75 336 ASP A CA 1
ATOM 2697 C C . ASP A 1 336 ? -21.732 8.916 -0.175 1.00 94.75 336 ASP A C 1
ATOM 2699 O O . ASP A 1 336 ? -22.565 8.065 -0.507 1.00 94.75 336 ASP A O 1
ATOM 2703 N N . GLY A 1 337 ? -20.464 8.585 0.079 1.00 96.00 337 GLY A N 1
ATOM 2704 C CA . GLY A 1 337 ? -19.903 7.241 -0.034 1.00 96.00 337 GLY A CA 1
ATOM 2705 C C . GLY A 1 337 ? -20.624 6.186 0.813 1.00 96.00 337 GLY A C 1
ATOM 2706 O O . GLY A 1 337 ? -21.366 6.481 1.756 1.00 96.00 337 GLY A O 1
ATOM 2707 N N . LEU A 1 338 ? -20.423 4.909 0.473 1.00 98.19 338 LEU A N 1
ATOM 2708 C CA . LEU A 1 338 ? -21.175 3.809 1.094 1.00 98.19 338 LEU A CA 1
ATOM 2709 C C . LEU A 1 338 ? -20.708 3.471 2.520 1.00 98.19 338 LEU A C 1
ATOM 2711 O O . LEU A 1 338 ? -21.388 2.711 3.206 1.00 98.19 338 LEU A O 1
ATOM 2715 N N . LEU A 1 339 ? -19.581 4.033 2.970 1.00 98.56 339 LEU A N 1
ATOM 2716 C CA . LEU A 1 339 ? -19.014 3.861 4.313 1.00 98.56 339 LEU A CA 1
ATOM 2717 C C . LEU A 1 339 ? -19.049 5.164 5.142 1.00 98.56 339 LEU A C 1
ATOM 2719 O O . LEU A 1 339 ? -18.235 5.347 6.049 1.00 98.56 339 LEU A O 1
ATOM 2723 N N . GLN A 1 340 ? -19.969 6.082 4.823 1.00 97.12 340 GLN A N 1
ATOM 2724 C CA . GLN A 1 340 ? -20.050 7.438 5.396 1.00 97.12 340 GLN A CA 1
ATOM 2725 C C . GLN A 1 340 ? -20.317 7.535 6.909 1.00 97.12 340 GLN A C 1
ATOM 2727 O O . GLN A 1 340 ? -20.101 8.572 7.541 1.00 97.12 340 GLN A O 1
ATOM 2732 N N . ASP A 1 341 ? -20.780 6.449 7.510 1.00 96.56 341 ASP A N 1
ATOM 2733 C CA . ASP A 1 341 ? -21.056 6.301 8.937 1.00 96.56 341 ASP A CA 1
ATOM 2734 C C . ASP A 1 341 ? -19.822 5.882 9.758 1.00 96.56 341 ASP A C 1
ATOM 2736 O O . ASP A 1 341 ? -19.907 5.762 10.983 1.00 96.56 341 ASP A O 1
ATOM 2740 N N . LYS A 1 342 ? -18.668 5.683 9.107 1.00 98.56 342 LYS A N 1
ATOM 2741 C CA . LYS A 1 342 ? -17.437 5.173 9.728 1.00 98.56 342 LYS A CA 1
ATOM 2742 C C . LYS A 1 342 ? -16.383 6.255 9.930 1.00 98.56 342 LYS A C 1
ATOM 2744 O O . LYS A 1 342 ? -16.306 7.232 9.185 1.00 98.56 342 LYS A O 1
ATOM 2749 N N . LEU A 1 343 ? -15.517 6.021 10.914 1.00 98.75 343 LEU A N 1
ATOM 2750 C CA . LEU A 1 343 ? -14.274 6.758 11.130 1.00 98.75 343 LEU A CA 1
ATOM 2751 C C . LEU A 1 343 ? -13.071 5.961 10.614 1.00 98.75 343 LEU A C 1
ATOM 2753 O O . LEU A 1 343 ? -13.063 4.730 10.667 1.00 98.75 343 LEU A O 1
ATOM 2757 N N . SER A 1 344 ? -12.016 6.652 10.187 1.00 98.81 344 SER A N 1
ATOM 2758 C CA . SER A 1 344 ? -10.701 6.046 9.950 1.00 98.81 344 SER A CA 1
ATOM 2759 C C . SER A 1 344 ? -9.575 6.809 10.632 1.00 98.81 344 SER A C 1
ATOM 2761 O O . SER A 1 344 ? -9.637 8.025 10.782 1.00 98.81 344 SER A O 1
ATOM 2763 N N . LEU A 1 345 ? -8.521 6.090 11.015 1.00 98.88 345 LEU A N 1
ATOM 2764 C CA . LEU A 1 345 ? -7.282 6.644 11.544 1.00 98.88 345 LEU A CA 1
ATOM 2765 C C . LEU A 1 345 ? -6.087 5.901 10.945 1.00 98.88 345 LEU A C 1
ATOM 2767 O O . LEU A 1 345 ? -5.981 4.679 11.037 1.00 98.88 345 LEU A O 1
ATOM 2771 N N . PHE A 1 346 ? -5.156 6.653 10.366 1.00 98.88 346 PHE A N 1
ATOM 2772 C CA . PHE A 1 346 ? -3.863 6.126 9.934 1.00 98.88 346 PHE A CA 1
ATOM 2773 C C . PHE A 1 346 ? -2.864 6.286 11.081 1.00 98.88 346 PHE A C 1
ATOM 2775 O O . PHE A 1 346 ? -2.571 7.408 11.485 1.00 98.88 346 PHE A O 1
ATO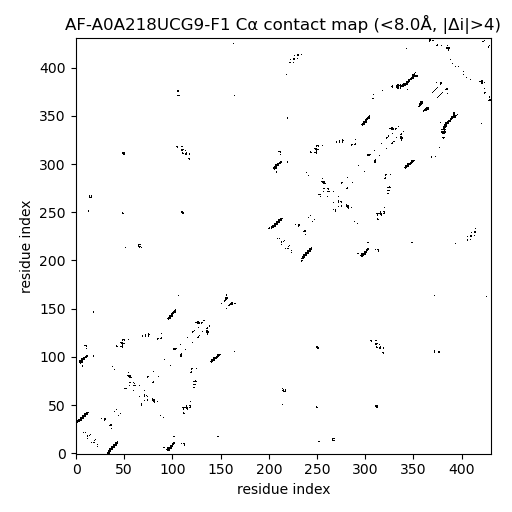M 2782 N N . SER A 1 347 ? -2.353 5.174 11.606 1.00 98.88 347 SER A N 1
ATOM 2783 C CA . SER A 1 347 ? -1.283 5.128 12.604 1.00 98.88 347 SER A CA 1
ATOM 2784 C C . SER A 1 347 ? -0.042 4.526 11.959 1.00 98.88 347 SER A C 1
ATOM 2786 O O . SER A 1 347 ? -0.042 3.354 11.588 1.00 98.88 347 SER A O 1
ATOM 2788 N N . PHE A 1 348 ? 1.026 5.297 11.780 1.00 98.75 348 PHE A N 1
ATOM 2789 C CA . PHE A 1 348 ? 2.199 4.785 11.076 1.00 98.75 348 PHE A CA 1
ATOM 2790 C C . PHE A 1 348 ? 3.525 5.304 11.609 1.00 98.75 348 PHE A C 1
ATOM 2792 O O . PHE A 1 348 ? 3.618 6.324 12.293 1.00 98.75 348 PHE A O 1
ATOM 2799 N N . THR A 1 349 ? 4.574 4.557 11.287 1.00 98.62 349 THR A N 1
ATOM 2800 C CA . THR A 1 349 ? 5.958 4.894 11.624 1.00 98.62 349 THR A CA 1
ATOM 2801 C C . THR A 1 349 ? 6.722 5.301 10.373 1.00 98.62 349 THR A C 1
ATOM 2803 O O . THR A 1 349 ? 6.534 4.686 9.325 1.00 98.62 349 THR A O 1
ATOM 2806 N N . THR A 1 350 ? 7.635 6.263 10.468 1.00 97.38 350 THR A N 1
ATOM 2807 C CA . THR A 1 350 ? 8.527 6.638 9.354 1.00 97.38 350 THR A CA 1
ATOM 2808 C C . THR A 1 350 ? 9.965 6.200 9.626 1.00 97.38 350 THR A C 1
ATOM 2810 O O . THR A 1 350 ? 10.369 6.088 10.779 1.00 97.38 350 THR A O 1
ATOM 2813 N N . GLY A 1 351 ? 10.764 5.989 8.575 1.00 92.94 351 GLY A N 1
ATOM 2814 C CA . GLY A 1 351 ? 12.205 5.722 8.725 1.00 92.94 351 GLY A CA 1
ATOM 2815 C C . GLY A 1 351 ? 13.042 6.977 9.016 1.00 92.94 351 GLY A C 1
ATOM 2816 O O . GLY A 1 351 ? 14.131 6.887 9.574 1.00 92.94 351 GLY A O 1
ATOM 2817 N N . VAL A 1 352 ? 12.524 8.156 8.665 1.00 92.50 352 VAL A N 1
ATOM 2818 C CA . VAL A 1 352 ? 13.210 9.453 8.789 1.00 92.50 352 VAL A CA 1
ATOM 2819 C C . VAL A 1 352 ? 12.473 10.392 9.737 1.00 92.50 352 VAL A C 1
ATOM 2821 O O . VAL A 1 352 ? 11.301 10.173 10.051 1.00 92.50 352 VAL A O 1
ATOM 2824 N N . SER A 1 353 ? 13.178 11.403 10.237 1.00 94.88 353 SER A N 1
ATOM 2825 C CA . SER A 1 353 ? 12.673 12.308 11.266 1.00 94.88 353 SER A CA 1
ATOM 2826 C C . SER A 1 353 ? 11.576 13.246 10.744 1.00 94.88 353 SER A C 1
ATOM 2828 O O . SER A 1 353 ? 11.320 13.330 9.540 1.00 94.88 353 SER A O 1
ATOM 2830 N N . GLN A 1 354 ? 10.911 13.954 11.659 1.00 95.56 354 GLN A N 1
ATOM 2831 C CA . GLN A 1 354 ? 9.823 14.872 11.319 1.00 95.56 354 GLN A CA 1
ATOM 2832 C C . GLN A 1 354 ? 10.303 16.042 10.450 1.00 95.56 354 GLN A C 1
ATOM 2834 O O . GLN A 1 354 ? 9.565 16.503 9.584 1.00 95.56 354 GLN A O 1
ATOM 2839 N N . GLU A 1 355 ? 11.542 16.498 10.638 1.00 94.75 355 GLU A N 1
ATOM 2840 C CA . GLU A 1 355 ? 12.128 17.629 9.910 1.00 94.75 355 GLU A CA 1
ATOM 2841 C C . GLU A 1 355 ? 12.240 17.351 8.407 1.00 94.75 355 GLU A C 1
ATOM 2843 O O . GLU A 1 355 ? 12.082 18.263 7.599 1.00 94.75 355 GLU A O 1
ATOM 2848 N N . ILE A 1 356 ? 12.454 16.088 8.017 1.00 92.31 356 ILE A N 1
ATOM 2849 C CA . ILE A 1 356 ? 12.472 15.686 6.604 1.00 92.31 356 ILE A CA 1
ATOM 2850 C C . ILE A 1 356 ? 11.103 15.903 5.952 1.00 92.31 356 ILE A C 1
ATOM 2852 O O . ILE A 1 356 ? 11.057 16.244 4.771 1.00 92.31 356 ILE A O 1
ATOM 2856 N N . TYR A 1 357 ? 10.021 15.760 6.722 1.00 94.19 357 TYR A N 1
ATOM 2857 C CA . TYR A 1 357 ? 8.642 15.943 6.273 1.00 94.19 357 TYR A CA 1
ATOM 2858 C C . TYR A 1 357 ? 8.041 17.315 6.619 1.00 94.19 357 TYR A C 1
ATOM 2860 O O . TYR A 1 357 ? 6.820 17.497 6.600 1.00 94.19 357 TYR A O 1
ATOM 2868 N N . ALA A 1 358 ? 8.876 18.289 6.985 1.00 92.44 358 ALA A N 1
ATOM 2869 C CA . ALA A 1 358 ? 8.428 19.669 7.090 1.00 92.44 358 ALA A CA 1
ATOM 2870 C C . ALA A 1 358 ? 8.067 20.216 5.697 1.00 92.44 358 ALA A C 1
ATOM 2872 O O . ALA A 1 358 ? 8.555 19.721 4.683 1.00 92.44 358 ALA A O 1
ATOM 2873 N N . LYS A 1 359 ? 7.270 21.290 5.641 1.00 89.12 359 LYS A N 1
ATOM 2874 C CA . LYS A 1 359 ? 6.870 21.942 4.380 1.00 89.12 359 LYS A CA 1
ATOM 2875 C C . LYS A 1 359 ? 8.057 22.304 3.475 1.00 89.12 359 LYS A C 1
ATOM 2877 O O . LYS A 1 359 ? 7.991 22.087 2.272 1.00 89.12 359 LYS A O 1
ATOM 2882 N N . GLU A 1 360 ? 9.145 22.777 4.084 1.00 89.75 360 GLU A N 1
ATOM 2883 C CA . GLU A 1 360 ? 10.422 23.102 3.422 1.00 89.75 360 GLU A CA 1
ATOM 2884 C C . GLU A 1 360 ? 11.476 21.985 3.569 1.00 89.75 360 GLU A C 1
ATOM 2886 O O . GLU A 1 360 ? 12.642 22.153 3.213 1.00 89.75 360 GLU A O 1
ATOM 2891 N N . GLY A 1 361 ? 11.092 20.852 4.162 1.00 89.62 361 GLY A N 1
ATOM 2892 C CA . GLY A 1 361 ? 11.945 19.682 4.309 1.00 89.62 361 GLY A CA 1
ATOM 2893 C C . GLY A 1 361 ? 12.172 19.003 2.962 1.00 89.62 361 GLY A C 1
ATOM 2894 O O . GLY A 1 361 ? 11.342 19.074 2.059 1.00 89.62 361 GLY A O 1
ATOM 2895 N N . ILE A 1 362 ? 13.297 18.300 2.825 1.00 88.69 362 ILE A N 1
ATOM 2896 C CA . ILE A 1 362 ? 13.677 17.660 1.556 1.00 88.69 362 ILE A CA 1
ATOM 2897 C C . ILE A 1 362 ? 12.673 16.583 1.093 1.00 88.69 362 ILE A C 1
ATOM 2899 O O . ILE A 1 362 ? 12.607 16.281 -0.093 1.00 88.69 362 ILE A O 1
ATOM 2903 N N . GLY A 1 363 ? 11.887 16.005 2.009 1.00 86.31 363 GLY A N 1
ATOM 2904 C CA . GLY A 1 363 ? 10.797 15.078 1.687 1.00 86.31 363 GLY A CA 1
ATOM 2905 C C . GLY A 1 363 ? 9.461 15.743 1.364 1.00 86.31 363 GLY A C 1
ATOM 2906 O O . GLY A 1 363 ? 8.539 15.047 0.941 1.00 86.31 363 GLY A O 1
ATOM 2907 N N . GLY A 1 364 ? 9.353 17.060 1.535 1.00 90.81 364 GLY A N 1
ATOM 2908 C CA . GLY A 1 364 ? 8.099 17.797 1.444 1.00 90.81 364 GLY A CA 1
ATOM 2909 C C . GLY A 1 364 ? 7.146 17.503 2.605 1.00 90.81 364 GLY A C 1
ATOM 2910 O O . GLY A 1 364 ? 7.368 16.604 3.415 1.00 90.81 364 GLY A O 1
ATOM 2911 N N . ASP A 1 365 ? 6.062 18.273 2.676 1.00 94.12 365 ASP A N 1
ATOM 2912 C CA . ASP A 1 365 ? 5.079 18.162 3.754 1.00 94.12 365 ASP A CA 1
ATOM 2913 C C . ASP A 1 365 ? 4.507 16.735 3.858 1.00 94.12 365 ASP A C 1
ATOM 2915 O O . ASP A 1 365 ? 4.045 16.162 2.864 1.00 94.12 365 ASP A O 1
ATOM 2919 N N . ILE A 1 366 ? 4.477 16.167 5.071 1.00 95.81 366 ILE A N 1
ATOM 2920 C CA . ILE A 1 366 ? 3.859 14.858 5.335 1.00 95.81 366 ILE A CA 1
ATOM 2921 C C . ILE A 1 366 ? 2.417 14.780 4.821 1.00 95.81 366 ILE A C 1
ATOM 2923 O O . ILE A 1 366 ? 1.938 13.706 4.456 1.00 95.81 366 ILE A O 1
ATOM 2927 N N . ARG A 1 367 ? 1.707 15.907 4.743 1.00 95.69 367 ARG A N 1
ATOM 2928 C CA . ARG A 1 367 ? 0.339 15.945 4.225 1.00 95.69 367 ARG A CA 1
ATOM 2929 C C . ARG A 1 367 ? 0.247 15.584 2.746 1.00 95.69 367 ARG A C 1
ATOM 2931 O O . ARG A 1 367 ? -0.744 14.978 2.343 1.00 95.69 367 ARG A O 1
ATOM 2938 N N . TYR A 1 368 ? 1.289 15.813 1.952 1.00 93.44 368 TYR A N 1
ATOM 2939 C CA . TYR A 1 368 ? 1.310 15.375 0.551 1.00 93.44 368 TYR A CA 1
ATOM 2940 C C . TYR A 1 368 ? 1.273 13.847 0.441 1.00 93.44 368 TYR A C 1
ATOM 2942 O O . TYR A 1 368 ? 0.593 13.297 -0.426 1.00 93.44 368 TYR A O 1
ATOM 2950 N N . VAL A 1 369 ? 1.943 13.158 1.369 1.00 94.12 369 VAL A N 1
ATOM 2951 C CA . VAL A 1 369 ? 1.938 11.691 1.483 1.00 94.12 369 VAL A CA 1
ATOM 2952 C C . VAL A 1 369 ? 0.561 11.165 1.880 1.00 94.12 369 VAL A C 1
ATOM 2954 O O . VAL A 1 369 ? 0.130 10.107 1.422 1.00 94.12 369 VAL A O 1
ATOM 2957 N N . LEU A 1 370 ? -0.148 11.907 2.728 1.00 96.25 370 LEU A N 1
ATOM 2958 C CA . LEU A 1 370 ? -1.444 11.503 3.261 1.00 96.25 370 LEU A CA 1
ATOM 2959 C C . LEU A 1 370 ? -2.586 11.640 2.255 1.00 96.25 370 LEU A C 1
ATOM 2961 O O . LEU A 1 370 ? -3.504 10.822 2.296 1.00 96.25 370 LEU A O 1
ATOM 2965 N N . TRP A 1 371 ? -2.533 12.622 1.349 1.00 95.31 371 TRP A N 1
ATOM 2966 C CA . TRP A 1 371 ? -3.596 12.903 0.374 1.00 95.31 371 TRP A CA 1
ATOM 2967 C C . TRP A 1 371 ? -4.133 11.658 -0.356 1.00 95.31 371 TRP A C 1
ATOM 2969 O O . TRP A 1 371 ? -5.335 11.391 -0.258 1.00 95.31 371 TRP A O 1
ATOM 2979 N N . PRO A 1 372 ? -3.308 10.841 -1.045 1.00 93.62 372 PRO A N 1
ATOM 2980 C CA . PRO A 1 372 ? -3.823 9.675 -1.757 1.00 93.62 372 PRO A CA 1
ATOM 2981 C C . PRO A 1 372 ? -4.452 8.631 -0.826 1.00 93.62 372 PRO A C 1
ATOM 2983 O O . PRO A 1 372 ? -5.360 7.937 -1.261 1.00 93.62 372 PRO A O 1
ATOM 2986 N N . MET A 1 373 ? -4.013 8.524 0.434 1.00 96.12 373 MET A N 1
ATOM 2987 C CA . MET A 1 373 ? -4.529 7.543 1.399 1.00 96.12 373 MET A CA 1
ATOM 2988 C C . MET A 1 373 ? -5.824 8.013 2.076 1.00 96.12 373 MET A C 1
ATOM 2990 O O . MET A 1 373 ? -6.822 7.290 2.105 1.00 96.12 373 MET A O 1
ATOM 2994 N N . GLN A 1 374 ? -5.806 9.229 2.621 1.00 97.81 374 GLN A N 1
ATOM 2995 C CA . GLN A 1 374 ? -6.908 9.805 3.384 1.00 97.81 374 GLN A CA 1
ATOM 2996 C C . GLN A 1 374 ? -8.021 10.302 2.462 1.00 97.81 374 GLN A C 1
ATOM 2998 O O . GLN A 1 374 ? -9.157 9.856 2.599 1.00 97.81 374 GLN A O 1
ATOM 3003 N N . HIS A 1 375 ? -7.702 11.161 1.491 1.00 95.94 375 HIS A N 1
ATOM 3004 C CA . HIS A 1 375 ? -8.693 11.690 0.556 1.00 95.94 375 HIS A CA 1
ATOM 3005 C C . HIS A 1 375 ? -9.026 10.673 -0.547 1.00 95.94 375 HIS A C 1
ATOM 3007 O O . HIS A 1 375 ? -10.192 10.373 -0.799 1.00 95.94 375 HIS A O 1
ATOM 3013 N N . GLY A 1 376 ? -7.999 10.097 -1.179 1.00 93.19 376 GLY A N 1
ATOM 3014 C CA . GLY A 1 376 ? -8.177 9.210 -2.331 1.00 93.19 376 GLY A CA 1
ATOM 3015 C C . GLY A 1 376 ? -8.827 7.855 -2.019 1.00 93.19 376 GLY A C 1
ATOM 3016 O O . GLY A 1 376 ? -9.497 7.295 -2.881 1.00 93.19 376 GLY A O 1
ATOM 3017 N N . ILE A 1 377 ? -8.664 7.311 -0.809 1.00 96.94 377 ILE A N 1
ATOM 3018 C CA . ILE A 1 377 ? -9.244 5.999 -0.460 1.00 96.94 377 ILE A CA 1
ATOM 3019 C C . ILE A 1 377 ? -10.379 6.156 0.543 1.00 96.94 377 ILE A C 1
ATOM 3021 O O . ILE A 1 377 ? -11.524 5.833 0.233 1.00 96.94 377 ILE A O 1
ATOM 3025 N N . MET A 1 378 ? -10.069 6.643 1.747 1.00 98.31 378 MET A N 1
ATOM 3026 C CA . MET A 1 378 ? -11.032 6.642 2.852 1.00 98.31 378 MET A CA 1
ATOM 3027 C C . MET A 1 378 ? -12.165 7.635 2.616 1.00 98.31 378 MET A C 1
ATOM 3029 O O . MET A 1 378 ? -13.329 7.231 2.602 1.00 98.31 378 MET A O 1
ATOM 3033 N N . HIS A 1 379 ? -11.833 8.904 2.363 1.00 97.88 379 HIS A N 1
ATOM 3034 C CA . HIS A 1 379 ? -12.840 9.931 2.115 1.00 97.88 379 HIS A CA 1
ATOM 3035 C C . HIS A 1 379 ? -13.635 9.625 0.852 1.00 97.88 379 HIS A C 1
ATOM 3037 O O . HIS A 1 379 ? -14.847 9.738 0.900 1.00 97.88 379 HIS A O 1
ATOM 3043 N N . PHE A 1 380 ? -13.011 9.133 -0.226 1.00 96.19 380 PHE A N 1
ATOM 3044 C CA . PHE A 1 380 ? -13.732 8.684 -1.427 1.00 96.19 380 PHE A CA 1
ATOM 3045 C C . PHE A 1 380 ? -14.824 7.638 -1.123 1.00 96.19 380 PHE A C 1
ATOM 3047 O O . PHE A 1 380 ? -15.882 7.664 -1.748 1.00 96.19 380 PHE A O 1
ATOM 3054 N N . CYS A 1 381 ? -14.605 6.756 -0.142 1.00 98.06 381 CYS A N 1
ATOM 3055 C CA . CYS A 1 381 ? -15.605 5.790 0.331 1.00 98.06 381 CYS A CA 1
ATOM 3056 C C . CYS A 1 381 ? -16.617 6.382 1.339 1.00 98.06 381 CYS A C 1
ATOM 3058 O O . CYS A 1 381 ? -17.477 5.661 1.843 1.00 98.06 381 CYS A O 1
ATOM 3060 N N . GLY A 1 382 ? -16.523 7.672 1.658 1.00 97.94 382 GLY A N 1
ATOM 3061 C CA . GLY A 1 382 ? -17.324 8.401 2.648 1.00 97.94 382 GLY A CA 1
ATOM 3062 C C . GLY A 1 382 ? -16.786 8.384 4.064 1.00 97.94 382 GLY A C 1
ATOM 3063 O O . GLY A 1 382 ? -17.284 9.110 4.919 1.00 97.94 382 GLY A O 1
ATOM 3064 N N . VAL A 1 383 ? -15.731 7.620 4.330 1.00 98.62 383 VAL A N 1
ATOM 3065 C CA . VAL A 1 383 ? -15.206 7.478 5.685 1.00 98.62 383 VAL A CA 1
ATOM 3066 C C . VAL A 1 383 ? -14.685 8.824 6.188 1.00 98.62 383 VAL A C 1
ATOM 3068 O O . VAL A 1 383 ? -13.834 9.456 5.558 1.00 98.62 383 VAL A O 1
ATOM 3071 N N . LYS A 1 384 ? -15.147 9.236 7.369 1.00 98.69 384 LYS A N 1
ATOM 3072 C CA . LYS A 1 384 ? -14.649 10.429 8.058 1.00 98.69 384 LYS A CA 1
ATOM 3073 C C . LYS A 1 384 ? -13.252 10.147 8.605 1.00 98.69 384 LYS A C 1
ATOM 3075 O O . LYS A 1 384 ? -13.041 9.174 9.327 1.00 98.69 384 LYS A O 1
ATOM 3080 N N . VAL A 1 385 ? -12.277 10.975 8.255 1.00 98.75 385 VAL A N 1
ATOM 3081 C CA . VAL A 1 385 ? -10.867 10.699 8.560 1.00 98.75 385 VAL A CA 1
ATOM 3082 C C . VAL A 1 385 ? -10.426 11.488 9.790 1.00 98.75 385 VAL A C 1
ATOM 3084 O O . VAL A 1 385 ? -10.585 12.701 9.836 1.00 98.75 385 VAL A O 1
ATOM 3087 N N . LEU A 1 386 ? -9.864 10.816 10.791 1.00 98.88 386 LEU A N 1
ATOM 3088 C CA . LEU A 1 386 ? -9.205 11.448 11.935 1.00 98.88 386 LEU A CA 1
ATOM 3089 C C . LEU A 1 386 ? -7.773 11.860 11.567 1.00 98.88 386 LEU A C 1
ATOM 3091 O O . LEU A 1 386 ? -7.162 11.306 10.648 1.00 98.88 386 LEU A O 1
ATOM 3095 N N . GLU A 1 387 ? -7.206 12.807 12.316 1.00 98.44 387 GLU A N 1
ATOM 3096 C CA . GLU A 1 387 ? -5.808 13.217 12.138 1.00 98.44 387 GLU A CA 1
ATOM 3097 C C . GLU A 1 387 ? -4.876 11.990 12.252 1.00 98.44 387 GLU A C 1
ATOM 3099 O O . GLU A 1 387 ? -5.098 11.131 13.111 1.00 98.44 387 GLU A O 1
ATOM 3104 N N . PRO A 1 388 ? -3.844 11.823 11.410 1.00 98.44 388 PRO A N 1
ATOM 3105 C CA . PRO A 1 388 ? -2.984 10.645 11.505 1.00 98.44 388 PRO A CA 1
ATOM 3106 C C . PRO A 1 388 ? -2.221 10.616 12.837 1.00 98.44 388 PRO A C 1
ATOM 3108 O O . PRO A 1 388 ? -1.923 11.649 13.434 1.00 98.44 388 PRO A O 1
ATOM 3111 N N . HIS A 1 389 ? -1.885 9.425 13.320 1.00 98.75 389 HIS A N 1
ATOM 3112 C CA . HIS A 1 389 ? -0.914 9.252 14.394 1.00 98.75 389 HIS A CA 1
ATOM 3113 C C . HIS A 1 389 ? 0.428 8.856 13.777 1.00 98.75 389 HIS A C 1
ATOM 3115 O O . HIS A 1 389 ? 0.533 7.808 13.145 1.00 98.75 389 HIS A O 1
ATOM 3121 N N . ILE A 1 390 ? 1.450 9.698 13.928 1.00 98.62 390 ILE A N 1
ATOM 3122 C CA . ILE A 1 390 ? 2.733 9.506 13.244 1.00 98.62 390 ILE A CA 1
ATOM 3123 C C . ILE A 1 390 ? 3.851 9.419 14.274 1.00 98.62 390 ILE A C 1
ATOM 3125 O O . ILE A 1 390 ? 4.077 10.352 15.044 1.00 98.62 390 ILE A O 1
ATOM 3129 N N . CYS A 1 391 ? 4.570 8.301 14.277 1.00 98.56 391 CYS A N 1
ATOM 3130 C CA . CYS A 1 391 ? 5.788 8.137 15.062 1.00 98.56 391 CYS A CA 1
ATOM 3131 C C . CYS A 1 391 ? 7.001 8.272 14.139 1.00 98.56 391 CYS A C 1
ATOM 3133 O O . CYS A 1 391 ? 7.316 7.353 13.377 1.00 98.56 391 CYS A O 1
ATOM 3135 N N . TYR A 1 392 ? 7.670 9.423 14.198 1.00 98.25 392 TYR A N 1
ATOM 3136 C CA . TYR A 1 392 ? 8.799 9.715 13.320 1.00 98.25 392 TYR A CA 1
ATOM 3137 C C . TYR A 1 392 ? 10.091 9.036 13.784 1.00 98.25 392 TYR A C 1
ATOM 3139 O O . TYR A 1 392 ? 10.495 9.205 14.933 1.00 98.25 392 TYR A O 1
ATOM 3147 N N . ALA A 1 393 ? 10.745 8.300 12.880 1.00 96.00 393 ALA A N 1
ATOM 3148 C CA . ALA A 1 393 ? 12.050 7.659 13.076 1.00 96.00 393 ALA A CA 1
ATOM 3149 C C . ALA A 1 393 ? 12.228 6.887 14.405 1.00 96.00 393 ALA A C 1
ATOM 3151 O O . ALA A 1 393 ? 13.239 7.085 15.083 1.00 96.00 393 ALA A O 1
ATOM 3152 N N . PRO A 1 394 ? 11.315 5.974 14.799 1.00 95.81 394 PRO A N 1
ATOM 3153 C CA . PRO A 1 394 ? 11.408 5.274 16.083 1.00 95.81 394 PRO A CA 1
ATOM 3154 C C . PRO A 1 394 ? 12.677 4.412 16.226 1.00 95.81 394 PRO A C 1
ATOM 3156 O O . PRO A 1 394 ? 13.027 4.028 17.337 1.00 95.81 394 PRO A O 1
ATOM 3159 N N . GLU A 1 395 ? 13.359 4.100 15.123 1.00 91.06 395 GLU A N 1
ATOM 3160 C CA . GLU A 1 395 ? 14.629 3.361 15.090 1.00 91.06 395 GLU A CA 1
ATOM 3161 C C . GLU A 1 395 ? 15.851 4.239 15.385 1.00 91.06 395 GLU A C 1
ATOM 3163 O O . GLU A 1 395 ? 16.877 3.725 15.822 1.00 91.06 395 GLU A O 1
ATOM 3168 N N . ASN A 1 396 ? 15.734 5.555 15.187 1.00 92.38 396 ASN A N 1
ATOM 3169 C CA . ASN A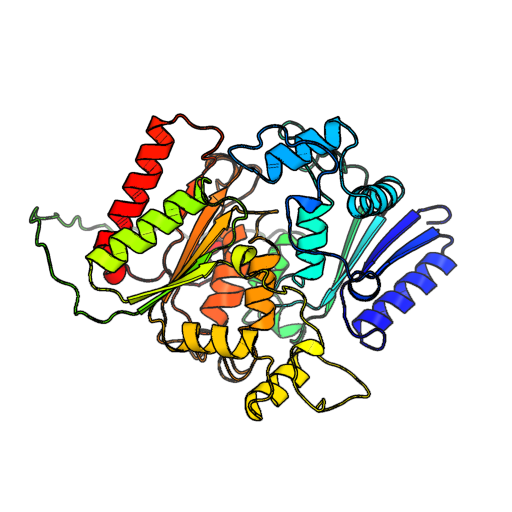 1 396 ? 16.844 6.508 15.266 1.00 92.38 396 ASN A CA 1
ATOM 3170 C C . ASN A 1 396 ? 16.738 7.447 16.480 1.00 92.38 396 ASN A C 1
ATOM 3172 O O . ASN A 1 396 ? 17.430 8.462 16.547 1.00 92.38 396 ASN A O 1
ATOM 3176 N N . VAL A 1 397 ? 15.860 7.134 17.435 1.00 95.31 397 VAL A N 1
ATOM 3177 C CA . VAL A 1 397 ? 15.651 7.912 18.666 1.00 95.31 397 VAL A CA 1
ATOM 3178 C C . VAL A 1 397 ? 15.916 7.056 19.905 1.00 95.31 397 VAL A C 1
ATOM 3180 O O . VAL A 1 397 ? 15.944 5.827 19.834 1.00 95.31 397 VAL A O 1
ATOM 3183 N N . SER A 1 398 ? 16.105 7.704 21.059 1.00 97.25 398 SER A N 1
ATOM 3184 C CA . SER A 1 398 ? 16.379 7.002 22.318 1.00 97.25 398 SER A CA 1
ATOM 3185 C C . SER A 1 398 ? 15.196 6.146 22.788 1.00 97.25 398 SER A C 1
ATOM 3187 O O . SER A 1 398 ? 14.046 6.341 22.379 1.00 97.25 398 SER A O 1
ATOM 3189 N N . GLU A 1 399 ? 15.459 5.202 23.691 1.00 97.06 399 GLU A N 1
ATOM 3190 C CA . GLU A 1 399 ? 14.414 4.362 24.282 1.00 97.06 399 GLU A CA 1
ATOM 3191 C C . GLU A 1 399 ? 13.378 5.194 25.056 1.00 97.06 399 GLU A C 1
ATOM 3193 O O . GLU A 1 399 ? 12.180 4.915 24.987 1.00 97.06 399 GLU A O 1
ATOM 3198 N N . GLU A 1 400 ? 13.812 6.251 25.741 1.00 98.00 400 GLU A N 1
ATOM 3199 C CA . GLU A 1 400 ? 12.935 7.213 26.416 1.00 98.00 400 GLU A CA 1
ATOM 3200 C C . GLU A 1 400 ? 11.991 7.864 25.408 1.00 98.00 400 GLU A C 1
ATOM 3202 O O . GLU A 1 400 ? 10.780 7.894 25.629 1.00 98.00 400 GLU A O 1
ATOM 3207 N N . LYS A 1 401 ? 12.512 8.292 24.251 1.00 97.88 401 LYS A N 1
ATOM 3208 C CA . LYS A 1 401 ? 11.682 8.909 23.216 1.00 97.88 401 LYS A CA 1
ATOM 3209 C C . LYS A 1 401 ? 10.683 7.924 22.608 1.00 97.88 401 LYS A C 1
ATOM 3211 O O . LYS A 1 401 ? 9.533 8.284 22.359 1.00 97.88 401 LYS A O 1
ATOM 3216 N N . ARG A 1 402 ? 11.078 6.659 22.433 1.00 98.19 402 ARG A N 1
ATOM 3217 C CA . ARG A 1 402 ? 10.160 5.579 22.031 1.00 98.19 402 ARG A CA 1
ATOM 3218 C C . ARG A 1 402 ? 9.052 5.378 23.066 1.00 98.19 402 ARG A C 1
ATOM 3220 O O . ARG A 1 402 ? 7.891 5.247 22.684 1.00 98.19 402 ARG A O 1
ATOM 3227 N N . LYS A 1 403 ? 9.374 5.390 24.364 1.00 98.38 403 LYS A N 1
ATOM 3228 C CA . LYS A 1 403 ? 8.378 5.301 25.449 1.00 98.38 403 LYS A CA 1
ATOM 3229 C C . LYS A 1 403 ? 7.420 6.492 25.439 1.00 98.38 403 LYS A C 1
ATOM 3231 O O . LYS A 1 403 ? 6.219 6.284 25.593 1.00 98.38 403 LYS A O 1
ATOM 3236 N N . GLU A 1 404 ? 7.912 7.707 25.198 1.00 98.50 404 GLU A N 1
ATOM 3237 C CA . GLU A 1 404 ? 7.068 8.901 25.038 1.00 98.50 404 GLU A CA 1
ATOM 3238 C C . GLU A 1 404 ? 6.085 8.761 23.871 1.00 98.50 404 GLU A C 1
ATOM 3240 O O . GLU A 1 404 ? 4.905 9.059 24.033 1.00 98.50 404 GLU A O 1
ATOM 3245 N N . MET A 1 405 ? 6.537 8.264 22.714 1.00 98.69 405 MET A N 1
ATOM 3246 C CA . MET A 1 405 ? 5.668 8.012 21.557 1.00 98.69 405 MET A CA 1
ATOM 3247 C C . MET A 1 405 ? 4.555 7.003 21.891 1.00 98.69 405 MET A C 1
ATOM 3249 O O . MET A 1 405 ? 3.383 7.257 21.617 1.00 98.69 405 MET A O 1
ATOM 3253 N N . LEU A 1 406 ? 4.894 5.887 22.549 1.00 98.69 406 LEU A N 1
ATOM 3254 C CA . LEU A 1 406 ? 3.910 4.886 22.989 1.00 98.69 406 LEU A CA 1
ATOM 3255 C C . LEU A 1 406 ? 2.923 5.458 24.026 1.00 98.69 406 LEU A C 1
ATOM 3257 O O . LEU A 1 406 ? 1.725 5.159 23.988 1.00 98.69 406 LEU A O 1
ATOM 3261 N N . ALA A 1 407 ? 3.405 6.302 24.941 1.00 98.62 407 ALA A N 1
ATOM 3262 C CA . ALA A 1 407 ? 2.567 6.987 25.920 1.00 98.62 407 ALA A CA 1
ATOM 3263 C C . ALA A 1 407 ? 1.625 8.002 25.254 1.00 98.62 407 ALA A C 1
ATOM 3265 O O . ALA A 1 407 ? 0.448 8.061 25.612 1.00 98.62 407 ALA A O 1
ATOM 3266 N N . ALA A 1 408 ? 2.102 8.747 24.253 1.00 98.69 408 ALA A N 1
ATOM 3267 C CA . ALA A 1 408 ? 1.286 9.668 23.468 1.00 98.69 408 ALA A CA 1
ATOM 3268 C C . ALA A 1 408 ? 0.173 8.927 22.712 1.00 98.69 408 ALA A C 1
ATOM 3270 O O . ALA A 1 408 ? -0.975 9.374 22.727 1.00 98.69 408 ALA A O 1
ATOM 3271 N N . TRP A 1 409 ? 0.477 7.764 22.125 1.00 98.75 409 TRP A N 1
ATOM 3272 C CA . TRP A 1 409 ? -0.531 6.915 21.487 1.00 98.75 409 TRP A CA 1
ATOM 3273 C C . TRP A 1 409 ? -1.600 6.444 22.477 1.00 98.75 409 TRP A C 1
ATOM 3275 O O . TRP A 1 409 ? -2.795 6.635 22.252 1.00 98.75 409 TRP A O 1
ATOM 3285 N N . THR A 1 410 ? -1.166 5.920 23.625 1.00 98.56 410 THR A N 1
ATOM 3286 C CA . THR A 1 410 ? -2.061 5.499 24.715 1.00 98.56 410 THR A CA 1
ATOM 3287 C C . THR A 1 410 ? -2.963 6.647 25.171 1.00 98.56 410 THR A C 1
ATOM 3289 O O . THR A 1 410 ? -4.161 6.464 25.381 1.00 98.56 410 THR A O 1
ATOM 3292 N N . GLN A 1 411 ? -2.401 7.847 25.331 1.00 98.38 411 GLN A N 1
ATOM 3293 C CA . GLN A 1 411 ? -3.151 9.006 25.799 1.00 98.38 411 GLN A CA 1
ATOM 3294 C C . GLN A 1 411 ? -4.179 9.481 24.772 1.00 98.38 411 GLN A C 1
ATOM 3296 O O . GLN A 1 411 ? -5.293 9.825 25.161 1.00 98.38 411 GLN A O 1
ATOM 3301 N N . ARG A 1 412 ? -3.838 9.460 23.481 1.00 98.44 412 ARG A N 1
ATOM 3302 C CA . ARG A 1 412 ? -4.771 9.803 22.405 1.00 98.44 412 ARG A CA 1
ATOM 3303 C C . ARG A 1 412 ? -5.954 8.834 22.358 1.00 98.44 412 ARG A C 1
ATOM 3305 O O . ARG A 1 412 ? -7.105 9.263 22.333 1.00 98.44 412 ARG A O 1
ATOM 3312 N N . LEU A 1 413 ? -5.682 7.530 22.438 1.00 98.31 413 LEU A N 1
ATOM 3313 C CA . LEU A 1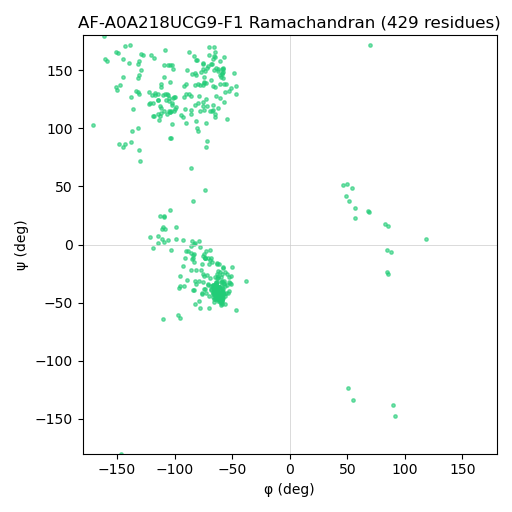 413 ? -6.707 6.482 22.415 1.00 98.31 413 LEU A CA 1
ATOM 3314 C C . LEU A 1 413 ? -7.769 6.637 23.514 1.00 98.31 413 LEU A C 1
ATOM 3316 O O . LEU A 1 413 ? -8.927 6.300 23.282 1.00 98.31 413 LEU A O 1
ATOM 3320 N N . LYS A 1 414 ? -7.418 7.187 24.684 1.00 97.38 414 LYS A N 1
ATOM 3321 C CA . LYS A 1 414 ? -8.366 7.459 25.788 1.00 97.38 414 LYS A CA 1
ATOM 3322 C C . LYS A 1 414 ? -9.456 8.467 25.439 1.00 97.38 414 LYS A C 1
ATOM 3324 O O . LYS A 1 414 ? -10.512 8.476 26.070 1.00 97.38 414 LYS A O 1
ATOM 3329 N N . THR A 1 415 ? -9.194 9.354 24.486 1.00 96.25 415 THR A N 1
ATOM 3330 C CA . THR A 1 415 ? -10.110 10.435 24.101 1.00 96.25 415 THR A CA 1
ATOM 3331 C C . THR A 1 415 ? -10.514 10.381 22.635 1.00 96.25 415 THR A C 1
ATOM 3333 O O . THR A 1 415 ? -11.213 11.282 22.186 1.00 96.25 415 THR A O 1
ATOM 3336 N N . LEU A 1 416 ? -10.129 9.325 21.912 1.00 96.69 416 LEU A N 1
ATOM 3337 C CA . LEU A 1 416 ? -10.258 9.226 20.458 1.00 96.69 416 LEU A CA 1
ATOM 3338 C C . LEU A 1 416 ? -11.685 9.484 19.957 1.00 96.69 416 LEU A C 1
ATOM 3340 O O . LEU A 1 416 ? -11.888 10.207 18.992 1.00 96.69 416 LEU A O 1
ATOM 3344 N N . TRP A 1 417 ? -12.692 8.955 20.653 1.00 96.31 417 TRP A N 1
ATOM 3345 C CA . TRP A 1 417 ? -14.107 9.101 20.282 1.00 96.31 417 TRP A CA 1
ATOM 3346 C C . TRP A 1 417 ? -14.676 10.518 20.447 1.00 96.31 417 TRP A C 1
ATOM 3348 O O . TRP A 1 417 ? -15.843 10.742 20.135 1.00 96.31 417 TRP A O 1
ATOM 3358 N N . LYS A 1 418 ? -13.887 11.453 20.985 1.00 96.25 418 LYS A N 1
ATOM 3359 C CA . LYS A 1 418 ? -14.232 12.875 21.116 1.00 96.25 418 LYS A CA 1
ATOM 3360 C C . LYS A 1 418 ? -13.530 13.738 20.067 1.00 96.25 418 LYS A C 1
ATOM 3362 O O . LYS A 1 418 ? -13.733 14.947 20.068 1.00 96.25 418 LYS A O 1
ATOM 3367 N N . GLU A 1 419 ? -12.649 13.152 19.258 1.00 97.19 419 GLU A N 1
ATOM 3368 C CA . GLU A 1 419 ? -11.941 13.884 18.215 1.00 97.19 419 GLU A CA 1
ATOM 3369 C C . GLU A 1 419 ? -12.887 14.215 17.061 1.00 97.19 419 GLU A C 1
ATOM 3371 O O . GLU A 1 419 ? -13.684 13.382 16.627 1.00 97.19 419 GLU A O 1
ATOM 3376 N N . GLU A 1 420 ? -12.756 15.433 16.547 1.00 97.88 420 GLU A N 1
ATOM 3377 C CA . GLU A 1 420 ? -13.396 15.826 15.300 1.00 97.88 420 GLU A CA 1
ATOM 3378 C C . GLU A 1 420 ? -12.542 15.344 14.113 1.00 97.88 420 GLU A C 1
ATOM 3380 O O . GLU A 1 420 ? -11.313 15.482 14.145 1.00 97.88 420 GLU A O 1
ATOM 3385 N N . PRO A 1 421 ? -13.157 14.787 13.055 1.00 98.38 421 PRO A N 1
ATOM 3386 C CA . PRO A 1 421 ? -12.458 14.459 11.819 1.00 98.38 421 PRO A CA 1
ATOM 3387 C C . PRO A 1 421 ? -11.783 15.679 11.186 1.00 98.38 421 PRO A C 1
ATOM 3389 O O . PRO A 1 421 ? -12.262 16.810 11.295 1.00 98.38 421 PRO A O 1
ATOM 3392 N N . ILE A 1 422 ? -10.692 15.444 10.456 1.00 98.06 422 ILE A N 1
ATOM 3393 C CA . ILE A 1 422 ? -10.084 16.484 9.627 1.00 98.06 422 ILE A CA 1
ATOM 3394 C C . ILE A 1 422 ? -11.037 16.865 8.494 1.00 98.06 422 ILE A C 1
ATOM 3396 O O . ILE A 1 422 ? -11.780 16.034 7.965 1.00 98.06 422 ILE A O 1
ATOM 3400 N N . ASN A 1 423 ? -10.960 18.119 8.057 1.00 96.06 423 ASN A N 1
ATOM 3401 C CA . ASN A 1 423 ? -11.573 18.509 6.798 1.00 96.06 423 ASN A CA 1
ATOM 3402 C C . ASN A 1 423 ? -10.732 17.928 5.654 1.00 96.06 423 ASN A C 1
ATOM 3404 O O . ASN A 1 423 ? -9.651 18.443 5.373 1.00 96.06 423 ASN A O 1
ATOM 3408 N N . CYS A 1 424 ? -11.200 16.857 5.005 1.00 93.25 424 CYS A N 1
ATOM 3409 C CA . CYS A 1 424 ? -10.506 16.202 3.890 1.00 93.25 424 CYS A CA 1
ATOM 3410 C C . CYS A 1 424 ? -10.574 17.016 2.583 1.00 93.25 424 CYS A C 1
ATOM 3412 O O . CYS A 1 424 ? -10.856 16.482 1.510 1.00 93.25 424 CYS A O 1
ATOM 3414 N N . SER A 1 425 ? -10.292 18.314 2.672 1.00 91.44 425 SER A N 1
ATOM 3415 C CA . SER A 1 425 ? -10.249 19.238 1.551 1.00 91.44 425 SER A CA 1
ATOM 3416 C C . SER A 1 425 ? -8.807 19.534 1.149 1.00 91.44 425 SER A C 1
ATOM 3418 O O . SER A 1 425 ? -7.906 19.474 1.987 1.00 91.44 425 SER A O 1
ATOM 3420 N N . PRO A 1 426 ? -8.561 19.919 -0.109 1.00 88.62 426 PRO A N 1
ATOM 3421 C CA . PRO A 1 426 ? -7.232 20.306 -0.567 1.00 88.62 426 PRO A CA 1
ATOM 3422 C C . PRO A 1 426 ? -6.529 21.351 0.303 1.00 88.62 426 PRO A C 1
ATOM 3424 O O . PRO A 1 426 ? -5.313 21.310 0.465 1.00 88.62 426 PRO A O 1
ATOM 3427 N N . GLU A 1 427 ? -7.280 22.282 0.888 1.00 91.38 427 GLU A N 1
ATOM 3428 C CA . GLU A 1 427 ? -6.738 23.294 1.790 1.00 91.38 427 GLU A CA 1
ATOM 3429 C C . GLU A 1 427 ? -6.043 22.678 3.003 1.00 91.38 427 GLU A C 1
ATOM 3431 O O . GLU A 1 427 ? -5.011 23.196 3.407 1.00 91.38 427 GLU A O 1
ATOM 3436 N N . TRP A 1 428 ? -6.556 21.578 3.560 1.00 93.50 428 TRP A N 1
ATOM 3437 C CA . TRP A 1 428 ? -5.901 20.916 4.688 1.00 93.50 428 TRP A CA 1
ATOM 3438 C C . TRP A 1 428 ? -4.549 20.318 4.283 1.00 93.50 428 TRP A C 1
ATOM 3440 O O . TRP A 1 428 ? -3.601 20.384 5.061 1.00 93.50 428 TRP A O 1
ATOM 3450 N N . TYR A 1 429 ? -4.435 19.768 3.068 1.00 92.12 429 TYR A N 1
ATOM 3451 C CA . TYR A 1 429 ? -3.237 19.036 2.641 1.00 92.12 429 TYR A CA 1
ATOM 3452 C C . TYR A 1 429 ? -2.159 19.905 1.993 1.00 92.12 429 TYR A C 1
ATOM 3454 O O . TYR A 1 429 ? -0.985 19.556 2.077 1.00 92.12 429 TYR A O 1
ATOM 3462 N N . PHE A 1 430 ? -2.543 20.992 1.319 1.00 89.06 430 PHE A N 1
ATOM 3463 C CA . PHE A 1 430 ? -1.642 21.740 0.432 1.00 89.06 430 PHE A CA 1
ATOM 3464 C C . PHE A 1 430 ? -1.403 23.200 0.836 1.00 89.06 430 PHE A C 1
ATOM 3466 O O . PHE A 1 430 ? -0.619 23.884 0.175 1.00 89.06 430 PHE A O 1
ATOM 3473 N N . LYS A 1 431 ? -2.058 23.698 1.891 1.00 83.56 431 LYS A N 1
ATOM 3474 C CA . LYS A 1 431 ? -1.815 25.038 2.446 1.00 83.56 431 LYS A CA 1
ATOM 3475 C C . LYS A 1 431 ? -1.194 24.917 3.828 1.00 83.56 431 LYS A C 1
ATOM 3477 O O . LYS A 1 431 ? -0.141 25.580 4.016 1.00 83.56 431 LYS A O 1
#

Foldseek 3Di:
DAPAEEEEEEEDQFCPDPLVVVVVVVVVVCVVVNYHYDYDHLNVVVPDLAQAPLQFADDFPDPPFDDSQVRNQVRVVVVGGDPVLVVVLVSLVRHQEYEYGAEDFLLHGALSVLSCCLRNCHAVRFAHPVADDCRTPSNSHHYHYHYHYPDDVQCDDCPHPNNPSCVVPDDDDDDDDDDDDDDDDDDDDDDDDDDPDPDQDDAEAEEEEEEEDQGCPDLLVLLVVLLVVLCVVSRYHYHYRHLNVVVPDLRQHPLQFADDFPDPVGDDSQVRVQVRVVVVGGDPVLVVVLVSLVSHQEYEYGAEQGPLAGRSSVSSNLRRNCHDPRQAHPVAFFQRAPSQSHEYEYEYEYQAAVQCQDCPHVVHHNLVSCLSPVVSRQRRSNHQYADYLYHYNLVPDDPVSSVVSSVVSSVCSSCVVVGHGDPSDPVVRPD

Radius of gyration: 22.87 Å; Cα contacts (8 Å, |Δi|>4): 747; chains: 1; bounding box: 50×63×70 Å

Nearest PDB structures (foldseek):
  5lbz-assembly1_A  TM=9.975E-01  e=8.433E-38  Homo sapiens
  5a4k-assembly2_D  TM=9.659E-01  e=1.624E-31  Homo sapiens
  4cet-assembly1_A-2  TM=9.893E-01  e=9.471E-31  Homo sapiens
  1d4a-assembly1_A  TM=9.868E-01  e=1.964E-30  Homo sapiens
  5fuq-assembly1_B  TM=9.630E-01  e=1.364E-30  Homo sapiens

Secondary structure (DSSP, 8-state):
-TT-EEEEEE--S-TTSHHHHHHHHHHHHHHHTT-EEEEEETTTTT---S--GGGB-S--S-TTS--HHHHHHHHHHHT-B-HHHHHHHHHHHH-SEEEEEEE-BTTB--HHHHHHHHHHS-BTTTBBTTB-GGGSTTTT-EEEEEEE-SS-GGGGSTTSTTTTTTGGGS--------------------PPPP----PPPPTT-EEEEEE--S-TTSHHHHHHHHHHHHHHHTT-EEEEEETTTTT---S--GGGB-S--S-TTS--HHHHHHHHHHHT-B-HHHHHHHHHHHH-SEEEEEEE-BTTB--HHHHHHHHHHS-BTTTBBTTB-GGGSTTTT-EEEEEEEESS-GGGGSTTSTT--HHHHHHHHIIIIIGGGTPEEPPPEEEE-TTSS-HHHHHHHHHHHHHHHTTGGGPPPP--SHHHHH-

Organism: NCBI:txid40157

Sequence (431 aa):
MAGKKVLIVYAHQEPKSFNGSLLKIAVEELTKQGCSVTVSDLYAMQFEPRATRNDIVGHLHNSEAFNYGVETWEAYKRGCLSKDLVEEQKKVREADLLIFQFPLFWFNMPAILKGWMDRVLVQGFAYDLSKVYDNGLLQEKLSLFSFTTGGSKENYAIRGDIRYLLWPMQTPQKEQGVSPNSTNCSAPASRIPNGLLVFFLPPGKKVLIVYAHQEPKSFNGSLLKIAVEELTKQGCSVTVSDLYAMQFEPRATRNDIVGHLHNSEAFNYGVETWEAYKRGCLSKDLVEEQKKVREADLLIFQFPLFWFNMPAILKGWMDRVLVQGFAYDLSKVYDDGLLQDKLSLFSFTTGVSQEIYAKEGIGGDIRYVLWPMQHGIMHFCGVKVLEPHICYAPENVSEEKRKEMLAAWTQRLKTLWKEEPINCSPEWYFK

InterPro domains:
  IPR003680 Flavodoxin-like fold [PF02525] (4-171)
  IPR003680 Flavodoxin-like fold [PF02525] (205-413)
  IPR029039 Flavoprotein-like superfamily [G3DSA:3.40.50.360] (2-176)
  IPR029039 Flavoprotein-like superfamily [G3DSA:3.40.50.360] (203-431)
  IPR029039 Flavoprotein-like superfamily [SSF52218] (4-171)
  IPR029039 Flavoprotein-like superfamily [SSF52218] (205-429)
  IPR051545 NAD(P)H dehydrogenase (quinone) [PTHR10204] (205-431)

Solvent-accessible surface area (backbone atoms only — not comparable to full-atom values): 24232 Å² total; per-residue (Å²): 102,63,77,40,30,34,31,35,45,31,43,64,84,40,68,88,35,72,66,31,49,51,50,51,52,50,50,56,52,43,43,74,51,41,26,49,76,47,76,47,46,39,54,86,66,62,57,75,23,62,81,53,77,76,51,43,51,81,80,66,89,49,83,90,62,62,43,71,69,63,43,48,28,56,20,49,78,70,71,21,48,24,68,69,42,53,53,52,42,49,49,56,69,66,24,48,32,40,35,40,40,33,49,54,44,60,81,35,69,42,21,50,52,42,6,46,49,66,54,47,55,31,49,81,61,43,29,41,100,92,21,53,73,90,58,18,66,49,56,88,49,46,77,46,83,48,68,47,71,94,66,58,69,58,48,62,29,89,86,24,95,46,47,71,80,56,57,96,78,54,82,86,75,86,79,76,88,82,88,81,84,89,80,89,84,83,85,83,91,81,85,84,82,92,73,96,72,87,70,82,57,79,74,68,49,27,34,30,36,43,31,46,67,88,31,73,86,32,73,65,31,50,54,50,50,48,51,52,52,54,44,42,74,57,44,32,49,73,46,75,48,48,38,54,86,66,62,57,77,25,66,76,54,76,76,50,43,52,83,79,68,87,49,82,91,65,72,44,70,70,61,43,49,27,55,19,51,78,69,71,22,48,26,67,71,42,53,54,51,41,50,49,57,72,64,25,44,32,41,35,39,39,33,51,54,39,91,74,36,67,41,20,49,52,41,6,47,54,69,55,46,54,34,48,80,62,27,22,41,99,93,21,48,30,84,61,10,62,37,44,87,25,39,34,33,47,35,36,34,36,86,53,52,63,66,41,32,29,75,89,21,93,70,28,36,56,40,63,52,40,41,44,56,50,40,43,42,39,25,32,18,11,22,41,38,38,72,68,46,74,44,55,13,65,87,81,51,55,71,67,56,45,51,50,52,55,49,51,52,54,57,47,64,76,49,49,95,73,59,73,57,52,69,84,45,70,66,69,48,77,108